Protein AF-0000000079574112 (afdb_homodimer)

InterPro domains:
  IPR013022 Xylose isomerase-like, TIM barrel domain [PF01261] (26-260)
  IPR036237 Xylose isomerase-like superfamily [SSF51658] (5-275)
  IPR050312 IolE/XylA/MocC-like [PTHR12110] (3-248)

Structure (mmCIF, N/CA/C/O backbone):
data_AF-0000000079574112-model_v1
#
loop_
_entity.id
_entity.type
_entity.pdbx_description
1 polymer 'TIM barrel protein'
#
loop_
_atom_site.group_PDB
_atom_site.id
_atom_site.type_symbol
_atom_site.label_atom_id
_atom_site.label_alt_id
_atom_site.label_comp_id
_atom_site.label_asym_id
_atom_site.label_entity_id
_atom_site.label_seq_id
_atom_site.pdbx_PDB_ins_code
_atom_site.Cartn_x
_atom_site.Cartn_y
_atom_site.Cartn_z
_atom_site.occupancy
_atom_site.B_iso_or_equiv
_atom_site.auth_seq_id
_atom_site.auth_comp_id
_atom_site.auth_asym_id
_atom_site.auth_atom_id
_atom_site.pdbx_PDB_model_num
ATOM 1 N N . MET A 1 1 ? -2.223 -35.531 1.455 1 51.06 1 MET A N 1
ATOM 2 C CA . MET A 1 1 ? -1.761 -34.5 0.537 1 51.06 1 MET A CA 1
ATOM 3 C C . MET A 1 1 ? -0.588 -33.719 1.133 1 51.06 1 MET A C 1
ATOM 5 O O . MET A 1 1 ? -0.487 -33.594 2.354 1 51.06 1 MET A O 1
ATOM 9 N N . SER A 1 2 ? 0.575 -33.719 0.382 1 56.84 2 SER A N 1
ATOM 10 C CA . SER A 1 2 ? 1.881 -33.406 0.948 1 56.84 2 SER A CA 1
ATOM 11 C C . SER A 1 2 ? 1.924 -31.969 1.454 1 56.84 2 SER A C 1
ATOM 13 O O . SER A 1 2 ? 1.52 -31.031 0.748 1 56.84 2 SER A O 1
ATOM 15 N N . LYS A 1 3 ? 2.033 -31.812 2.592 1 67.75 3 LYS A N 1
ATOM 16 C CA . LYS A 1 3 ? 2.197 -30.547 3.287 1 67.75 3 LYS A CA 1
ATOM 17 C C . LYS A 1 3 ? 3.477 -29.828 2.846 1 67.75 3 LYS A C 1
ATOM 19 O O . LYS A 1 3 ? 3.621 -28.625 3.035 1 67.75 3 LYS A O 1
ATOM 24 N N . LYS A 1 4 ? 4.293 -30.547 2.021 1 81.38 4 LYS A N 1
ATOM 25 C CA . LYS A 1 4 ? 5.586 -29.984 1.644 1 81.38 4 LYS A CA 1
ATOM 26 C C . LYS A 1 4 ? 5.461 -29.141 0.381 1 81.38 4 LYS A C 1
ATOM 28 O O . LYS A 1 4 ? 6.039 -28.047 0.297 1 81.38 4 LYS A O 1
ATOM 33 N N . ASN A 1 5 ? 4.754 -29.641 -0.596 1 94.88 5 ASN A N 1
ATOM 34 C CA . ASN A 1 5 ? 4.477 -28.969 -1.858 1 94.88 5 ASN A CA 1
ATOM 35 C C . ASN A 1 5 ? 2.979 -28.781 -2.08 1 94.88 5 ASN A C 1
ATOM 37 O O . ASN A 1 5 ? 2.389 -29.453 -2.932 1 94.88 5 ASN A O 1
ATOM 41 N N . PRO A 1 6 ? 2.406 -27.859 -1.348 1 96.5 6 PRO A N 1
ATOM 42 C CA . PRO A 1 6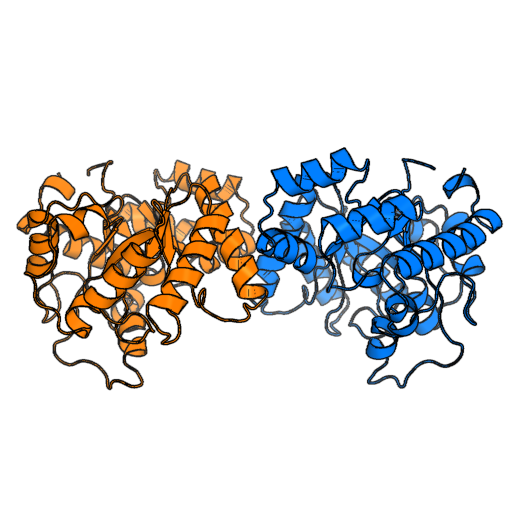 ? 0.947 -27.75 -1.39 1 96.5 6 PRO A CA 1
ATOM 43 C C . PRO A 1 6 ? 0.42 -27.438 -2.789 1 96.5 6 PRO A C 1
ATOM 45 O O . PRO A 1 6 ? 0.968 -26.578 -3.484 1 96.5 6 PRO A O 1
ATOM 48 N N . ILE A 1 7 ? -0.619 -28.203 -3.154 1 98.06 7 ILE A N 1
ATOM 49 C CA . ILE A 1 7 ? -1.394 -27.812 -4.328 1 98.06 7 ILE A CA 1
ATOM 50 C C . ILE A 1 7 ? -2.252 -26.594 -4.004 1 98.06 7 ILE A C 1
ATOM 52 O O . ILE A 1 7 ? -3.156 -26.672 -3.166 1 98.06 7 ILE A O 1
ATOM 56 N N . THR A 1 8 ? -1.973 -25.5 -4.617 1 98.5 8 THR A N 1
ATOM 57 C CA . THR A 1 8 ? -2.516 -24.188 -4.266 1 98.5 8 THR A CA 1
ATOM 58 C C . THR A 1 8 ? -3.338 -23.625 -5.418 1 98.5 8 THR A C 1
ATOM 60 O O . THR A 1 8 ? -2.889 -23.625 -6.566 1 98.5 8 THR A O 1
ATOM 63 N N . VAL A 1 9 ? -4.57 -23.234 -5.152 1 98.81 9 VAL A N 1
ATOM 64 C CA . VAL A 1 9 ? -5.332 -22.531 -6.188 1 98.81 9 VAL A CA 1
ATOM 65 C C . VAL A 1 9 ? -4.863 -21.078 -6.281 1 98.81 9 VAL A C 1
ATOM 67 O O . VAL A 1 9 ? -5.035 -20.297 -5.34 1 98.81 9 VAL A O 1
ATOM 70 N N . SER A 1 10 ? -4.234 -20.734 -7.402 1 98.62 10 SER A N 1
ATOM 71 C CA . SER A 1 10 ? -3.795 -19.359 -7.602 1 98.62 10 SER A CA 1
ATOM 72 C C . SER A 1 10 ? -4.973 -18.391 -7.57 1 98.62 10 SER A C 1
ATOM 74 O O . SER A 1 10 ? -6.082 -18.734 -7.98 1 98.62 10 SER A O 1
ATOM 76 N N . SER A 1 11 ? -4.781 -17.234 -7.219 1 98 11 SER A N 1
ATOM 77 C CA . SER A 1 11 ? -5.82 -16.266 -6.906 1 98 11 SER A CA 1
ATOM 78 C C . SER A 1 11 ? -6.77 -16.062 -8.086 1 98 11 SER A C 1
ATOM 80 O O . SER A 1 11 ? -7.988 -16.125 -7.922 1 98 11 SER A O 1
ATOM 82 N N . TRP A 1 12 ? -6.289 -15.914 -9.289 1 97.62 12 TRP A N 1
ATOM 83 C CA . TRP A 1 12 ? -7.105 -15.547 -10.445 1 97.62 12 TRP A CA 1
ATOM 84 C C . TRP A 1 12 ? -7.965 -16.719 -10.898 1 97.62 12 TRP A C 1
ATOM 86 O O . TRP A 1 12 ? -8.93 -16.547 -11.648 1 97.62 12 TRP A O 1
ATOM 96 N N . THR A 1 13 ? -7.508 -17.891 -10.492 1 98.81 13 THR A N 1
ATOM 97 C CA . THR A 1 13 ? -8.32 -19.047 -10.852 1 98.81 13 THR A CA 1
ATOM 98 C C . THR A 1 13 ? -9.742 -18.891 -10.328 1 98.81 13 THR A C 1
ATOM 100 O O . THR A 1 13 ? -10.695 -19.312 -10.984 1 98.81 13 THR A O 1
ATOM 103 N N . LEU A 1 14 ? -9.852 -18.219 -9.203 1 98.56 14 LEU A N 1
ATOM 104 C CA . LEU A 1 14 ? -11.164 -18.062 -8.586 1 98.56 14 LEU A CA 1
ATOM 105 C C . LEU A 1 14 ? -11.664 -16.625 -8.758 1 98.56 14 LEU A C 1
ATOM 107 O O . LEU A 1 14 ? -12.609 -16.219 -8.086 1 98.56 14 LEU A O 1
ATOM 111 N N . GLY A 1 15 ? -11.023 -15.844 -9.594 1 97.44 15 GLY A N 1
ATOM 112 C CA . GLY A 1 15 ? -11.477 -14.508 -9.953 1 97.44 15 GLY A CA 1
ATOM 113 C C . GLY A 1 15 ? -11.297 -13.5 -8.828 1 97.44 15 GLY A C 1
ATOM 114 O O . GLY A 1 15 ? -10.477 -13.703 -7.934 1 97.44 15 GLY A O 1
ATOM 115 N N . ASP A 1 16 ? -12.008 -12.375 -9.008 1 94.69 16 ASP A N 1
ATOM 116 C CA . ASP A 1 16 ? -11.844 -11.273 -8.062 1 94.69 16 ASP A CA 1
ATOM 117 C C . ASP A 1 16 ? -13.195 -10.805 -7.527 1 94.69 16 ASP A C 1
ATOM 119 O O . ASP A 1 16 ? -13.305 -9.719 -6.957 1 94.69 16 ASP A O 1
ATOM 123 N N . GLN A 1 17 ? -14.219 -11.602 -7.75 1 94.12 17 GLN A N 1
ATOM 124 C CA . GLN A 1 17 ? -15.555 -11.133 -7.391 1 94.12 17 GLN A CA 1
ATOM 125 C C . GLN A 1 17 ? -16.109 -11.914 -6.199 1 94.12 17 GLN A C 1
ATOM 127 O O . GLN A 1 17 ? -17.266 -11.727 -5.809 1 94.12 17 GLN A O 1
ATOM 132 N N . CYS A 1 18 ? -15.406 -12.742 -5.645 1 96.31 18 CYS A N 1
ATOM 133 C CA . CYS A 1 18 ? -15.922 -13.516 -4.52 1 96.31 18 CYS A CA 1
ATOM 134 C C . CYS A 1 18 ? -15.352 -13.008 -3.199 1 96.31 18 CYS A C 1
ATOM 136 O O . CYS A 1 18 ? -14.266 -12.43 -3.172 1 96.31 18 CYS A O 1
ATOM 138 N N . LYS A 1 19 ? -16.094 -13.234 -2.055 1 97.5 19 LYS A N 1
ATOM 139 C CA . LYS A 1 19 ? -15.633 -12.891 -0.712 1 97.5 19 LYS A CA 1
ATOM 140 C C . LYS A 1 19 ? -14.484 -13.797 -0.276 1 97.5 19 LYS A C 1
ATOM 142 O O . LYS A 1 19 ? -14.352 -14.922 -0.762 1 97.5 19 LYS A O 1
ATOM 147 N N . PHE A 1 20 ? -13.758 -13.328 0.641 1 98.62 20 PHE A N 1
ATOM 148 C CA . PHE A 1 20 ? -12.562 -14.047 1.077 1 98.62 20 PHE A CA 1
ATOM 149 C C . PHE A 1 20 ? -12.938 -15.43 1.606 1 98.62 20 PHE A C 1
ATOM 151 O O . PHE A 1 20 ? -12.344 -16.438 1.197 1 98.62 20 PHE A O 1
ATOM 158 N N . GLU A 1 21 ? -13.875 -15.484 2.473 1 98.75 21 GLU A N 1
ATOM 159 C CA . GLU A 1 21 ? -14.203 -16.766 3.094 1 98.75 21 GLU A CA 1
ATOM 160 C C . GLU A 1 21 ? -14.789 -17.734 2.074 1 98.75 21 GLU A C 1
ATOM 162 O O . GLU A 1 21 ? -14.562 -18.953 2.158 1 98.75 21 GLU A O 1
ATOM 167 N N . ASP A 1 22 ? -15.57 -17.219 1.104 1 98.75 22 ASP A N 1
ATOM 168 C CA . ASP A 1 22 ? -16.094 -18.062 0.047 1 98.75 22 ASP A CA 1
ATOM 169 C C . ASP A 1 22 ? -14.977 -18.688 -0.774 1 98.75 22 ASP A C 1
ATOM 171 O O . ASP A 1 22 ? -15.062 -19.859 -1.173 1 98.75 22 ASP A O 1
ATOM 175 N N . ARG A 1 23 ? -13.992 -17.875 -1.053 1 98.69 23 ARG A N 1
ATOM 176 C CA . ARG A 1 23 ? -12.805 -18.359 -1.745 1 98.69 23 ARG A CA 1
ATOM 177 C C . ARG A 1 23 ? -12.164 -19.516 -0.98 1 98.69 23 ARG A C 1
ATOM 179 O O . ARG A 1 23 ? -11.82 -20.547 -1.568 1 98.69 23 ARG A O 1
ATOM 186 N N . VAL A 1 24 ? -12 -19.328 0.321 1 98.88 24 VAL A N 1
ATOM 187 C CA . VAL A 1 24 ? -11.359 -20.312 1.191 1 98.88 24 VAL A CA 1
ATOM 188 C C . VAL A 1 24 ? -12.188 -21.609 1.211 1 98.88 24 VAL A C 1
ATOM 190 O O . VAL A 1 24 ? -11.648 -22.703 1.048 1 98.88 24 VAL A O 1
ATOM 193 N N . ILE A 1 25 ? -13.477 -21.453 1.328 1 98.88 25 ILE A N 1
ATOM 194 C CA . ILE A 1 25 ? -14.375 -22.594 1.412 1 98.88 25 ILE A CA 1
ATOM 195 C C . ILE A 1 25 ? -14.352 -23.375 0.096 1 98.88 25 ILE A C 1
ATOM 197 O O . ILE A 1 25 ? -14.227 -24.594 0.093 1 98.88 25 ILE A O 1
ATOM 201 N N . ALA A 1 26 ? -14.453 -22.656 -0.978 1 98.81 26 ALA A N 1
ATOM 202 C CA . ALA A 1 26 ? -14.461 -23.297 -2.289 1 98.81 26 ALA A CA 1
ATOM 203 C C . ALA A 1 26 ? -13.164 -24.078 -2.518 1 98.81 26 ALA A C 1
ATOM 205 O O . ALA A 1 26 ? -13.195 -25.203 -3.021 1 98.81 26 ALA A O 1
ATOM 206 N N . ALA A 1 27 ? -12.07 -23.5 -2.18 1 98.81 27 ALA A N 1
ATOM 207 C CA . ALA A 1 27 ? -10.773 -24.141 -2.342 1 98.81 27 ALA A CA 1
ATOM 208 C C . ALA A 1 27 ? -10.68 -25.406 -1.479 1 98.81 27 ALA A C 1
ATOM 210 O O . ALA A 1 27 ? -10.258 -26.453 -1.955 1 98.81 27 ALA A O 1
ATOM 211 N N . LYS A 1 28 ? -11.094 -25.281 -0.209 1 98.62 28 LYS A N 1
ATOM 212 C CA . LYS A 1 28 ? -11.039 -26.391 0.724 1 98.62 28 LYS A CA 1
ATOM 213 C C . LYS A 1 28 ? -11.914 -27.547 0.247 1 98.62 28 LYS A C 1
ATOM 215 O O . LYS A 1 28 ? -11.477 -28.703 0.237 1 98.62 28 LYS A O 1
ATOM 220 N N . GLU A 1 29 ? -13.078 -27.234 -0.131 1 98.69 29 GLU A N 1
ATOM 221 C CA . GLU A 1 29 ? -14.031 -28.25 -0.548 1 98.69 29 GLU A CA 1
ATOM 222 C C . GLU A 1 29 ? -13.562 -28.969 -1.812 1 98.69 29 GLU A C 1
ATOM 224 O O . GLU A 1 29 ? -13.844 -30.156 -2.004 1 98.69 29 GLU A O 1
ATOM 229 N N . ALA A 1 30 ? -12.867 -28.25 -2.631 1 98.62 30 ALA A N 1
ATOM 230 C CA . ALA A 1 30 ? -12.359 -28.828 -3.873 1 98.62 30 ALA A CA 1
ATOM 231 C C . ALA A 1 30 ? -11.195 -29.781 -3.605 1 98.62 30 ALA A C 1
ATOM 233 O O . ALA A 1 30 ? -10.922 -30.688 -4.398 1 98.62 30 ALA A O 1
ATOM 234 N N . GLY A 1 31 ? -10.445 -29.531 -2.514 1 97.5 31 GLY A N 1
ATOM 235 C CA . GLY A 1 31 ? -9.344 -30.406 -2.17 1 97.5 31 GLY A CA 1
ATOM 236 C C . GLY A 1 31 ? -8.008 -29.703 -2.119 1 97.5 31 GLY A C 1
ATOM 237 O O . GLY A 1 31 ? -6.988 -30.312 -1.779 1 97.5 31 GLY A O 1
ATOM 238 N N . TYR A 1 32 ? -8.047 -28.406 -2.42 1 98.19 32 TYR A N 1
ATOM 239 C CA . TYR A 1 32 ? -6.797 -27.656 -2.369 1 98.19 32 TYR A CA 1
ATOM 240 C C . TYR A 1 32 ? -6.242 -27.609 -0.95 1 98.19 32 TYR A C 1
ATOM 242 O O . TYR A 1 32 ? -7 -27.672 0.021 1 98.19 32 TYR A O 1
ATOM 250 N N . GLU A 1 33 ? -4.945 -27.438 -0.872 1 97.12 33 GLU A N 1
ATOM 251 C CA . GLU A 1 33 ? -4.254 -27.359 0.413 1 97.12 33 GLU A CA 1
ATOM 252 C C . GLU A 1 33 ? -3.928 -25.922 0.789 1 97.12 33 GLU A C 1
ATOM 254 O O . GLU A 1 33 ? -3.645 -25.625 1.952 1 97.12 33 GLU A O 1
ATOM 259 N N . GLY A 1 34 ? -3.932 -25.125 -0.192 1 97.81 34 GLY A N 1
ATOM 260 C CA . GLY A 1 34 ? -3.666 -23.703 0.015 1 97.81 34 GLY A CA 1
ATOM 261 C C . GLY A 1 34 ? -4.316 -22.812 -1.029 1 97.81 34 GLY A C 1
ATOM 262 O O . GLY A 1 34 ? -4.785 -23.297 -2.059 1 97.81 34 GLY A O 1
ATOM 263 N N . ILE A 1 35 ? -4.352 -21.562 -0.72 1 98.75 35 ILE A N 1
ATOM 264 C CA . ILE A 1 35 ? -4.82 -20.578 -1.689 1 98.75 35 ILE A CA 1
ATOM 265 C C . ILE A 1 35 ? -3.727 -19.531 -1.938 1 98.75 35 ILE A C 1
ATOM 267 O O . ILE A 1 35 ? -2.893 -19.281 -1.064 1 98.75 35 ILE A O 1
ATOM 271 N N . GLY A 1 36 ? -3.689 -19.047 -3.119 1 98.62 36 GLY A N 1
ATOM 272 C CA . GLY A 1 36 ? -2.91 -17.859 -3.426 1 98.62 36 GLY A CA 1
ATOM 273 C C . GLY A 1 36 ? -3.707 -16.562 -3.291 1 98.62 36 GLY A C 1
ATOM 274 O O . GLY A 1 36 ? -4.914 -16.547 -3.533 1 98.62 36 GLY A O 1
ATOM 275 N N . LEU A 1 37 ? -3.018 -15.547 -2.957 1 98.75 37 LEU A N 1
ATOM 276 C CA . LEU A 1 37 ? -3.654 -14.234 -2.883 1 98.75 37 LEU A CA 1
ATOM 277 C C . LEU A 1 37 ? -2.807 -13.18 -3.584 1 98.75 37 LEU A C 1
ATOM 279 O O . LEU A 1 37 ? -1.592 -13.117 -3.381 1 98.75 37 LEU A O 1
ATOM 283 N N . ARG A 1 38 ? -3.477 -12.398 -4.359 1 98.38 38 ARG A N 1
ATOM 284 C CA . ARG A 1 38 ? -2.891 -11.141 -4.824 1 98.38 38 ARG A CA 1
ATOM 285 C C . ARG A 1 38 ? -3.021 -10.055 -3.768 1 98.38 38 ARG A C 1
ATOM 287 O O . ARG A 1 38 ? -3.893 -10.125 -2.9 1 98.38 38 ARG A O 1
ATOM 294 N N . ALA A 1 39 ? -2.168 -9.078 -3.891 1 98.25 39 ALA A N 1
ATOM 295 C CA . ALA A 1 39 ? -2.311 -7.914 -3.025 1 98.25 39 ALA A CA 1
ATOM 296 C C . ALA A 1 39 ? -3.709 -7.312 -3.139 1 98.25 39 ALA A C 1
ATOM 298 O O . ALA A 1 39 ? -4.289 -6.887 -2.137 1 98.25 39 ALA A O 1
ATOM 299 N N . GLU A 1 40 ? -4.297 -7.34 -4.344 1 98.12 40 GLU A N 1
ATOM 300 C CA . GLU A 1 40 ? -5.637 -6.816 -4.594 1 98.12 40 GLU A CA 1
ATOM 301 C C . GLU A 1 40 ? -6.688 -7.602 -3.811 1 98.12 40 GLU A C 1
ATOM 303 O O . GLU A 1 40 ? -7.578 -7.012 -3.195 1 98.12 40 GLU A O 1
ATOM 308 N N . THR A 1 41 ? -6.523 -8.906 -3.785 1 97.69 41 THR A N 1
ATOM 309 C CA . THR A 1 41 ? -7.504 -9.742 -3.113 1 97.69 41 THR A CA 1
ATOM 310 C C . THR A 1 41 ? -7.418 -9.578 -1.6 1 97.69 41 THR A C 1
ATOM 312 O O . THR A 1 41 ? -8.43 -9.648 -0.903 1 97.69 41 THR A O 1
ATOM 315 N N . TYR A 1 42 ? -6.246 -9.359 -1.13 1 98.25 42 TYR A N 1
ATOM 316 C CA . TYR A 1 42 ? -6.055 -9.117 0.297 1 98.25 42 TYR A CA 1
ATOM 317 C C . TYR A 1 42 ? -6.758 -7.832 0.731 1 98.25 42 TYR A C 1
ATOM 319 O O . TYR A 1 42 ? -7.551 -7.844 1.674 1 98.25 42 TYR A O 1
ATOM 327 N N . VAL A 1 43 ? -6.535 -6.73 -0.032 1 97.06 43 VAL A N 1
ATOM 328 C CA . VAL A 1 43 ? -7.113 -5.461 0.396 1 97.06 43 VAL A CA 1
ATOM 329 C C . VAL A 1 43 ? -8.617 -5.473 0.154 1 97.06 43 VAL A C 1
ATOM 331 O O . VAL A 1 43 ? -9.367 -4.773 0.84 1 97.06 43 VAL A O 1
ATOM 334 N N . ASP A 1 44 ? -9.055 -6.242 -0.85 1 96.31 44 ASP A N 1
ATOM 335 C CA . ASP A 1 44 ? -10.492 -6.426 -1.022 1 96.31 44 ASP A CA 1
ATOM 336 C C . ASP A 1 44 ? -11.109 -7.09 0.205 1 96.31 44 ASP A C 1
ATOM 338 O O . ASP A 1 44 ? -12.219 -6.738 0.613 1 96.31 44 ASP A O 1
ATOM 342 N N . ALA A 1 45 ? -10.398 -8.062 0.771 1 96.94 45 ALA A N 1
ATOM 343 C CA . ALA A 1 45 ? -10.883 -8.703 1.992 1 96.94 45 ALA A CA 1
ATOM 344 C C . ALA A 1 45 ? -10.992 -7.699 3.135 1 96.94 45 ALA A C 1
ATOM 346 O O . ALA A 1 45 ? -11.953 -7.727 3.904 1 96.94 45 ALA A O 1
ATOM 347 N N . LEU A 1 46 ? -10 -6.844 3.254 1 94.5 46 LEU A N 1
ATOM 348 C CA . LEU A 1 46 ? -10.047 -5.797 4.27 1 94.5 46 LEU A CA 1
ATOM 349 C C . LEU A 1 46 ? -11.25 -4.887 4.055 1 94.5 46 LEU A C 1
ATOM 351 O O . LEU A 1 46 ? -11.898 -4.465 5.02 1 94.5 46 LEU A O 1
ATOM 355 N N . ASN A 1 47 ? -11.523 -4.637 2.84 1 90.88 47 ASN A N 1
ATOM 356 C CA . ASN A 1 47 ? -12.617 -3.74 2.494 1 90.88 47 ASN A CA 1
ATOM 357 C C . ASN A 1 47 ? -13.977 -4.406 2.703 1 90.88 47 ASN A C 1
ATOM 359 O O . ASN A 1 47 ? -15.008 -3.734 2.725 1 90.88 47 ASN A O 1
ATOM 363 N N . GLU A 1 48 ? -13.938 -5.738 2.842 1 92.25 48 GLU A N 1
ATOM 364 C CA . GLU A 1 48 ? -15.133 -6.461 3.252 1 92.25 48 GLU A CA 1
ATOM 365 C C . GLU A 1 48 ? -15.414 -6.273 4.742 1 92.25 48 GLU A C 1
ATOM 367 O O . GLU A 1 48 ? -16.484 -6.621 5.227 1 92.25 48 GLU A O 1
ATOM 372 N N . GLY A 1 49 ? -14.5 -5.738 5.465 1 91.62 49 GLY A N 1
ATOM 373 C CA . GLY A 1 49 ? -14.648 -5.531 6.895 1 91.62 49 GLY A CA 1
ATOM 374 C C . GLY A 1 49 ? -13.781 -6.465 7.723 1 91.62 49 GLY A C 1
ATOM 375 O O . GLY A 1 49 ? -13.914 -6.52 8.945 1 91.62 49 GLY A O 1
ATOM 376 N N . LEU A 1 50 ? -12.883 -7.16 7.012 1 95.25 50 LEU A N 1
ATOM 377 C CA . LEU A 1 50 ? -12.008 -8.086 7.723 1 95.25 50 LEU A CA 1
ATOM 378 C C . LEU A 1 50 ? -10.703 -7.398 8.117 1 95.25 50 LEU A C 1
ATOM 380 O O . LEU A 1 50 ? -10.25 -6.469 7.438 1 95.25 50 LEU A O 1
ATOM 384 N N . HIS A 1 51 ? -10.109 -7.879 9.219 1 95 51 HIS A N 1
ATOM 385 C CA . HIS A 1 51 ? -8.758 -7.523 9.633 1 95 51 HIS A CA 1
ATOM 386 C C . HIS A 1 51 ? -7.832 -8.734 9.578 1 95 51 HIS A C 1
ATOM 388 O O . HIS A 1 51 ? -8.281 -9.859 9.328 1 95 51 HIS A O 1
ATOM 394 N N . ASP A 1 52 ? -6.562 -8.516 9.82 1 96.69 52 ASP A N 1
ATOM 395 C CA . ASP A 1 52 ? -5.582 -9.602 9.758 1 96.69 52 ASP A CA 1
ATOM 396 C C . ASP A 1 52 ? -6.012 -10.781 10.617 1 96.69 52 ASP A C 1
ATOM 398 O O . ASP A 1 52 ? -5.977 -11.93 10.172 1 96.69 52 ASP A O 1
ATOM 402 N N . GLU A 1 53 ? -6.473 -10.492 11.773 1 97.12 53 GLU A N 1
ATOM 403 C CA . GLU A 1 53 ? -6.844 -11.547 12.703 1 97.12 53 GLU A CA 1
ATOM 404 C C . GLU A 1 53 ? -8.055 -12.328 12.203 1 97.12 53 GLU A C 1
ATOM 406 O O . GLU A 1 53 ? -8.148 -13.539 12.414 1 97.12 53 GLU A O 1
ATOM 411 N N . ASP A 1 54 ? -8.992 -11.57 11.57 1 97.88 54 ASP A N 1
ATOM 412 C CA . ASP A 1 54 ? -10.172 -12.227 11.016 1 97.88 54 ASP A CA 1
ATOM 413 C C . ASP A 1 54 ? -9.781 -13.172 9.875 1 97.88 54 ASP A C 1
ATOM 415 O O . ASP A 1 54 ? -10.32 -14.273 9.766 1 97.88 54 ASP A O 1
ATOM 419 N N . ILE A 1 55 ? -8.898 -12.688 9.039 1 98.5 55 ILE A N 1
ATOM 420 C CA . ILE A 1 55 ? -8.438 -13.469 7.891 1 98.5 55 ILE A CA 1
ATOM 421 C C . ILE A 1 55 ? -7.762 -14.75 8.375 1 98.5 55 ILE A C 1
ATOM 423 O O . ILE A 1 55 ? -8.07 -15.836 7.895 1 98.5 55 ILE A O 1
ATOM 427 N N . LEU A 1 56 ? -6.891 -14.656 9.383 1 98.69 56 LEU A N 1
ATOM 428 C CA . LEU A 1 56 ? -6.215 -15.812 9.953 1 98.69 56 LEU A CA 1
ATOM 429 C C . LEU A 1 56 ? -7.215 -16.766 10.602 1 98.69 56 LEU A C 1
ATOM 431 O O . LEU A 1 56 ? -7.074 -17.984 10.492 1 98.69 56 LEU A O 1
ATOM 435 N N . ALA A 1 57 ? -8.195 -16.188 11.234 1 98.69 57 ALA A N 1
ATOM 436 C CA . ALA A 1 57 ? -9.211 -17 11.898 1 98.69 57 ALA A CA 1
ATOM 437 C C . ALA A 1 57 ? -10.016 -17.812 10.875 1 98.69 57 ALA A C 1
ATOM 439 O O . ALA A 1 57 ? -10.359 -18.969 11.125 1 98.69 57 ALA A O 1
ATOM 440 N N . ILE A 1 58 ? -10.328 -17.125 9.805 1 98.69 58 ILE A N 1
ATOM 441 C CA . ILE A 1 58 ? -11.062 -17.797 8.734 1 98.69 58 ILE A CA 1
ATOM 442 C C . ILE A 1 58 ? -10.234 -18.953 8.188 1 98.69 58 ILE A C 1
ATOM 444 O O . ILE A 1 58 ? -10.75 -20.062 8.008 1 98.69 58 ILE A O 1
ATOM 448 N N . LEU A 1 59 ? -8.977 -18.703 7.902 1 98.75 59 LEU A N 1
ATOM 449 C CA . LEU A 1 59 ? -8.086 -19.75 7.41 1 98.75 59 LEU A CA 1
ATOM 450 C C . LEU A 1 59 ? -8.016 -20.906 8.398 1 98.75 59 LEU A C 1
ATOM 452 O O . LEU A 1 59 ? -8.117 -22.078 8 1 98.75 59 LEU A O 1
ATOM 456 N N . ASP A 1 60 ? -7.879 -20.641 9.672 1 98.62 60 ASP A N 1
ATOM 457 C CA . ASP A 1 60 ? -7.809 -21.656 10.711 1 98.62 60 ASP A CA 1
ATOM 458 C C . ASP A 1 60 ? -9.109 -22.469 10.781 1 98.62 60 ASP A C 1
ATOM 460 O O . ASP A 1 60 ? -9.078 -23.688 10.852 1 98.62 60 ASP A O 1
ATOM 464 N N . LYS A 1 61 ? -10.195 -21.734 10.773 1 98.62 61 LYS A N 1
ATOM 465 C CA . LYS A 1 61 ? -11.516 -22.359 10.867 1 98.62 61 LYS A CA 1
ATOM 466 C C . LYS A 1 61 ? -11.703 -23.422 9.789 1 98.62 61 LYS A C 1
ATOM 468 O O . LYS A 1 61 ? -12.328 -24.453 10.039 1 98.62 61 LYS A O 1
ATOM 473 N N . HIS A 1 62 ? -11.164 -23.172 8.648 1 98.5 62 HIS A N 1
ATOM 474 C CA . HIS A 1 62 ? -11.414 -24.062 7.523 1 98.5 62 HIS A CA 1
ATOM 475 C C . HIS A 1 62 ? -10.188 -24.922 7.219 1 98.5 62 HIS A C 1
ATOM 477 O O . HIS A 1 62 ? -10.141 -25.609 6.191 1 98.5 62 HIS A O 1
ATOM 483 N N . ASP A 1 63 ? -9.172 -24.812 8.016 1 97.81 63 ASP A N 1
ATOM 484 C CA . ASP A 1 63 ? -7.941 -25.594 7.871 1 97.81 63 ASP A CA 1
ATOM 485 C C . ASP A 1 63 ? -7.297 -25.344 6.508 1 97.81 63 ASP A C 1
ATOM 487 O O . ASP A 1 63 ? -7.023 -26.281 5.762 1 97.81 63 ASP A O 1
ATOM 491 N N . MET A 1 64 ? -7.168 -24.109 6.215 1 98.25 64 MET A N 1
ATOM 492 C CA . MET A 1 64 ? -6.539 -23.656 4.98 1 98.25 64 MET A CA 1
ATOM 493 C C . MET A 1 64 ? -5.398 -22.688 5.277 1 98.25 64 MET A C 1
ATOM 495 O O . MET A 1 64 ? -5.277 -22.188 6.398 1 98.25 64 MET A O 1
ATOM 499 N N . LYS A 1 65 ? -4.547 -22.469 4.258 1 98 65 LYS A N 1
ATOM 500 C CA . LYS A 1 65 ? -3.428 -21.547 4.371 1 98 65 LYS A CA 1
ATOM 501 C C . LYS A 1 65 ? -3.232 -20.75 3.082 1 98 65 LYS A C 1
ATOM 503 O O . LYS A 1 65 ? -3.559 -21.234 1.996 1 98 65 LYS A O 1
ATOM 508 N N . VAL A 1 66 ? -2.773 -19.562 3.264 1 98.69 66 VAL A N 1
ATOM 509 C CA . VAL A 1 66 ? -2.223 -18.859 2.107 1 98.69 66 VAL A CA 1
ATOM 510 C C . VAL A 1 66 ? -0.802 -19.359 1.835 1 98.69 66 VAL A C 1
ATOM 512 O O . VAL A 1 66 ? 0.065 -19.281 2.709 1 98.69 66 VAL A O 1
ATOM 515 N N . THR A 1 67 ? -0.6 -19.812 0.638 1 98.5 67 THR A N 1
ATOM 516 C CA . THR A 1 67 ? 0.7 -20.406 0.351 1 98.5 67 THR A CA 1
ATOM 517 C C . THR A 1 67 ? 1.39 -19.672 -0.797 1 98.5 67 THR A C 1
ATOM 519 O O . THR A 1 67 ? 2.557 -19.938 -1.097 1 98.5 67 THR A O 1
ATOM 522 N N . GLU A 1 68 ? 0.673 -18.828 -1.403 1 98.5 68 GLU A N 1
ATOM 523 C CA . GLU A 1 68 ? 1.205 -18.047 -2.521 1 98.5 68 GLU A CA 1
ATOM 524 C C . GLU A 1 68 ? 0.836 -16.578 -2.395 1 98.5 68 GLU A C 1
ATOM 526 O O . GLU A 1 68 ? -0.328 -16.234 -2.168 1 98.5 68 GLU A O 1
ATOM 531 N N . VAL A 1 69 ? 1.854 -15.727 -2.457 1 98.81 69 VAL A N 1
ATOM 532 C CA . VAL A 1 69 ? 1.679 -14.281 -2.441 1 98.81 69 VAL A CA 1
ATOM 533 C C . VAL A 1 69 ? 2.076 -13.695 -3.795 1 98.81 69 VAL A C 1
ATOM 535 O O . VAL A 1 69 ? 3.154 -13.992 -4.316 1 98.81 69 VAL A O 1
ATOM 538 N N . GLU A 1 70 ? 1.23 -13.008 -4.375 1 97.62 70 GLU A N 1
ATOM 539 C CA . GLU A 1 70 ? 1.494 -12.422 -5.684 1 97.62 70 GLU A CA 1
ATOM 540 C C . GLU A 1 70 ? 0.87 -11.031 -5.805 1 97.62 70 GLU A C 1
ATOM 542 O O . GLU A 1 70 ? 0.034 -10.648 -4.984 1 97.62 70 GLU A O 1
ATOM 547 N N . TYR A 1 71 ? 1.106 -10.109 -6.562 1 95.62 71 TYR A N 1
ATOM 548 C CA . TYR A 1 71 ? 1.93 -10.156 -7.766 1 95.62 71 TYR A CA 1
ATOM 549 C C . TYR A 1 71 ? 2.652 -8.836 -7.988 1 95.62 71 TYR A C 1
ATOM 551 O O . TYR A 1 71 ? 2.02 -7.816 -8.273 1 95.62 71 TYR A O 1
ATOM 559 N N . ILE A 1 72 ? 3.971 -8.82 -7.742 1 98.12 72 ILE A N 1
ATOM 560 C CA . ILE A 1 72 ? 4.723 -7.594 -7.988 1 98.12 72 ILE A CA 1
ATOM 561 C C . ILE A 1 72 ? 4.973 -7.434 -9.484 1 98.12 72 ILE A C 1
ATOM 563 O O . ILE A 1 72 ? 5.547 -8.32 -10.125 1 98.12 72 ILE A O 1
ATOM 567 N N . VAL A 1 73 ? 4.547 -6.305 -10.047 1 96.31 73 VAL A N 1
ATOM 568 C CA . VAL A 1 73 ? 4.672 -6.074 -11.484 1 96.31 73 VAL A CA 1
ATOM 569 C C . VAL A 1 73 ? 5.418 -4.766 -11.734 1 96.31 73 VAL A C 1
ATOM 571 O O . VAL A 1 73 ? 5.617 -3.971 -10.812 1 96.31 73 VAL A O 1
ATOM 574 N N . GLN A 1 74 ? 5.898 -4.562 -12.93 1 94.5 74 GLN A N 1
ATOM 575 C CA . GLN A 1 74 ? 6.504 -3.326 -13.414 1 94.5 74 GLN A CA 1
ATOM 576 C C . GLN A 1 74 ? 7.617 -2.857 -12.477 1 94.5 74 GLN A C 1
ATOM 578 O O . GLN A 1 74 ? 7.785 -1.656 -12.258 1 94.5 74 GLN A O 1
ATOM 583 N N . TRP A 1 75 ? 8.258 -3.758 -11.977 1 94.69 75 TRP A N 1
ATOM 584 C CA . TRP A 1 75 ? 9.305 -3.516 -10.984 1 94.69 75 TRP A CA 1
ATOM 585 C C . TRP A 1 75 ? 10.578 -3.016 -11.648 1 94.69 75 TRP A C 1
ATOM 587 O O . TRP A 1 75 ? 11.5 -2.547 -10.969 1 94.69 75 TRP A O 1
ATOM 597 N N . CYS A 1 76 ? 10.617 -3.02 -12.984 1 94.62 76 CYS A N 1
ATOM 598 C CA . CYS A 1 76 ? 11.82 -2.635 -13.727 1 94.62 76 CYS A CA 1
ATOM 599 C C . CYS A 1 76 ? 11.75 -1.175 -14.156 1 94.62 76 CYS A C 1
ATOM 601 O O . CYS A 1 76 ? 12.711 -0.636 -14.703 1 94.62 76 CYS A O 1
ATOM 603 N N . GLU A 1 77 ? 10.68 -0.552 -13.922 1 93 77 GLU A N 1
ATOM 604 C CA . GLU A 1 77 ? 10.508 0.809 -14.422 1 93 77 GLU A CA 1
ATOM 605 C C . GLU A 1 77 ? 11.539 1.755 -13.805 1 93 77 GLU A C 1
ATOM 607 O O . GLU A 1 77 ? 11.914 1.599 -12.641 1 93 77 GLU A O 1
ATOM 612 N N . GLU A 1 78 ? 11.977 2.633 -14.641 1 91.25 78 GLU A N 1
ATOM 613 C CA . GLU A 1 78 ? 12.906 3.645 -14.141 1 91.25 78 GLU A CA 1
ATOM 614 C C . GLU A 1 78 ? 12.305 4.422 -12.977 1 91.25 78 GLU A C 1
ATOM 616 O O . GLU A 1 78 ? 12.969 4.648 -11.961 1 91.25 78 GLU A O 1
ATOM 621 N N . HIS A 1 79 ? 11.125 4.859 -13.188 1 91.19 79 HIS A N 1
ATOM 622 C CA . HIS A 1 79 ? 10.359 5.504 -12.125 1 91.19 79 HIS A CA 1
ATOM 623 C C . HIS A 1 79 ? 9.117 4.688 -11.766 1 91.19 79 HIS A C 1
ATOM 625 O O . HIS A 1 79 ? 8.195 4.57 -12.57 1 91.19 79 HIS A O 1
ATOM 631 N N . ARG A 1 80 ? 9.148 4.168 -10.625 1 93.94 80 ARG A N 1
ATOM 632 C CA . ARG A 1 80 ? 7.996 3.398 -10.148 1 93.94 80 ARG A CA 1
ATOM 633 C C . ARG A 1 80 ? 6.93 4.312 -9.555 1 93.94 80 ARG A C 1
ATOM 635 O O . ARG A 1 80 ? 7.254 5.277 -8.859 1 93.94 80 ARG A O 1
ATOM 642 N N . SER A 1 81 ? 5.648 3.994 -9.836 1 96.5 81 SER A N 1
ATOM 643 C CA . SER A 1 81 ? 4.531 4.742 -9.258 1 96.5 81 SER A CA 1
ATOM 644 C C . SER A 1 81 ? 4.367 4.438 -7.777 1 96.5 81 SER A C 1
ATOM 646 O O . SER A 1 81 ? 4.914 3.455 -7.273 1 96.5 81 SER A O 1
ATOM 648 N N . TYR A 1 82 ? 3.676 5.27 -7.07 1 96.88 82 TYR A N 1
ATOM 649 C CA . TYR A 1 82 ? 3.404 5.012 -5.66 1 96.88 82 TYR A CA 1
ATOM 650 C C . TYR A 1 82 ? 2.535 3.771 -5.492 1 96.88 82 TYR A C 1
ATOM 652 O O . TYR A 1 82 ? 2.676 3.037 -4.512 1 96.88 82 TYR A O 1
ATOM 660 N N . GLU A 1 83 ? 1.581 3.518 -6.426 1 96.94 83 GLU A N 1
ATOM 661 C CA . GLU A 1 83 ? 0.795 2.289 -6.375 1 96.94 83 GLU A CA 1
ATOM 662 C C . GLU A 1 83 ? 1.696 1.057 -6.387 1 96.94 83 GLU A C 1
ATOM 664 O O . GLU A 1 83 ? 1.472 0.11 -5.629 1 96.94 83 GLU A O 1
ATOM 669 N N . GLN A 1 84 ? 2.688 1.077 -7.246 1 96.62 84 GLN A N 1
ATOM 670 C CA . GLN A 1 84 ? 3.631 -0.033 -7.328 1 96.62 84 GLN A CA 1
ATOM 671 C C . GLN A 1 84 ? 4.41 -0.191 -6.027 1 96.62 84 GLN A C 1
ATOM 673 O O . GLN A 1 84 ? 4.609 -1.31 -5.547 1 96.62 84 GLN A O 1
ATOM 678 N N . LYS A 1 85 ? 4.828 0.913 -5.465 1 97.19 85 LYS A N 1
ATOM 679 C CA . LYS A 1 85 ? 5.582 0.884 -4.215 1 97.19 85 LYS A CA 1
ATOM 680 C C . LYS A 1 85 ? 4.727 0.36 -3.066 1 97.19 85 LYS A C 1
ATOM 682 O O . LYS A 1 85 ? 5.188 -0.457 -2.266 1 97.19 85 LYS A O 1
ATOM 687 N N . TYR A 1 86 ? 3.494 0.857 -3.02 1 97.88 86 TYR A N 1
ATOM 688 C CA . TYR A 1 86 ? 2.58 0.392 -1.983 1 97.88 86 TYR A CA 1
ATOM 689 C C . TYR A 1 86 ? 2.309 -1.101 -2.127 1 97.88 86 TYR A C 1
ATOM 691 O O . TYR A 1 86 ? 2.281 -1.831 -1.133 1 97.88 86 TYR A O 1
ATOM 699 N N . LYS A 1 87 ? 2.059 -1.516 -3.311 1 97.75 87 LYS A N 1
ATOM 700 C CA . LYS A 1 87 ? 1.766 -2.922 -3.568 1 97.75 87 LYS A CA 1
ATOM 701 C C . LYS A 1 87 ? 2.908 -3.816 -3.096 1 97.75 87 LYS A C 1
ATOM 703 O O . LYS A 1 87 ? 2.672 -4.891 -2.539 1 97.75 87 LYS A O 1
ATOM 708 N N . GLU A 1 88 ? 4.125 -3.42 -3.402 1 97.56 88 GLU A N 1
ATOM 709 C CA . GLU A 1 88 ? 5.297 -4.164 -2.951 1 97.56 88 GLU A CA 1
ATOM 710 C C . GLU A 1 88 ? 5.285 -4.344 -1.436 1 97.56 88 GLU A C 1
ATOM 712 O O . GLU A 1 88 ? 5.516 -5.449 -0.936 1 97.56 88 GLU A O 1
ATOM 717 N N . GLN A 1 89 ? 4.953 -3.297 -0.713 1 97.19 89 GLN A N 1
ATOM 718 C CA . GLN A 1 89 ? 4.906 -3.367 0.744 1 97.19 89 GLN A CA 1
ATOM 719 C C . GLN A 1 89 ? 3.766 -4.262 1.215 1 97.19 89 GLN A C 1
ATOM 721 O O . GLN A 1 89 ? 3.887 -4.949 2.232 1 97.19 89 GLN A O 1
ATOM 726 N N . MET A 1 90 ? 2.645 -4.234 0.442 1 97.81 90 MET A N 1
ATOM 727 C CA . MET A 1 90 ? 1.529 -5.117 0.773 1 97.81 90 MET A CA 1
ATOM 728 C C . MET A 1 90 ? 1.934 -6.582 0.64 1 97.81 90 MET A C 1
ATOM 730 O O . MET A 1 90 ? 1.567 -7.41 1.476 1 97.81 90 MET A O 1
ATOM 734 N N . CYS A 1 91 ? 2.695 -6.859 -0.348 1 98.56 91 CYS A N 1
ATOM 735 C CA . CYS A 1 91 ? 3.172 -8.227 -0.537 1 98.56 91 CYS A CA 1
ATOM 736 C C . CYS A 1 91 ? 4.078 -8.648 0.612 1 98.56 91 CYS A C 1
ATOM 738 O O . CYS A 1 91 ? 3.975 -9.773 1.109 1 98.56 91 CYS A O 1
ATOM 740 N N . PHE A 1 92 ? 4.961 -7.742 1.047 1 97.75 92 PHE A N 1
ATOM 741 C CA . PHE A 1 92 ? 5.84 -8.055 2.168 1 97.75 92 PHE A CA 1
ATOM 742 C C . PHE A 1 92 ? 5.031 -8.32 3.434 1 97.75 92 PHE A C 1
ATOM 744 O O . PHE A 1 92 ? 5.309 -9.266 4.164 1 97.75 92 PHE A O 1
ATOM 751 N N . HIS A 1 93 ? 4.059 -7.504 3.637 1 97.56 93 HIS A N 1
ATOM 752 C CA . HIS A 1 93 ? 3.193 -7.688 4.793 1 97.56 93 HIS A CA 1
ATOM 753 C C . HIS A 1 93 ? 2.488 -9.039 4.746 1 97.56 93 HIS A C 1
ATOM 755 O O . HIS A 1 93 ? 2.43 -9.75 5.75 1 97.56 93 HIS A O 1
ATOM 761 N N . MET A 1 94 ? 1.969 -9.359 3.619 1 98.62 94 MET A N 1
ATOM 762 C CA . MET A 1 94 ? 1.254 -10.625 3.447 1 98.62 94 MET A CA 1
ATOM 763 C C . MET A 1 94 ? 2.176 -11.812 3.703 1 98.62 94 MET A C 1
ATOM 765 O O . MET A 1 94 ? 1.766 -12.797 4.316 1 98.62 94 MET A O 1
ATOM 769 N N . CYS A 1 95 ? 3.42 -11.719 3.205 1 98.69 95 CYS A N 1
ATOM 770 C CA . CYS A 1 95 ? 4.387 -12.773 3.457 1 98.69 95 CYS A CA 1
ATOM 771 C C . CYS A 1 95 ? 4.586 -12.992 4.953 1 98.69 95 CYS A C 1
ATOM 773 O O . CYS A 1 95 ? 4.602 -14.133 5.426 1 98.69 95 CYS A O 1
ATOM 775 N N . GLU A 1 96 ? 4.734 -11.906 5.633 1 97.75 96 GLU A N 1
ATOM 776 C CA . GLU A 1 96 ? 4.906 -11.992 7.078 1 97.75 96 GLU A CA 1
ATOM 777 C C . GLU A 1 96 ? 3.662 -12.57 7.746 1 97.75 96 GLU A C 1
ATOM 779 O O . GLU A 1 96 ? 3.762 -13.461 8.586 1 97.75 96 GLU A O 1
ATOM 784 N N . LEU A 1 97 ? 2.523 -12.055 7.426 1 98.12 97 LEU A N 1
ATOM 785 C CA . LEU A 1 97 ? 1.253 -12.438 8.039 1 98.12 97 LEU A CA 1
ATOM 786 C C . LEU A 1 97 ? 0.984 -13.93 7.852 1 98.12 97 LEU A C 1
ATOM 788 O O . LEU A 1 97 ? 0.543 -14.602 8.781 1 98.12 97 LEU A O 1
ATOM 792 N N . PHE A 1 98 ? 1.272 -14.453 6.645 1 98.69 98 PHE A N 1
ATOM 793 C CA . PHE A 1 98 ? 0.821 -15.797 6.293 1 98.69 98 PHE A CA 1
ATOM 794 C C . PHE A 1 98 ? 1.967 -16.797 6.391 1 98.69 98 PHE A C 1
ATOM 796 O O . PHE A 1 98 ? 1.766 -18 6.207 1 98.69 98 PHE A O 1
ATOM 803 N N . GLY A 1 99 ? 3.186 -16.328 6.609 1 98.19 99 GLY A N 1
ATOM 804 C CA . GLY A 1 99 ? 4.34 -17.203 6.695 1 98.19 99 GLY A CA 1
ATOM 805 C C . GLY A 1 99 ? 4.777 -17.75 5.352 1 98.19 99 GLY A C 1
ATOM 806 O O . GLY A 1 99 ? 5.172 -18.922 5.246 1 98.19 99 GLY A O 1
ATOM 807 N N . VAL A 1 100 ? 4.57 -16.984 4.344 1 98.5 100 VAL A N 1
ATOM 808 C CA . VAL A 1 100 ? 5.004 -17.359 3 1 98.5 100 VAL A CA 1
ATOM 809 C C . VAL A 1 100 ? 6.375 -16.734 2.715 1 98.5 100 VAL A C 1
ATOM 811 O O . VAL A 1 100 ? 6.594 -15.547 2.967 1 98.5 100 VAL A O 1
ATOM 814 N N . GLY A 1 101 ? 7.262 -17.438 2.121 1 98.38 101 GLY A N 1
ATOM 815 C CA . GLY A 1 101 ? 8.641 -16.984 2.018 1 98.38 101 GLY A CA 1
ATOM 816 C C . GLY A 1 101 ? 8.992 -16.453 0.643 1 98.38 101 GLY A C 1
ATOM 817 O O . GLY A 1 101 ? 10.125 -16.031 0.407 1 98.38 101 GLY A O 1
ATOM 818 N N . HIS A 1 102 ? 8.047 -16.469 -0.287 1 98.75 102 HIS A N 1
ATOM 819 C CA . HIS A 1 102 ? 8.352 -16.047 -1.655 1 98.75 102 HIS A CA 1
ATOM 820 C C . HIS A 1 102 ? 7.195 -15.258 -2.26 1 98.75 102 HIS A C 1
ATOM 822 O O . HIS A 1 102 ? 6.047 -15.406 -1.837 1 98.75 102 HIS A O 1
ATOM 828 N N . ILE A 1 103 ? 7.512 -14.406 -3.197 1 98.88 103 ILE A N 1
ATOM 829 C CA . ILE A 1 103 ? 6.547 -13.539 -3.871 1 98.88 103 ILE A CA 1
ATOM 830 C C . ILE A 1 103 ? 6.676 -13.711 -5.383 1 98.88 103 ILE A C 1
ATOM 832 O O . ILE A 1 103 ? 7.777 -13.625 -5.934 1 98.88 103 ILE A O 1
ATOM 836 N N . ASN A 1 104 ? 5.531 -13.961 -6.02 1 98.69 104 ASN A N 1
ATOM 837 C CA . ASN A 1 104 ? 5.535 -14.016 -7.477 1 98.69 104 ASN A CA 1
ATOM 838 C C . ASN A 1 104 ? 5.711 -12.633 -8.094 1 98.69 104 ASN A C 1
ATOM 840 O O . ASN A 1 104 ? 5.039 -11.68 -7.691 1 98.69 104 ASN A O 1
ATOM 844 N N . CYS A 1 105 ? 6.551 -12.555 -9 1 97.88 105 CYS A N 1
ATOM 845 C CA . CYS A 1 105 ? 6.871 -11.297 -9.664 1 97.88 105 CYS A CA 1
ATOM 846 C C . CYS A 1 105 ? 6.98 -11.492 -11.172 1 97.88 105 CYS A C 1
ATOM 848 O O . CYS A 1 105 ? 7.477 -12.523 -11.641 1 97.88 105 CYS A O 1
ATOM 850 N N . GLY A 1 106 ? 6.496 -10.469 -11.844 1 96.12 106 GLY A N 1
ATOM 851 C CA . GLY A 1 106 ? 6.605 -10.523 -13.297 1 96.12 106 GLY A CA 1
ATOM 852 C C . GLY A 1 106 ? 5.988 -9.32 -13.984 1 96.12 106 GLY A C 1
ATOM 853 O O . GLY A 1 106 ? 5.922 -8.234 -13.398 1 96.12 106 GLY A O 1
ATOM 854 N N . LEU A 1 107 ? 5.773 -9.484 -15.344 1 92 107 LEU A N 1
ATOM 855 C CA . LEU A 1 107 ? 5.094 -8.5 -16.188 1 92 107 LEU A CA 1
ATOM 856 C C . LEU A 1 107 ? 5.84 -7.168 -16.172 1 92 107 LEU A C 1
ATOM 858 O O . LEU A 1 107 ? 5.453 -6.246 -15.445 1 92 107 LEU A O 1
ATOM 862 N N . MET A 1 108 ? 6.762 -6.902 -16.969 1 91.12 108 MET A N 1
ATOM 863 C CA . MET A 1 108 ? 7.535 -5.672 -17.141 1 91.12 108 MET A CA 1
ATOM 864 C C . MET A 1 108 ? 7.812 -5.398 -18.609 1 91.12 108 MET A C 1
ATOM 866 O O . MET A 1 108 ? 7.66 -6.285 -19.453 1 91.12 108 MET A O 1
ATOM 870 N N . GLU A 1 109 ? 8.172 -4.25 -18.859 1 93.75 109 GLU A N 1
ATOM 871 C CA . GLU A 1 109 ? 8.57 -3.887 -20.219 1 93.75 109 GLU A CA 1
ATOM 872 C C . GLU A 1 109 ? 9.891 -4.547 -20.594 1 93.75 109 GLU A C 1
ATOM 874 O O . GLU A 1 109 ? 10.586 -5.102 -19.75 1 93.75 109 GLU A O 1
ATOM 879 N N . ASN A 1 110 ? 10.117 -4.527 -21.922 1 96.44 110 ASN A N 1
ATOM 880 C CA . ASN A 1 110 ? 11.32 -5.164 -22.438 1 96.44 110 ASN A CA 1
ATOM 881 C C . ASN A 1 110 ? 12.539 -4.262 -22.266 1 96.44 110 ASN A C 1
ATOM 883 O O . ASN A 1 110 ? 12.633 -3.213 -22.906 1 96.44 110 ASN A O 1
ATOM 887 N N . TYR A 1 111 ? 13.438 -4.586 -21.406 1 97.56 111 TYR A N 1
ATOM 888 C CA . TYR A 1 111 ? 14.719 -3.936 -21.188 1 97.56 111 TYR A CA 1
ATOM 889 C C . TYR A 1 111 ? 15.867 -4.914 -21.391 1 97.56 111 TYR A C 1
ATOM 891 O O . TYR A 1 111 ? 15.648 -6.105 -21.609 1 97.56 111 TYR A O 1
ATOM 899 N N . SER A 1 112 ? 17.109 -4.41 -21.422 1 98 112 SER A N 1
ATOM 900 C CA . SER A 1 112 ? 18.266 -5.285 -21.516 1 98 112 SER A CA 1
ATOM 901 C C . SER A 1 112 ? 18.359 -6.195 -20.297 1 98 112 SER A C 1
ATOM 903 O O . SER A 1 112 ? 17.797 -5.895 -19.234 1 98 112 SER A O 1
ATOM 905 N N . VAL A 1 113 ? 19.016 -7.316 -20.484 1 98.5 113 VAL A N 1
ATOM 906 C CA . VAL A 1 113 ? 19.25 -8.25 -19.391 1 98.5 113 VAL A CA 1
ATOM 907 C C . VAL A 1 113 ? 19.969 -7.535 -18.25 1 98.5 113 VAL A C 1
ATOM 909 O O . VAL A 1 113 ? 19.609 -7.695 -17.078 1 98.5 113 VAL A O 1
ATOM 912 N N . GLU A 1 114 ? 20.922 -6.695 -18.578 1 98.31 114 GLU A N 1
ATOM 913 C CA . GLU A 1 114 ? 21.719 -5.996 -17.578 1 98.31 114 GLU A CA 1
ATOM 914 C C . GLU A 1 114 ? 20.859 -5.051 -16.75 1 98.31 114 GLU A C 1
ATOM 916 O O . GLU A 1 114 ? 20.938 -5.051 -15.516 1 98.31 114 GLU A O 1
ATOM 921 N N . TYR A 1 115 ? 20.062 -4.293 -17.453 1 98.38 115 TYR A N 1
ATOM 922 C CA . TYR A 1 115 ? 19.188 -3.35 -16.766 1 98.38 115 TYR A CA 1
ATOM 923 C C . TYR A 1 115 ? 18.172 -4.082 -15.898 1 98.38 115 TYR A C 1
ATOM 925 O O . TYR A 1 115 ? 17.969 -3.73 -14.734 1 98.38 115 TYR A O 1
ATOM 933 N N . THR A 1 116 ? 17.547 -5.09 -16.453 1 98.56 116 THR A N 1
ATOM 934 C CA . THR A 1 116 ? 16.531 -5.859 -15.742 1 98.56 116 THR A CA 1
ATOM 935 C C . THR A 1 116 ? 17.141 -6.555 -14.523 1 98.56 116 THR A C 1
ATOM 937 O O . THR A 1 116 ? 16.516 -6.598 -13.461 1 98.56 116 THR A O 1
ATOM 940 N N . ALA A 1 117 ? 18.312 -7.062 -14.672 1 98.75 117 ALA A N 1
ATOM 941 C CA . ALA A 1 117 ? 19 -7.73 -13.57 1 98.75 117 ALA A CA 1
ATOM 942 C C . ALA A 1 117 ? 19.312 -6.75 -12.445 1 98.75 117 ALA A C 1
ATOM 944 O O . ALA A 1 117 ? 19.188 -7.094 -11.266 1 98.75 117 ALA A O 1
ATOM 945 N N . GLN A 1 118 ? 19.719 -5.594 -12.852 1 98.38 118 GLN A N 1
ATOM 946 C CA . GLN A 1 118 ? 20 -4.574 -11.844 1 98.38 118 GLN A CA 1
ATOM 947 C C . GLN A 1 118 ? 18.734 -4.207 -11.07 1 98.38 118 GLN A C 1
ATOM 949 O O . GLN A 1 118 ? 18.766 -4.039 -9.852 1 98.38 118 GLN A O 1
ATOM 954 N N . LYS A 1 119 ? 17.672 -4.074 -11.766 1 97.88 119 LYS A N 1
ATOM 955 C CA . LYS A 1 119 ? 16.391 -3.758 -11.125 1 97.88 119 LYS A CA 1
ATOM 956 C C . LYS A 1 119 ? 15.922 -4.91 -10.25 1 97.88 119 LYS A C 1
ATOM 958 O O . LYS A 1 119 ? 15.336 -4.688 -9.188 1 97.88 119 LYS A O 1
ATOM 963 N N . LEU A 1 120 ? 16.188 -6.113 -10.703 1 98.44 120 LEU A N 1
ATOM 964 C CA . LEU A 1 120 ? 15.852 -7.277 -9.891 1 98.44 120 LEU A CA 1
ATOM 965 C C . LEU A 1 120 ? 16.672 -7.289 -8.602 1 98.44 120 LEU A C 1
ATOM 967 O O . LEU A 1 120 ? 16.156 -7.625 -7.535 1 98.44 120 LEU A O 1
ATOM 971 N N . LYS A 1 121 ? 17.906 -6.938 -8.758 1 98.06 121 LYS A N 1
ATOM 972 C CA . LYS A 1 121 ? 18.781 -6.844 -7.582 1 98.06 121 LYS A CA 1
ATOM 973 C C . LYS A 1 121 ? 18.219 -5.844 -6.57 1 98.06 121 LYS A C 1
ATOM 975 O O . LYS A 1 121 ? 18.219 -6.109 -5.367 1 98.06 121 LYS A O 1
ATOM 980 N N . GLU A 1 122 ? 17.781 -4.75 -7.031 1 96.75 122 GLU A N 1
ATOM 981 C CA . GLU A 1 122 ? 17.203 -3.73 -6.16 1 96.75 122 GLU A CA 1
ATOM 982 C C . GLU A 1 122 ? 15.945 -4.25 -5.465 1 96.75 122 GLU A C 1
ATOM 984 O O . GLU A 1 122 ? 15.75 -4.016 -4.273 1 96.75 122 GLU A O 1
ATOM 989 N N . LEU A 1 123 ? 15.102 -4.934 -6.215 1 97.44 123 LEU A N 1
ATOM 990 C CA . LEU A 1 123 ? 13.898 -5.508 -5.633 1 97.44 123 LEU A CA 1
ATOM 991 C C . LEU A 1 123 ? 14.242 -6.551 -4.574 1 97.44 123 LEU A C 1
ATOM 993 O O . LEU A 1 123 ? 13.625 -6.598 -3.514 1 97.44 123 LEU A O 1
ATOM 997 N N . CYS A 1 124 ? 15.211 -7.367 -4.871 1 97.81 124 CYS A N 1
ATOM 998 C CA . CYS A 1 124 ? 15.648 -8.391 -3.93 1 97.81 124 CYS A CA 1
ATOM 999 C C . CYS A 1 124 ? 16.156 -7.766 -2.641 1 97.81 124 CYS A C 1
ATOM 1001 O O . CYS A 1 124 ? 15.922 -8.289 -1.551 1 97.81 124 CYS A O 1
ATOM 1003 N N . GLN A 1 125 ? 16.859 -6.68 -2.811 1 95.94 125 GLN A N 1
ATOM 1004 C CA . GLN A 1 125 ? 17.359 -5.969 -1.636 1 95.94 125 GLN A CA 1
ATOM 1005 C C . GLN A 1 125 ? 16.203 -5.449 -0.781 1 95.94 125 GLN A C 1
ATOM 1007 O O . GLN A 1 125 ? 16.203 -5.598 0.443 1 95.94 125 GLN A O 1
ATOM 1012 N N . ARG A 1 126 ? 15.227 -4.895 -1.39 1 95.5 126 ARG A N 1
ATOM 1013 C CA . ARG A 1 126 ? 14.07 -4.379 -0.658 1 95.5 126 ARG A CA 1
ATOM 1014 C C . ARG A 1 126 ? 13.281 -5.512 -0.015 1 95.5 126 ARG A C 1
ATOM 1016 O O . ARG A 1 126 ? 12.727 -5.348 1.077 1 95.5 126 ARG A O 1
ATOM 1023 N N . ALA A 1 127 ? 13.266 -6.641 -0.654 1 96.88 127 ALA A N 1
ATOM 1024 C CA . ALA A 1 127 ? 12.5 -7.789 -0.172 1 96.88 127 ALA A CA 1
ATOM 1025 C C . ALA A 1 127 ? 13.164 -8.414 1.05 1 96.88 127 ALA A C 1
ATOM 1027 O O . ALA A 1 127 ? 12.5 -9.078 1.851 1 96.88 127 ALA A O 1
ATOM 1028 N N . GLY A 1 128 ? 14.516 -8.266 1.132 1 95 128 GLY A N 1
ATOM 1029 C CA . GLY A 1 128 ? 15.234 -8.82 2.27 1 95 128 GLY A CA 1
ATOM 1030 C C . GLY A 1 128 ? 15.25 -10.336 2.289 1 95 128 GLY A C 1
ATOM 1031 O O . GLY A 1 128 ? 15.836 -10.969 1.411 1 95 128 GLY A O 1
ATOM 1032 N N . LYS A 1 129 ? 14.508 -10.906 3.217 1 96.56 129 LYS A N 1
ATOM 1033 C CA . LYS A 1 129 ? 14.562 -12.352 3.445 1 96.56 129 LYS A CA 1
ATOM 1034 C C . LYS A 1 129 ? 13.633 -13.094 2.486 1 96.56 129 LYS A C 1
ATOM 1036 O O . LYS A 1 129 ? 13.688 -14.32 2.387 1 96.56 129 LYS A O 1
ATOM 1041 N N . TYR A 1 130 ? 12.828 -12.375 1.856 1 98.38 130 TYR A N 1
ATOM 1042 C CA . TYR A 1 130 ? 11.852 -13.031 0.999 1 98.38 130 TYR A CA 1
ATOM 1043 C C . TYR A 1 130 ? 12.438 -13.336 -0.374 1 98.38 130 TYR A C 1
ATOM 1045 O O . TYR A 1 130 ? 13.195 -12.531 -0.924 1 98.38 130 TYR A O 1
ATOM 1053 N N . ILE A 1 131 ? 12.047 -14.438 -0.897 1 98.81 131 ILE A N 1
ATOM 1054 C CA . ILE A 1 131 ? 12.453 -14.844 -2.238 1 98.81 131 ILE A CA 1
ATOM 1055 C C . ILE A 1 131 ? 11.562 -14.164 -3.275 1 98.81 131 ILE A C 1
ATOM 1057 O O . ILE A 1 131 ? 10.344 -14.078 -3.098 1 98.81 131 ILE A O 1
ATOM 1061 N N . ILE A 1 132 ? 12.203 -13.656 -4.293 1 98.81 132 ILE A N 1
ATOM 1062 C CA . ILE A 1 132 ? 11.477 -13.109 -5.438 1 98.81 132 ILE A CA 1
ATOM 1063 C C . ILE A 1 132 ? 11.438 -14.148 -6.562 1 98.81 132 ILE A C 1
ATOM 1065 O O . ILE A 1 132 ? 12.484 -14.539 -7.094 1 98.81 132 ILE A O 1
ATOM 1069 N N . GLY A 1 133 ? 10.234 -14.617 -6.875 1 98.81 133 GLY A N 1
ATOM 1070 C CA . GLY A 1 133 ? 10.055 -15.547 -7.973 1 98.81 133 GLY A CA 1
ATOM 1071 C C . GLY A 1 133 ? 9.75 -14.867 -9.297 1 98.81 133 GLY A C 1
ATOM 1072 O O . GLY A 1 133 ? 8.617 -14.438 -9.531 1 98.81 133 GLY A O 1
ATOM 1073 N N . VAL A 1 134 ? 10.68 -14.852 -10.172 1 98.81 134 VAL A N 1
ATOM 1074 C CA . VAL A 1 134 ? 10.531 -14.211 -11.477 1 98.81 134 VAL A CA 1
ATOM 1075 C C . VAL A 1 134 ? 9.812 -15.156 -12.438 1 98.81 134 VAL A C 1
ATOM 1077 O O . VAL A 1 134 ? 10.234 -16.297 -12.633 1 98.81 134 VAL A O 1
ATOM 1080 N N . GLU A 1 135 ? 8.789 -14.633 -12.992 1 98.62 135 GLU A N 1
ATOM 1081 C CA . GLU A 1 135 ? 7.957 -15.438 -13.883 1 98.62 135 GLU A CA 1
ATOM 1082 C C . GLU A 1 135 ? 8.094 -14.984 -15.328 1 98.62 135 GLU A C 1
ATOM 1084 O O . GLU A 1 135 ? 7.531 -13.961 -15.719 1 98.62 135 GLU A O 1
ATOM 1089 N N . PRO A 1 136 ? 8.773 -15.75 -16.188 1 98.56 136 PRO A N 1
ATOM 1090 C CA . PRO A 1 136 ? 8.789 -15.438 -17.625 1 98.56 136 PRO A CA 1
ATOM 1091 C C . PRO A 1 136 ? 7.406 -15.5 -18.25 1 98.56 136 PRO A C 1
ATOM 1093 O O . PRO A 1 136 ? 6.668 -16.469 -18.047 1 98.56 136 PRO A O 1
ATOM 1096 N N . MET A 1 137 ? 7.047 -14.492 -18.953 1 98.38 137 MET A N 1
ATOM 1097 C CA . MET A 1 137 ? 5.766 -14.375 -19.641 1 98.38 137 MET A CA 1
ATOM 1098 C C . MET A 1 137 ? 5.965 -13.945 -21.094 1 98.38 137 MET A C 1
ATOM 1100 O O . MET A 1 137 ? 6.562 -12.898 -21.359 1 98.38 137 MET A O 1
ATOM 1104 N N . PRO A 1 138 ? 5.422 -14.672 -21.984 1 98.12 138 PRO A N 1
ATOM 1105 C CA . PRO A 1 138 ? 5.711 -14.445 -23.406 1 98.12 138 PRO A CA 1
ATOM 1106 C C . PRO A 1 138 ? 5.352 -13.031 -23.859 1 98.12 138 PRO A C 1
ATOM 1108 O O . PRO A 1 138 ? 5.883 -12.547 -24.859 1 98.12 138 PRO A O 1
ATOM 1111 N N . TYR A 1 139 ? 4.48 -12.312 -23.219 1 97.19 139 TYR A N 1
ATOM 1112 C CA . TYR A 1 139 ? 4.047 -10.969 -23.594 1 97.19 139 TYR A CA 1
ATOM 1113 C C . TYR A 1 139 ? 4.707 -9.914 -22.734 1 97.19 139 TYR A C 1
ATOM 1115 O O . TYR A 1 139 ? 4.289 -8.75 -22.719 1 97.19 139 TYR A O 1
ATOM 1123 N N . SER A 1 140 ? 5.703 -10.289 -21.922 1 97 140 SER A N 1
ATOM 1124 C CA . SER A 1 140 ? 6.414 -9.359 -21.062 1 97 140 SER A CA 1
ATOM 1125 C C . SER A 1 140 ? 7.863 -9.188 -21.5 1 97 140 SER A C 1
ATOM 1127 O O . SER A 1 140 ? 8.266 -9.719 -22.531 1 97 140 SER A O 1
ATOM 1129 N N . GLY A 1 141 ? 8.641 -8.422 -20.703 1 97.38 141 GLY A N 1
ATOM 1130 C CA . GLY A 1 141 ? 10.039 -8.172 -21 1 97.38 141 GLY A CA 1
ATOM 1131 C C . GLY A 1 141 ? 10.93 -9.375 -20.75 1 97.38 141 GLY A C 1
ATOM 1132 O O . GLY A 1 141 ? 12.094 -9.391 -21.172 1 97.38 141 GLY A O 1
ATOM 1133 N N . ILE A 1 142 ? 10.422 -10.359 -20.109 1 98.44 142 ILE A N 1
ATOM 1134 C CA . ILE A 1 142 ? 11.062 -11.656 -19.938 1 98.44 142 ILE A CA 1
ATOM 1135 C C . ILE A 1 142 ? 10.18 -12.742 -20.562 1 98.44 142 ILE A C 1
ATOM 1137 O O . ILE A 1 142 ? 9.383 -13.375 -19.859 1 98.44 142 ILE A O 1
ATOM 1141 N N . PRO A 1 143 ? 10.391 -12.969 -21.797 1 98.19 143 PRO A N 1
ATOM 1142 C CA . PRO A 1 143 ? 9.391 -13.742 -22.547 1 98.19 143 PRO A CA 1
ATOM 1143 C C . PRO A 1 143 ? 9.594 -15.25 -22.406 1 98.19 143 PRO A C 1
ATOM 1145 O O . PRO A 1 143 ? 8.703 -16.031 -22.766 1 98.19 143 PRO A O 1
ATOM 1148 N N . ASP A 1 144 ? 10.812 -15.648 -21.922 1 98.44 144 ASP A N 1
ATOM 1149 C CA . ASP A 1 144 ? 11.094 -17.078 -21.922 1 98.44 144 ASP A CA 1
ATOM 1150 C C . ASP A 1 144 ? 12.109 -17.438 -20.844 1 98.44 144 ASP A C 1
ATOM 1152 O O . ASP A 1 144 ? 12.602 -16.562 -20.125 1 98.44 144 ASP A O 1
ATOM 1156 N N . LEU A 1 145 ? 12.336 -18.75 -20.672 1 98.69 145 LEU A N 1
ATOM 1157 C CA . LEU A 1 145 ? 13.227 -19.266 -19.656 1 98.69 145 LEU A CA 1
ATOM 1158 C C . LEU A 1 145 ? 14.641 -18.719 -19.828 1 98.69 145 LEU A C 1
ATOM 1160 O O . LEU A 1 145 ? 15.312 -18.406 -18.844 1 98.69 145 LEU A O 1
ATOM 1164 N N . LYS A 1 146 ? 15.125 -18.703 -21.062 1 98.38 146 LYS A N 1
ATOM 1165 C CA . LYS A 1 146 ? 16.5 -18.266 -21.328 1 98.38 146 LYS A CA 1
ATOM 1166 C C . LYS A 1 146 ? 16.75 -16.875 -20.734 1 98.38 146 LYS A C 1
ATOM 1168 O O . LYS A 1 146 ? 17.672 -16.688 -19.938 1 98.38 146 LYS A O 1
ATOM 1173 N N . LYS A 1 147 ? 15.945 -15.93 -21.094 1 98.56 147 LYS A N 1
ATOM 1174 C CA . LYS A 1 147 ? 16.141 -14.578 -20.578 1 98.56 147 LYS A CA 1
ATOM 1175 C C . LYS A 1 147 ? 15.891 -14.523 -19.078 1 98.56 147 LYS A C 1
ATOM 1177 O O . LYS A 1 147 ? 16.594 -13.812 -18.344 1 98.56 147 LYS A O 1
ATOM 1182 N N . GLY A 1 148 ? 14.844 -15.227 -18.609 1 98.69 148 GLY A N 1
ATOM 1183 C CA . GLY A 1 148 ? 14.602 -15.289 -17.172 1 98.69 148 GLY A CA 1
ATOM 1184 C C . GLY A 1 148 ? 15.812 -15.766 -16.391 1 98.69 148 GLY A C 1
ATOM 1185 O O . GLY A 1 148 ? 16.172 -15.164 -15.375 1 98.69 148 GLY A O 1
ATOM 1186 N N . TRP A 1 149 ? 16.422 -16.781 -16.922 1 98.69 149 TRP A N 1
ATOM 1187 C CA . TRP A 1 149 ? 17.594 -17.344 -16.266 1 98.69 149 TRP A CA 1
ATOM 1188 C C . TRP A 1 149 ? 18.766 -16.375 -16.312 1 98.69 149 TRP A C 1
ATOM 1190 O O . TRP A 1 149 ? 19.469 -16.188 -15.312 1 98.69 149 TRP A O 1
ATOM 1200 N N . GLU A 1 150 ? 18.953 -15.75 -17.438 1 98.69 150 GLU A N 1
ATOM 1201 C CA . GLU A 1 150 ? 20.031 -14.758 -17.578 1 98.69 150 GLU A CA 1
ATOM 1202 C C . GLU A 1 150 ? 19.844 -13.625 -16.578 1 98.69 150 GLU A C 1
ATOM 1204 O O . GLU A 1 150 ? 20.812 -13.18 -15.953 1 98.69 150 GLU A O 1
ATOM 1209 N N . VAL A 1 151 ? 18.641 -13.188 -16.422 1 98.75 151 VAL A N 1
ATOM 1210 C CA . VAL A 1 151 ? 18.344 -12.07 -15.523 1 98.75 151 VAL A CA 1
ATOM 1211 C C . VAL A 1 151 ? 18.578 -12.492 -14.078 1 98.75 151 VAL A C 1
ATOM 1213 O O . VAL A 1 151 ? 19.234 -11.766 -13.312 1 98.75 151 VAL A O 1
ATOM 1216 N N . VAL A 1 152 ? 18.062 -13.641 -13.695 1 98.81 152 VAL A N 1
ATOM 1217 C CA . VAL A 1 152 ? 18.188 -14.133 -12.328 1 98.81 152 VAL A CA 1
ATOM 1218 C C . VAL A 1 152 ? 19.656 -14.344 -11.984 1 98.81 152 VAL A C 1
ATOM 1220 O O . VAL A 1 152 ? 20.125 -13.906 -10.93 1 98.81 152 VAL A O 1
ATOM 1223 N N . LYS A 1 153 ? 20.375 -14.93 -12.898 1 98.44 153 LYS A N 1
ATOM 1224 C CA . LYS A 1 153 ? 21.797 -15.18 -12.688 1 98.44 153 LYS A CA 1
ATOM 1225 C C . LYS A 1 153 ? 22.578 -13.875 -12.586 1 98.44 153 LYS A C 1
ATOM 1227 O O . LYS A 1 153 ? 23.406 -13.711 -11.688 1 98.44 153 LYS A O 1
ATOM 1232 N N . ALA A 1 154 ? 22.281 -12.953 -13.453 1 98.56 154 ALA A N 1
ATOM 1233 C CA . ALA A 1 154 ? 23.016 -11.695 -13.531 1 98.56 154 ALA A CA 1
ATOM 1234 C C . ALA A 1 154 ? 22.703 -10.805 -12.32 1 98.56 154 ALA A C 1
ATOM 1236 O O . ALA A 1 154 ? 23.5 -9.93 -11.969 1 98.56 154 ALA A O 1
ATOM 1237 N N . SER A 1 155 ? 21.562 -10.977 -11.711 1 98.44 155 SER A N 1
ATOM 1238 C CA . SER A 1 155 ? 21.203 -10.172 -10.547 1 98.44 155 SER A CA 1
ATOM 1239 C C . SER A 1 155 ? 22.188 -10.398 -9.398 1 98.44 155 SER A C 1
ATOM 1241 O O . SER A 1 155 ? 22.391 -9.523 -8.562 1 98.44 155 SER A O 1
ATOM 1243 N N . GLY A 1 156 ? 22.672 -11.641 -9.32 1 98.31 156 GLY A N 1
ATOM 1244 C CA . GLY A 1 156 ? 23.625 -11.992 -8.281 1 98.31 156 GLY A CA 1
ATOM 1245 C C . GLY A 1 156 ? 22.969 -12.188 -6.922 1 98.31 156 GLY A C 1
ATOM 1246 O O . GLY A 1 156 ? 23.656 -12.297 -5.906 1 98.31 156 GLY A O 1
ATOM 1247 N N . CYS A 1 157 ? 21.703 -12.266 -6.902 1 98.31 157 CYS A N 1
ATOM 1248 C CA . CYS A 1 157 ? 20.984 -12.359 -5.637 1 98.31 157 CYS A CA 1
ATOM 1249 C C . CYS A 1 157 ? 20.609 -13.805 -5.324 1 98.31 157 CYS A C 1
ATOM 1251 O O . CYS A 1 157 ? 20.047 -14.5 -6.168 1 98.31 157 CYS A O 1
ATOM 1253 N N . ASP A 1 158 ? 20.844 -14.195 -4.133 1 98.12 158 ASP A N 1
ATOM 1254 C CA . ASP A 1 158 ? 20.469 -15.539 -3.689 1 98.12 158 ASP A CA 1
ATOM 1255 C C . ASP A 1 158 ? 18.953 -15.703 -3.637 1 98.12 158 ASP A C 1
ATOM 1257 O O . ASP A 1 158 ? 18.438 -16.797 -3.855 1 98.12 158 ASP A O 1
ATOM 1261 N N . ASN A 1 159 ? 18.281 -14.633 -3.365 1 98.69 159 ASN A N 1
ATOM 1262 C CA . ASN A 1 159 ? 16.844 -14.727 -3.201 1 98.69 159 ASN A CA 1
ATOM 1263 C C . ASN A 1 159 ? 16.109 -14.383 -4.492 1 98.69 159 ASN A C 1
ATOM 1265 O O . ASN A 1 159 ? 14.914 -14.07 -4.473 1 98.69 159 ASN A O 1
ATOM 1269 N N . ALA A 1 160 ? 16.75 -14.344 -5.602 1 98.69 160 ALA A N 1
ATOM 1270 C CA . ALA A 1 160 ? 16.109 -14.289 -6.914 1 98.69 160 ALA A CA 1
ATOM 1271 C C . ALA A 1 160 ? 15.945 -15.688 -7.504 1 98.69 160 ALA A C 1
ATOM 1273 O O . ALA A 1 160 ? 16.938 -16.406 -7.699 1 98.69 160 ALA A O 1
ATOM 1274 N N . MET A 1 161 ? 14.758 -16.047 -7.773 1 98.88 161 MET A N 1
ATOM 1275 C CA . MET A 1 161 ? 14.477 -17.375 -8.305 1 98.88 161 MET A CA 1
ATOM 1276 C C . MET A 1 161 ? 13.461 -17.297 -9.445 1 98.88 161 MET A C 1
ATOM 1278 O O . MET A 1 161 ? 13.117 -16.203 -9.898 1 98.88 161 MET A O 1
ATOM 1282 N N . LEU A 1 162 ? 13.055 -18.469 -9.953 1 98.88 162 LEU A N 1
ATOM 1283 C CA . LEU A 1 162 ? 12.156 -18.547 -11.102 1 98.88 162 LEU A CA 1
ATOM 1284 C C . LEU A 1 162 ? 10.836 -19.203 -10.727 1 98.88 162 LEU A C 1
ATOM 1286 O O . LEU A 1 162 ? 10.789 -20.047 -9.82 1 98.88 162 LEU A O 1
ATOM 1290 N N . ILE A 1 163 ? 9.852 -18.781 -11.375 1 98.81 163 ILE A N 1
ATOM 1291 C CA . ILE A 1 163 ? 8.555 -19.469 -11.414 1 98.81 163 ILE A CA 1
ATOM 1292 C C . ILE A 1 163 ? 8.273 -19.953 -12.836 1 98.81 163 ILE A C 1
ATOM 1294 O O . ILE A 1 163 ? 8.453 -19.219 -13.797 1 98.81 163 ILE A O 1
ATOM 1298 N N . LEU A 1 164 ? 7.855 -21.141 -12.953 1 98.81 164 LEU A N 1
ATOM 1299 C CA . LEU A 1 164 ? 7.531 -21.688 -14.266 1 98.81 164 LEU A CA 1
ATOM 1300 C C . LEU A 1 164 ? 6.039 -21.984 -14.375 1 98.81 164 LEU A C 1
ATOM 1302 O O . LEU A 1 164 ? 5.48 -22.688 -13.531 1 98.81 164 LEU A O 1
ATOM 1306 N N . ASP A 1 165 ? 5.441 -21.469 -15.352 1 98.75 165 ASP A N 1
ATOM 1307 C CA . ASP A 1 165 ? 4.016 -21.609 -15.633 1 98.75 165 ASP A CA 1
ATOM 1308 C C . ASP A 1 165 ? 3.783 -22.328 -16.953 1 98.75 165 ASP A C 1
ATOM 1310 O O . ASP A 1 165 ? 4.32 -21.938 -18 1 98.75 165 ASP A O 1
ATOM 1314 N N . THR A 1 166 ? 2.904 -23.297 -16.969 1 98.56 166 THR A N 1
ATOM 1315 C CA . THR A 1 166 ? 2.65 -24.141 -18.125 1 98.56 166 THR A CA 1
ATOM 1316 C C . THR A 1 166 ? 2.205 -23.297 -19.328 1 98.56 166 THR A C 1
ATOM 1318 O O . THR A 1 166 ? 2.727 -23.453 -20.438 1 98.56 166 THR A O 1
ATOM 1321 N N . TRP A 1 167 ? 1.243 -22.469 -19.109 1 98.75 167 TRP A N 1
ATOM 1322 C CA . TRP A 1 167 ? 0.715 -21.672 -20.203 1 98.75 167 TRP A CA 1
ATOM 1323 C C . TRP A 1 167 ? 1.8 -20.781 -20.797 1 98.75 167 TRP A C 1
ATOM 1325 O O . TRP A 1 167 ? 1.972 -20.719 -22.016 1 98.75 167 TRP A O 1
ATOM 1335 N N . HIS A 1 168 ? 2.541 -20.125 -19.922 1 98.69 168 HIS A N 1
ATOM 1336 C CA . HIS A 1 168 ? 3.635 -19.266 -20.391 1 98.69 168 HIS A CA 1
ATOM 1337 C C . HIS A 1 168 ? 4.672 -20.078 -21.156 1 98.69 168 HIS A C 1
ATOM 1339 O O . HIS A 1 168 ? 5.219 -19.609 -22.156 1 98.69 168 HIS A O 1
ATOM 1345 N N . TRP A 1 169 ? 4.93 -21.25 -20.688 1 98.75 169 TRP A N 1
ATOM 1346 C CA . TRP A 1 169 ? 5.922 -22.125 -21.312 1 98.75 169 TRP A CA 1
ATOM 1347 C C . TRP A 1 169 ? 5.516 -22.484 -22.734 1 98.75 169 TRP A C 1
ATOM 1349 O O . TRP A 1 169 ? 6.309 -22.344 -23.672 1 98.75 169 TRP A O 1
ATOM 1359 N N . VAL A 1 170 ? 4.273 -22.938 -22.922 1 98.44 170 VAL A N 1
ATOM 1360 C CA . VAL A 1 170 ? 3.836 -23.438 -24.219 1 98.44 170 VAL A CA 1
ATOM 1361 C C . VAL A 1 170 ? 3.633 -22.266 -25.188 1 98.44 170 VAL A C 1
ATOM 1363 O O . VAL A 1 170 ? 3.867 -22.406 -26.391 1 98.44 170 VAL A O 1
ATOM 1366 N N . ARG A 1 171 ? 3.217 -21.109 -24.672 1 98.62 171 ARG A N 1
ATOM 1367 C CA . ARG A 1 171 ? 3.006 -19.953 -25.547 1 98.62 171 ARG A CA 1
ATOM 1368 C C . ARG A 1 171 ? 4.332 -19.297 -25.922 1 98.62 171 ARG A C 1
ATOM 1370 O O . ARG A 1 171 ? 4.395 -18.5 -26.859 1 98.62 171 ARG A O 1
ATOM 1377 N N . ALA A 1 172 ? 5.344 -19.609 -25.188 1 97.94 172 ALA A N 1
ATOM 1378 C CA . ALA A 1 172 ? 6.691 -19.203 -25.578 1 97.94 172 ALA A CA 1
ATOM 1379 C C . ALA A 1 172 ? 7.324 -20.25 -26.5 1 97.94 172 ALA A C 1
ATOM 1381 O O . ALA A 1 172 ? 8.492 -20.125 -26.875 1 97.94 172 ALA A O 1
ATOM 1382 N N . ASP A 1 173 ? 6.609 -21.297 -26.828 1 97.12 173 ASP A N 1
ATOM 1383 C CA . ASP A 1 173 ? 7.016 -22.359 -27.734 1 97.12 173 ASP A CA 1
ATOM 1384 C C . ASP A 1 173 ? 8.312 -23.016 -27.281 1 97.12 173 ASP A C 1
ATOM 1386 O O . ASP A 1 173 ? 9.25 -23.172 -28.062 1 97.12 173 ASP A O 1
ATOM 1390 N N . GLN A 1 174 ? 8.383 -23.328 -26.016 1 98.06 174 GLN A N 1
ATOM 1391 C CA . GLN A 1 174 ? 9.602 -23.891 -25.438 1 98.06 174 GLN A CA 1
ATOM 1392 C C . GLN A 1 174 ? 9.531 -25.406 -25.375 1 98.06 174 GLN A C 1
ATOM 1394 O O . GLN A 1 174 ? 8.469 -25.984 -25.109 1 98.06 174 GLN A O 1
ATOM 1399 N N . PRO A 1 175 ? 10.617 -26.031 -25.703 1 97.44 175 PRO A N 1
ATOM 1400 C CA . PRO A 1 175 ? 10.641 -27.5 -25.578 1 97.44 175 PRO A CA 1
ATOM 1401 C C . PRO A 1 175 ? 10.734 -27.953 -24.125 1 97.44 175 PRO A C 1
ATOM 1403 O O . PRO A 1 175 ? 10.969 -27.156 -23.234 1 97.44 175 PRO A O 1
ATOM 1406 N N . TYR A 1 176 ? 10.57 -29.219 -23.891 1 97.19 176 TYR A N 1
ATOM 1407 C CA . TYR A 1 176 ? 10.516 -29.766 -22.547 1 97.19 176 TYR A CA 1
ATOM 1408 C C . TYR A 1 176 ? 11.836 -30.422 -22.172 1 97.19 176 TYR A C 1
ATOM 1410 O O . TYR A 1 176 ? 11.852 -31.438 -21.453 1 97.19 176 TYR A O 1
ATOM 1418 N N . ASP A 1 177 ? 12.898 -29.953 -22.688 1 95.25 177 ASP A N 1
ATOM 1419 C CA . ASP A 1 177 ? 14.188 -30.578 -22.391 1 95.25 177 ASP A CA 1
ATOM 1420 C C . ASP A 1 177 ? 15.258 -29.531 -22.109 1 95.25 177 ASP A C 1
ATOM 1422 O O . ASP A 1 177 ? 16.453 -29.828 -22.188 1 95.25 177 ASP A O 1
ATOM 1426 N N . ILE A 1 178 ? 14.828 -28.344 -21.812 1 96.31 178 ILE A N 1
ATOM 1427 C CA . ILE A 1 178 ? 15.812 -27.281 -21.703 1 96.31 178 ILE A CA 1
ATOM 1428 C C . ILE A 1 178 ? 15.992 -26.891 -20.234 1 96.31 178 ILE A C 1
ATOM 1430 O O . ILE A 1 178 ? 16.797 -26.016 -19.922 1 96.31 178 ILE A O 1
ATOM 1434 N N . LEU A 1 179 ? 15.281 -27.5 -19.328 1 98 179 LEU A N 1
ATOM 1435 C CA . LEU A 1 179 ? 15.445 -27.219 -17.906 1 98 179 LEU A CA 1
ATOM 1436 C C . LEU A 1 179 ? 16.609 -28.016 -17.328 1 98 179 LEU A C 1
ATOM 1438 O O . LEU A 1 179 ? 16.469 -29.203 -17.016 1 98 179 LEU A O 1
ATOM 1442 N N . THR A 1 180 ? 17.719 -27.375 -17.172 1 96.56 180 THR A N 1
ATOM 1443 C CA . THR A 1 180 ? 18.922 -28.016 -16.641 1 96.56 180 THR A CA 1
ATOM 1444 C C . THR A 1 180 ? 18.844 -28.141 -15.125 1 96.56 180 THR A C 1
ATOM 1446 O O . THR A 1 180 ? 18.078 -27.422 -14.477 1 96.56 180 THR A O 1
ATOM 1449 N N . PRO A 1 181 ? 19.703 -28.984 -14.562 1 96 181 PRO A N 1
ATOM 1450 C CA . PRO A 1 181 ? 19.734 -29.078 -13.102 1 96 181 PRO A CA 1
ATOM 1451 C C . PRO A 1 181 ? 20.094 -27.766 -12.422 1 96 181 PRO A C 1
ATOM 1453 O O . PRO A 1 181 ? 19.594 -27.469 -11.328 1 96 181 PRO A O 1
ATOM 1456 N N . GLU A 1 182 ? 20.953 -27.062 -13.07 1 96.75 182 GLU A N 1
ATOM 1457 C CA . GLU A 1 182 ? 21.344 -25.766 -12.516 1 96.75 182 GLU A CA 1
ATOM 1458 C C . GLU A 1 182 ? 20.156 -24.812 -12.445 1 96.75 182 GLU A C 1
ATOM 1460 O O . GLU A 1 182 ? 19.969 -24.125 -11.438 1 96.75 182 GLU A O 1
ATOM 1465 N N . ILE A 1 183 ? 19.391 -24.75 -13.469 1 98.12 183 ILE A N 1
ATOM 1466 C CA . ILE A 1 183 ? 18.219 -23.875 -13.523 1 98.12 183 ILE A CA 1
ATOM 1467 C C . ILE A 1 183 ? 17.172 -24.391 -12.547 1 98.12 183 ILE A C 1
ATOM 1469 O O . ILE A 1 183 ? 16.516 -23.609 -11.852 1 98.12 183 ILE A O 1
ATOM 1473 N N . ALA A 1 184 ? 17.031 -25.703 -12.492 1 98.19 184 ALA A N 1
ATOM 1474 C CA . ALA A 1 184 ? 16.031 -26.344 -11.648 1 98.19 184 ALA A CA 1
ATOM 1475 C C . ALA A 1 184 ? 16.203 -25.953 -10.188 1 98.19 184 ALA A C 1
ATOM 1477 O O . ALA A 1 184 ? 15.227 -25.797 -9.453 1 98.19 184 ALA A O 1
ATOM 1478 N N . LYS A 1 185 ? 17.438 -25.766 -9.773 1 97.75 185 LYS A N 1
ATOM 1479 C CA . LYS A 1 185 ? 17.734 -25.375 -8.391 1 97.75 185 LYS A CA 1
ATOM 1480 C C . LYS A 1 185 ? 17.219 -23.984 -8.078 1 97.75 185 LYS A C 1
ATOM 1482 O O . LYS A 1 185 ? 17.047 -23.625 -6.91 1 97.75 185 LYS A O 1
ATOM 1487 N N . LYS A 1 186 ? 16.922 -23.203 -9.125 1 98.31 186 LYS A N 1
ATOM 1488 C CA . LYS A 1 186 ? 16.484 -21.828 -8.953 1 98.31 186 LYS A CA 1
ATOM 1489 C C . LYS A 1 186 ? 15 -21.672 -9.242 1 98.31 186 LYS A C 1
ATOM 1491 O O . LYS A 1 186 ? 14.5 -20.547 -9.391 1 98.31 186 LYS A O 1
ATOM 1496 N N . VAL A 1 187 ? 14.281 -22.75 -9.281 1 98.75 187 VAL A N 1
ATOM 1497 C CA . VAL A 1 187 ? 12.828 -22.688 -9.453 1 98.75 187 VAL A CA 1
ATOM 1498 C C . VAL A 1 187 ? 12.141 -22.781 -8.094 1 98.75 187 VAL A C 1
ATOM 1500 O O . VAL A 1 187 ? 12.258 -23.797 -7.402 1 98.75 187 VAL A O 1
ATOM 1503 N N . ILE A 1 188 ? 11.43 -21.766 -7.711 1 98.69 188 ILE A N 1
ATOM 1504 C CA . ILE A 1 188 ? 10.867 -21.672 -6.367 1 98.69 188 ILE A CA 1
ATOM 1505 C C . ILE A 1 188 ? 9.461 -22.281 -6.355 1 98.69 188 ILE A C 1
ATOM 1507 O O . ILE A 1 188 ? 9.031 -22.859 -5.352 1 98.69 188 ILE A O 1
ATOM 1511 N N . SER A 1 189 ? 8.727 -22.125 -7.445 1 98.56 189 SER A N 1
ATOM 1512 C CA . SER A 1 189 ? 7.375 -22.656 -7.566 1 98.56 189 SER A CA 1
ATOM 1513 C C . SER A 1 189 ? 6.996 -22.859 -9.031 1 98.56 189 SER A C 1
ATOM 1515 O O . SER A 1 189 ? 7.707 -22.422 -9.93 1 98.56 189 SER A O 1
ATOM 1517 N N . ILE A 1 190 ? 5.914 -23.594 -9.234 1 98.69 190 ILE A N 1
ATOM 1518 C CA . ILE A 1 190 ? 5.414 -23.859 -10.578 1 98.69 190 ILE A CA 1
ATOM 1519 C C . ILE A 1 190 ? 3.908 -23.609 -10.625 1 98.69 190 ILE A C 1
ATOM 1521 O O . ILE A 1 190 ? 3.24 -23.609 -9.586 1 98.69 190 ILE A O 1
ATOM 1525 N N . GLN A 1 191 ? 3.43 -23.359 -11.75 1 98.81 191 GLN A N 1
ATOM 1526 C CA . GLN A 1 191 ? 2 -23.203 -11.992 1 98.81 191 GLN A CA 1
ATOM 1527 C C . GLN A 1 191 ? 1.534 -24.094 -13.141 1 98.81 191 GLN A C 1
ATOM 1529 O O . GLN A 1 191 ? 2.154 -24.125 -14.203 1 98.81 191 GLN A O 1
ATOM 1534 N N . ILE A 1 192 ? 0.474 -24.828 -12.883 1 98.5 192 ILE A N 1
ATOM 1535 C CA . ILE A 1 192 ? 0.043 -25.797 -13.883 1 98.5 192 ILE A CA 1
ATOM 1536 C C . ILE A 1 192 ? -1.337 -25.422 -14.414 1 98.5 192 ILE A C 1
ATOM 1538 O O . ILE A 1 192 ? -2.184 -24.922 -13.664 1 98.5 192 ILE A O 1
ATOM 1542 N N . ASN A 1 193 ? -1.529 -25.547 -15.602 1 98.88 193 ASN A N 1
ATOM 1543 C CA . ASN A 1 193 ? -2.719 -25.344 -16.422 1 98.88 193 ASN A CA 1
ATOM 1544 C C . ASN A 1 193 ? -2.584 -26 -17.781 1 98.88 193 ASN A C 1
ATOM 1546 O O . ASN A 1 193 ? -1.855 -26.969 -17.938 1 98.88 193 ASN A O 1
ATOM 1550 N N . ASP A 1 194 ? -3.4 -25.609 -18.703 1 98.88 194 ASP A N 1
ATOM 1551 C CA . ASP A 1 194 ? -3.309 -26.062 -20.078 1 98.88 194 ASP A CA 1
ATOM 1552 C C . ASP A 1 194 ? -3.773 -24.969 -21.047 1 98.88 194 ASP A C 1
ATOM 1554 O O . ASP A 1 194 ? -4.172 -23.875 -20.609 1 98.88 194 ASP A O 1
ATOM 1558 N N . ALA A 1 195 ? -3.594 -25.188 -22.359 1 98.75 195 ALA A N 1
ATOM 1559 C CA . ALA A 1 195 ? -3.908 -24.172 -23.359 1 98.75 195 ALA A CA 1
ATOM 1560 C C . ALA A 1 195 ? -4.578 -24.781 -24.578 1 98.75 195 ALA A C 1
ATOM 1562 O O . ALA A 1 195 ? -4.5 -26 -24.797 1 98.75 195 ALA A O 1
ATOM 1563 N N . TYR A 1 196 ? -5.258 -23.938 -25.344 1 98.31 196 TYR A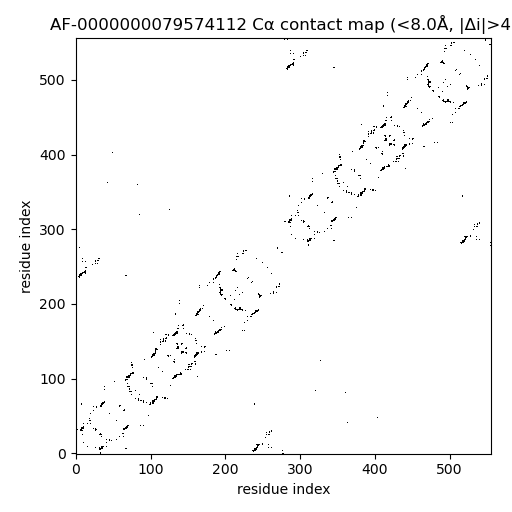 N 1
ATOM 1564 C CA . TYR A 1 196 ? -5.785 -24.328 -26.656 1 98.31 196 TYR A CA 1
ATOM 1565 C C . TYR A 1 196 ? -4.66 -24.531 -27.656 1 98.31 196 TYR A C 1
ATOM 1567 O O . TYR A 1 196 ? -3.523 -24.109 -27.422 1 98.31 196 TYR A O 1
ATOM 1575 N N . GLU A 1 197 ? -5.023 -25.188 -28.688 1 98 197 GLU A N 1
ATOM 1576 C CA . GLU A 1 197 ? -4.035 -25.438 -29.719 1 98 197 GLU A CA 1
ATOM 1577 C C . GLU A 1 197 ? -3.521 -24.141 -30.328 1 98 197 GLU A C 1
ATOM 1579 O O . GLU A 1 197 ? -2.311 -23.906 -30.391 1 98 197 GLU A O 1
ATOM 1584 N N . ARG A 1 198 ? -4.438 -23.219 -30.812 1 97.62 198 ARG A N 1
ATOM 1585 C CA . ARG A 1 198 ? -4.062 -21.969 -31.484 1 97.62 198 ARG A CA 1
ATOM 1586 C C . ARG A 1 198 ? -4.059 -20.797 -30.5 1 97.62 198 ARG A C 1
ATOM 1588 O O . ARG A 1 198 ? -5.051 -20.562 -29.812 1 97.62 198 ARG A O 1
ATOM 1595 N N . PRO A 1 199 ? -2.949 -20.125 -30.422 1 97.5 199 PRO A N 1
ATOM 1596 C CA . PRO A 1 199 ? -2.928 -18.922 -29.562 1 97.5 199 PRO A CA 1
ATOM 1597 C C . PRO A 1 199 ? -3.727 -17.766 -30.156 1 97.5 199 PRO A C 1
ATOM 1599 O O . PRO A 1 199 ? -4.012 -17.75 -31.359 1 97.5 199 PRO A O 1
ATOM 1602 N N . TYR A 1 200 ? -4.125 -16.812 -29.234 1 97.56 200 TYR A N 1
ATOM 1603 C CA . TYR A 1 200 ? -4.547 -15.508 -29.734 1 97.56 200 TYR A CA 1
ATOM 1604 C C . TYR A 1 200 ? -3.428 -14.828 -30.5 1 97.56 200 TYR A C 1
ATOM 1606 O O . TYR A 1 200 ? -2.275 -15.266 -30.453 1 97.56 200 TYR A O 1
ATOM 1614 N N . ALA A 1 201 ? -3.82 -13.711 -31.281 1 97.06 201 ALA A N 1
ATOM 1615 C CA . ALA A 1 201 ? -2.807 -12.898 -31.953 1 97.06 201 ALA A CA 1
ATOM 1616 C C . ALA A 1 201 ? -1.836 -12.289 -30.953 1 97.06 201 ALA A C 1
ATOM 1618 O O . ALA A 1 201 ? -2.213 -11.984 -29.812 1 97.06 201 ALA A O 1
ATOM 1619 N N . ALA A 1 202 ? -0.615 -12.047 -31.391 1 94.25 202 ALA A N 1
ATOM 1620 C CA . ALA A 1 202 ? 0.486 -11.625 -30.531 1 94.25 202 ALA A CA 1
ATOM 1621 C C . ALA A 1 202 ? 0.125 -10.359 -29.75 1 94.25 202 ALA A C 1
ATOM 1623 O O . ALA A 1 202 ? 0.38 -10.266 -28.547 1 94.25 202 ALA A O 1
ATOM 1624 N N . PRO A 1 203 ? -0.515 -9.383 -30.375 1 94.38 203 PRO A N 1
ATOM 1625 C CA . PRO A 1 203 ? -0.771 -8.125 -29.672 1 94.38 203 PRO A CA 1
ATOM 1626 C C . PRO A 1 203 ? -1.785 -8.281 -28.531 1 94.38 203 PRO A C 1
ATOM 1628 O O . PRO A 1 203 ? -1.864 -7.422 -27.656 1 94.38 203 PRO A O 1
ATOM 1631 N N . ILE A 1 204 ? -2.592 -9.359 -28.5 1 97.19 204 ILE A N 1
ATOM 1632 C CA . ILE A 1 204 ? -3.611 -9.547 -27.484 1 97.19 204 ILE A CA 1
ATOM 1633 C C . ILE A 1 204 ? -3.389 -10.883 -26.766 1 97.19 204 ILE A C 1
ATOM 1635 O O . ILE A 1 204 ? -4.332 -11.469 -26.234 1 97.19 204 ILE A O 1
ATOM 1639 N N . LEU A 1 205 ? -2.191 -11.445 -26.906 1 97.75 205 LEU A N 1
ATOM 1640 C CA . LEU A 1 205 ? -1.869 -12.742 -26.328 1 97.75 205 LEU A CA 1
ATOM 1641 C C . LEU A 1 205 ? -2.15 -12.742 -24.828 1 97.75 205 LEU A C 1
ATOM 1643 O O . LEU A 1 205 ? -2.568 -13.758 -24.266 1 97.75 205 LEU A O 1
ATOM 1647 N N . ARG A 1 206 ? -1.89 -11.688 -24.141 1 97 206 ARG A N 1
ATOM 1648 C CA . ARG A 1 206 ? -2.156 -11.586 -22.703 1 97 206 ARG A CA 1
ATOM 1649 C C . ARG A 1 206 ? -3.631 -11.828 -22.406 1 97 206 ARG A C 1
ATOM 1651 O O . ARG A 1 206 ? -3.973 -12.391 -21.359 1 97 206 ARG A O 1
ATOM 1658 N N . ASP A 1 207 ? -4.531 -11.414 -23.312 1 98.12 207 ASP A N 1
ATOM 1659 C CA . ASP A 1 207 ? -5.961 -11.648 -23.125 1 98.12 207 ASP A CA 1
ATOM 1660 C C . ASP A 1 207 ? -6.266 -13.141 -23.016 1 98.12 207 ASP A C 1
ATOM 1662 O O . ASP A 1 207 ? -7.105 -13.547 -22.219 1 98.12 207 ASP A O 1
ATOM 1666 N N . GLU A 1 208 ? -5.617 -13.883 -23.844 1 98.5 208 GLU A N 1
ATOM 1667 C CA . GLU A 1 208 ? -5.785 -15.328 -23.719 1 98.5 208 GLU A CA 1
ATOM 1668 C C . GLU A 1 208 ? -5.348 -15.812 -22.344 1 98.5 208 GLU A C 1
ATOM 1670 O O . GLU A 1 208 ? -6.047 -16.609 -21.719 1 98.5 208 GLU A O 1
ATOM 1675 N N . SER A 1 209 ? -4.23 -15.328 -21.922 1 98.12 209 SER A N 1
ATOM 1676 C CA . SER A 1 209 ? -3.686 -15.719 -20.625 1 98.12 209 SER A CA 1
ATOM 1677 C C . SER A 1 209 ? -4.652 -15.383 -19.484 1 98.12 209 SER A C 1
ATOM 1679 O O . SER A 1 209 ? -4.758 -16.141 -18.516 1 98.12 209 SER A O 1
ATOM 1681 N N . MET A 1 210 ? -5.441 -14.328 -19.672 1 97.75 210 MET A N 1
ATOM 1682 C CA . MET A 1 210 ? -6.238 -13.797 -18.562 1 97.75 210 MET A CA 1
ATOM 1683 C C . MET A 1 210 ? -7.676 -14.297 -18.641 1 97.75 210 MET A C 1
ATOM 1685 O O . MET A 1 210 ? -8.453 -14.117 -17.703 1 97.75 210 MET A O 1
ATOM 1689 N N . HIS A 1 211 ? -7.98 -15.016 -19.766 1 98.38 211 HIS A N 1
ATOM 1690 C CA . HIS A 1 211 ? -9.406 -15.289 -19.891 1 98.38 211 HIS A CA 1
ATOM 1691 C C . HIS A 1 211 ? -9.656 -16.703 -20.406 1 98.38 211 HIS A C 1
ATOM 1693 O O . HIS A 1 211 ? -10.773 -17.219 -20.312 1 98.38 211 HIS A O 1
ATOM 1699 N N . ASP A 1 212 ? -8.602 -17.312 -20.938 1 98.62 212 ASP A N 1
ATOM 1700 C CA . ASP A 1 212 ? -8.922 -18.5 -21.719 1 98.62 212 ASP A CA 1
ATOM 1701 C C . ASP A 1 212 ? -7.926 -19.625 -21.469 1 98.62 212 ASP A C 1
ATOM 1703 O O . ASP A 1 212 ? -7.566 -20.375 -22.375 1 98.62 212 ASP A O 1
ATOM 1707 N N . ARG A 1 213 ? -7.398 -19.688 -20.344 1 98.81 213 ARG A N 1
ATOM 1708 C CA . ARG A 1 213 ? -6.621 -20.875 -19.969 1 98.81 213 ARG A CA 1
ATOM 1709 C C . ARG A 1 213 ? -7.523 -22.078 -19.75 1 98.81 213 ARG A C 1
ATOM 1711 O O . ARG A 1 213 ? -8.742 -21.938 -19.594 1 98.81 213 ARG A O 1
ATOM 1718 N N . LEU A 1 214 ? -6.949 -23.234 -19.797 1 98.88 214 LEU A N 1
ATOM 1719 C CA . LEU A 1 214 ? -7.691 -24.469 -19.609 1 98.88 214 LEU A CA 1
ATOM 1720 C C . LEU A 1 214 ? -7.145 -25.234 -18.406 1 98.88 214 LEU A C 1
ATOM 1722 O O . LEU A 1 214 ? -6 -25.031 -18 1 98.88 214 LEU A O 1
ATOM 1726 N N . ALA A 1 215 ? -7.98 -26.078 -17.828 1 98.94 215 ALA A N 1
ATOM 1727 C CA . ALA A 1 215 ? -7.547 -26.922 -16.719 1 98.94 215 ALA A CA 1
ATOM 1728 C C . ALA A 1 215 ? -6.465 -27.891 -17.156 1 98.94 215 ALA A C 1
ATOM 1730 O O . ALA A 1 215 ? -6.441 -28.312 -18.312 1 98.94 215 ALA A O 1
ATOM 1731 N N . PRO A 1 216 ? -5.617 -28.281 -16.234 1 98.81 216 PRO A N 1
ATOM 1732 C CA . PRO A 1 216 ? -4.527 -29.188 -16.578 1 98.81 216 PRO A CA 1
ATOM 1733 C C . PRO A 1 216 ? -5.023 -30.469 -17.266 1 98.81 216 PRO A C 1
ATOM 1735 O O . PRO A 1 216 ? -5.934 -31.125 -16.766 1 98.81 216 PRO A O 1
ATOM 1738 N N . GLY A 1 217 ? -4.41 -30.734 -18.406 1 98.62 217 GLY A N 1
ATOM 1739 C CA . GLY A 1 217 ? -4.691 -31.984 -19.109 1 98.62 217 GLY A CA 1
ATOM 1740 C C . GLY A 1 217 ? -5.957 -31.922 -19.938 1 98.62 217 GLY A C 1
ATOM 1741 O O . GLY A 1 217 ? -6.367 -32.938 -20.531 1 98.62 217 GLY A O 1
ATOM 1742 N N . THR A 1 218 ? -6.602 -30.781 -20.078 1 98.81 218 THR A N 1
ATOM 1743 C CA . THR A 1 218 ? -7.879 -30.719 -20.781 1 98.81 218 THR A CA 1
ATOM 1744 C C . THR A 1 218 ? -7.727 -29.953 -22.094 1 98.81 218 THR A C 1
ATOM 1746 O O . THR A 1 218 ? -8.688 -29.828 -22.859 1 98.81 218 THR A O 1
ATOM 1749 N N . GLY A 1 219 ? -6.559 -29.406 -22.297 1 98.56 219 GLY A N 1
ATOM 1750 C CA . GLY A 1 219 ? -6.316 -28.656 -23.531 1 98.56 219 GLY A CA 1
ATOM 1751 C C . GLY A 1 219 ? -5.508 -29.422 -24.547 1 98.56 219 GLY A C 1
ATOM 1752 O O . GLY A 1 219 ? -5.504 -30.656 -24.547 1 98.56 219 GLY A O 1
ATOM 1753 N N . ALA A 1 220 ? -4.957 -28.703 -25.453 1 98.38 220 ALA A N 1
ATOM 1754 C CA . ALA A 1 220 ? -4.254 -29.312 -26.594 1 98.38 220 ALA A CA 1
ATOM 1755 C C . ALA A 1 220 ? -2.758 -29.422 -26.297 1 98.38 220 ALA A C 1
ATOM 1757 O O . ALA A 1 220 ? -2.008 -29.984 -27.109 1 98.38 220 ALA A O 1
ATOM 1758 N N . LYS A 1 221 ? -2.285 -28.875 -25.188 1 97.94 221 LYS A N 1
ATOM 1759 C CA . LYS A 1 221 ? -0.854 -28.844 -24.906 1 97.94 221 LYS A CA 1
ATOM 1760 C C . LYS A 1 221 ? -0.468 -29.938 -23.922 1 97.94 221 LYS A C 1
ATOM 1762 O O . LYS A 1 221 ? -1.336 -30.625 -23.359 1 97.94 221 LYS A O 1
ATOM 1767 N N . ASP A 1 222 ? 0.784 -30.141 -23.766 1 97.75 222 ASP A N 1
ATOM 1768 C CA . ASP A 1 222 ? 1.302 -31.281 -23.031 1 97.75 222 ASP A CA 1
ATOM 1769 C C . ASP A 1 222 ? 1.622 -30.906 -21.578 1 97.75 222 ASP A C 1
ATOM 1771 O O . ASP A 1 222 ? 2.791 -30.859 -21.188 1 97.75 222 ASP A O 1
ATOM 1775 N N . THR A 1 223 ? 0.556 -30.766 -20.766 1 98.25 223 THR A N 1
ATOM 1776 C CA . THR A 1 223 ? 0.712 -30.422 -19.359 1 98.25 223 THR A CA 1
ATOM 1777 C C . THR A 1 223 ? 1.522 -31.5 -18.625 1 98.25 223 THR A C 1
ATOM 1779 O O . THR A 1 223 ? 2.396 -31.172 -17.812 1 98.25 223 THR A O 1
ATOM 1782 N N . ALA A 1 224 ? 1.182 -32.781 -18.875 1 98.25 224 ALA A N 1
ATOM 1783 C CA . ALA A 1 224 ? 1.9 -33.875 -18.25 1 98.25 224 ALA A CA 1
ATOM 1784 C C . ALA A 1 224 ? 3.391 -33.812 -18.578 1 98.25 224 ALA A C 1
ATOM 1786 O O . ALA A 1 224 ? 4.23 -34.062 -17.703 1 98.25 224 ALA A O 1
ATOM 1787 N N . GLY A 1 225 ? 3.736 -33.594 -19.875 1 98.12 225 GLY A N 1
ATOM 1788 C CA . GLY A 1 225 ? 5.125 -33.438 -20.281 1 98.12 225 GLY A CA 1
ATOM 1789 C C . GLY A 1 225 ? 5.84 -32.312 -19.547 1 98.12 225 GLY A C 1
ATOM 1790 O O . GLY A 1 225 ? 7.008 -32.469 -19.172 1 98.12 225 GLY A O 1
ATOM 1791 N N . PHE A 1 226 ? 5.195 -31.203 -19.359 1 98.25 226 PHE A N 1
ATOM 1792 C CA . PHE A 1 226 ? 5.738 -30.078 -18.609 1 98.25 226 PHE A CA 1
ATOM 1793 C C . PHE A 1 226 ? 6.059 -30.469 -17.172 1 98.25 226 PHE A C 1
ATOM 1795 O O . PHE A 1 226 ? 7.156 -30.203 -16.688 1 98.25 226 PHE A O 1
ATOM 1802 N N . VAL A 1 227 ? 5.094 -31.109 -16.516 1 98.25 227 VAL A N 1
ATOM 1803 C CA . VAL A 1 227 ? 5.273 -31.531 -15.125 1 98.25 227 VAL A CA 1
ATOM 1804 C C . VAL A 1 227 ? 6.395 -32.562 -15.031 1 98.25 227 VAL A C 1
ATOM 1806 O O . VAL A 1 227 ? 7.215 -32.531 -14.117 1 98.25 227 VAL A O 1
ATOM 1809 N N . LYS A 1 228 ? 6.414 -33.438 -15.977 1 98 228 LYS A N 1
ATOM 1810 C CA . LYS A 1 228 ? 7.453 -34.438 -16 1 98 228 LYS A CA 1
ATOM 1811 C C . LYS A 1 228 ? 8.836 -33.812 -16.156 1 98 228 LYS A C 1
ATOM 1813 O O . LYS A 1 228 ? 9.789 -34.25 -15.5 1 98 228 LYS A O 1
ATOM 1818 N N . MET A 1 229 ? 8.969 -32.875 -17.047 1 98.19 229 MET A N 1
ATOM 1819 C CA . MET A 1 229 ? 10.227 -32.156 -17.219 1 98.19 229 MET A CA 1
ATOM 1820 C C . MET A 1 229 ? 10.688 -31.531 -15.898 1 98.19 229 MET A C 1
ATOM 1822 O O . MET A 1 229 ? 11.859 -31.656 -15.531 1 98.19 229 MET A O 1
ATOM 1826 N N . ILE A 1 230 ? 9.789 -30.922 -15.227 1 98.19 230 ILE A N 1
ATOM 1827 C CA . ILE A 1 230 ? 10.078 -30.266 -13.953 1 98.19 230 ILE A CA 1
ATOM 1828 C C . ILE A 1 230 ? 10.555 -31.312 -12.938 1 98.19 230 ILE A C 1
ATOM 1830 O O . ILE A 1 230 ? 11.578 -31.125 -12.273 1 98.19 230 ILE A O 1
ATOM 1834 N N . LYS A 1 231 ? 9.805 -32.375 -12.844 1 97.38 231 LYS A N 1
ATOM 1835 C CA . LYS A 1 231 ? 10.133 -33.469 -11.93 1 97.38 231 LYS A CA 1
ATOM 1836 C C . LYS A 1 231 ? 11.508 -34.031 -12.25 1 97.38 231 LYS A C 1
ATOM 1838 O O . LYS A 1 231 ? 12.344 -34.188 -11.359 1 97.38 231 LYS A O 1
ATOM 1843 N N . ASP A 1 232 ? 11.711 -34.344 -13.484 1 97.5 232 ASP A N 1
ATOM 1844 C CA . ASP A 1 232 ? 12.938 -35.031 -13.914 1 97.5 232 ASP A CA 1
ATOM 1845 C C . ASP A 1 232 ? 14.156 -34.125 -13.688 1 97.5 232 ASP A C 1
ATOM 1847 O O . ASP A 1 232 ? 15.258 -34.625 -13.445 1 97.5 232 ASP A O 1
ATOM 1851 N N . ALA A 1 233 ? 13.953 -32.844 -13.781 1 97.94 233 ALA A N 1
ATOM 1852 C CA . ALA A 1 233 ? 15.055 -31.891 -13.586 1 97.94 233 ALA A CA 1
ATOM 1853 C C . ALA A 1 233 ? 15.406 -31.766 -12.109 1 97.94 233 ALA A C 1
ATOM 1855 O O . ALA A 1 233 ? 16.469 -31.219 -11.766 1 97.94 233 ALA A O 1
ATOM 1856 N N . GLY A 1 234 ? 14.523 -32.219 -11.258 1 97.31 234 GLY A N 1
ATOM 1857 C CA . GLY A 1 234 ? 14.82 -32.219 -9.836 1 97.31 234 GLY A CA 1
ATOM 1858 C C . GLY A 1 234 ? 14.289 -31 -9.109 1 97.31 234 GLY A C 1
ATOM 1859 O O . GLY A 1 234 ? 14.758 -30.672 -8.016 1 97.31 234 GLY A O 1
ATOM 1860 N N . VAL A 1 235 ? 13.359 -30.344 -9.664 1 97.62 235 VAL A N 1
ATOM 1861 C CA . VAL A 1 235 ? 12.742 -29.203 -8.992 1 97.62 235 VAL A CA 1
ATOM 1862 C C . VAL A 1 235 ? 11.961 -29.688 -7.766 1 97.62 235 VAL A C 1
ATOM 1864 O O . VAL A 1 235 ? 11.273 -30.703 -7.82 1 97.62 235 VAL A O 1
ATOM 1867 N N . ASP A 1 236 ? 12.156 -29.047 -6.68 1 96.31 236 ASP A N 1
ATOM 1868 C CA . ASP A 1 236 ? 11.352 -29.219 -5.477 1 96.31 236 ASP A CA 1
ATOM 1869 C C . ASP A 1 236 ? 10.547 -27.953 -5.168 1 96.31 236 ASP A C 1
ATOM 1871 O O . ASP A 1 236 ? 10.938 -27.156 -4.316 1 96.31 236 ASP A O 1
ATOM 1875 N N . PRO A 1 237 ? 9.438 -27.797 -5.855 1 97.62 237 PRO A N 1
ATOM 1876 C CA . PRO A 1 237 ? 8.719 -26.516 -5.758 1 97.62 237 PRO A CA 1
ATOM 1877 C C . PRO A 1 237 ? 8.094 -26.297 -4.379 1 97.62 237 PRO A C 1
ATOM 1879 O O . PRO A 1 237 ? 7.551 -27.234 -3.787 1 97.62 237 PRO A O 1
ATOM 1882 N N . LYS A 1 238 ? 8.117 -25.062 -3.924 1 97.31 238 LYS A N 1
ATOM 1883 C CA . LYS A 1 238 ? 7.484 -24.719 -2.656 1 97.31 238 LYS A CA 1
ATOM 1884 C C . LYS A 1 238 ? 5.961 -24.781 -2.771 1 97.31 238 LYS A C 1
ATOM 1886 O O . LYS A 1 238 ? 5.27 -25.031 -1.783 1 97.31 238 LYS A O 1
ATOM 1891 N N . VAL A 1 239 ? 5.508 -24.516 -3.986 1 97.56 239 VAL A N 1
ATOM 1892 C CA . VAL A 1 239 ? 4.078 -24.5 -4.285 1 97.56 239 VAL A CA 1
ATOM 1893 C C . VAL A 1 239 ? 3.834 -25.062 -5.68 1 97.56 239 VAL A C 1
ATOM 1895 O O . VAL A 1 239 ? 4.59 -24.781 -6.613 1 97.56 239 VAL A O 1
ATOM 1898 N N . VAL A 1 240 ? 2.859 -25.859 -5.754 1 98.31 240 VAL A N 1
ATOM 1899 C CA . VAL A 1 240 ? 2.279 -26.219 -7.047 1 98.31 240 VAL A CA 1
ATOM 1900 C C . VAL A 1 240 ? 0.973 -25.453 -7.254 1 98.31 240 VAL A C 1
ATOM 1902 O O . VAL A 1 240 ? -0.086 -25.891 -6.793 1 98.31 240 VAL A O 1
ATOM 1905 N N . GLY A 1 241 ? 1.101 -24.375 -7.953 1 98.44 241 GLY A N 1
ATOM 1906 C CA . GLY A 1 241 ? -0.056 -23.531 -8.18 1 98.44 241 GLY A CA 1
ATOM 1907 C C . GLY A 1 241 ? -0.921 -24 -9.336 1 98.44 241 GLY A C 1
ATOM 1908 O O . GLY A 1 241 ? -0.407 -24.453 -10.359 1 98.44 241 GLY A O 1
ATOM 1909 N N . VAL A 1 242 ? -2.189 -23.922 -9.141 1 98.88 242 VAL A N 1
ATOM 1910 C CA . VAL A 1 242 ? -3.146 -24.141 -10.219 1 98.88 242 VAL A CA 1
ATOM 1911 C C . VAL A 1 242 ? -3.711 -22.812 -10.695 1 98.88 242 VAL A C 1
ATOM 1913 O O . VAL A 1 242 ? -4.605 -22.25 -10.062 1 98.88 242 VAL A O 1
ATOM 1916 N N . GLU A 1 243 ? -3.189 -22.344 -11.828 1 98.81 243 GLU A N 1
ATOM 1917 C CA . GLU A 1 243 ? -3.566 -21.031 -12.344 1 98.81 243 GLU A CA 1
ATOM 1918 C C . GLU A 1 243 ? -4.344 -21.156 -13.648 1 98.81 243 GLU A C 1
ATOM 1920 O O . GLU A 1 243 ? -3.758 -21.078 -14.734 1 98.81 243 GLU A O 1
ATOM 1925 N N . VAL A 1 244 ? -5.582 -21.312 -13.492 1 98.88 244 VAL A N 1
ATOM 1926 C CA . VAL A 1 244 ? -6.5 -21.484 -14.617 1 98.88 244 VAL A CA 1
ATOM 1927 C C . VAL A 1 244 ? -7.449 -20.297 -14.688 1 98.88 244 VAL A C 1
ATOM 1929 O O . VAL A 1 244 ? -8.594 -20.375 -14.242 1 98.88 244 VAL A O 1
ATOM 1932 N N . ILE A 1 245 ? -6.938 -19.234 -15.312 1 98.69 245 ILE A N 1
ATOM 1933 C CA . ILE A 1 245 ? -7.781 -18.062 -15.508 1 98.69 245 ILE A CA 1
ATOM 1934 C C . ILE A 1 245 ? -8.672 -18.266 -16.734 1 98.69 245 ILE A C 1
ATOM 1936 O O . ILE A 1 245 ? -8.203 -18.156 -17.875 1 98.69 245 ILE A O 1
ATOM 1940 N N . SER A 1 246 ? -9.828 -18.531 -16.469 1 98.81 246 SER A N 1
ATOM 1941 C CA . SER A 1 246 ? -10.773 -18.891 -17.516 1 98.81 246 SER A CA 1
ATOM 1942 C C . SER A 1 246 ? -12.172 -18.359 -17.219 1 98.81 246 SER A C 1
ATOM 1944 O O . SER A 1 246 ? -12.797 -18.766 -16.234 1 98.81 246 SER A O 1
ATOM 1946 N N . ASP A 1 247 ? -12.656 -17.531 -18.125 1 98.56 247 ASP A N 1
ATOM 1947 C CA . ASP A 1 247 ? -14.008 -17 -17.953 1 98.56 247 ASP A CA 1
ATOM 1948 C C . ASP A 1 247 ? -15.047 -18.125 -18.016 1 98.56 247 ASP A C 1
ATOM 1950 O O . ASP A 1 247 ? -16 -18.141 -17.234 1 98.56 247 ASP A O 1
ATOM 1954 N N . ALA A 1 248 ? -14.875 -19.016 -18.922 1 98.5 248 ALA A N 1
ATOM 1955 C CA . ALA A 1 248 ? -15.836 -20.094 -19.141 1 98.5 248 ALA A CA 1
ATOM 1956 C C . ALA A 1 248 ? -15.922 -21 -17.922 1 98.5 248 ALA A C 1
ATOM 1958 O O . ALA A 1 248 ? -17.016 -21.406 -17.516 1 98.5 248 ALA A O 1
ATOM 1959 N N . ILE A 1 249 ? -14.797 -21.344 -17.328 1 98.69 249 ILE A N 1
ATOM 1960 C CA . ILE A 1 249 ? -14.766 -22.25 -16.188 1 98.69 249 ILE A CA 1
ATOM 1961 C C . ILE A 1 249 ? -15.336 -21.531 -14.961 1 98.69 249 ILE A C 1
ATOM 1963 O O . ILE A 1 249 ? -16.188 -22.078 -14.258 1 98.69 249 ILE A O 1
ATOM 1967 N N . LEU A 1 250 ? -14.898 -20.312 -14.75 1 98.5 250 LEU A N 1
ATOM 1968 C CA . LEU A 1 250 ? -15.359 -19.562 -13.586 1 98.5 250 LEU A CA 1
ATOM 1969 C C . LEU A 1 250 ? -16.844 -19.219 -13.719 1 98.5 250 LEU A C 1
ATOM 1971 O O . LEU A 1 250 ? -17.547 -19.109 -12.719 1 98.5 250 LEU A O 1
ATOM 1975 N N . GLY A 1 251 ? -17.266 -19.078 -14.969 1 98.31 251 GLY A N 1
ATOM 1976 C CA . GLY A 1 251 ? -18.672 -18.75 -15.242 1 98.31 251 GLY A CA 1
ATOM 1977 C C . GLY A 1 251 ? -19.625 -19.812 -14.734 1 98.31 251 GLY A C 1
ATOM 1978 O O . GLY A 1 251 ? -20.812 -19.547 -14.547 1 98.31 251 GLY A O 1
ATOM 1979 N N . LYS A 1 252 ? -19.109 -20.953 -14.469 1 98.38 252 LYS A N 1
ATOM 1980 C CA . LYS A 1 252 ? -19.953 -22.031 -13.969 1 98.38 252 LYS A CA 1
ATOM 1981 C C . LYS A 1 252 ? -20.141 -21.922 -12.453 1 98.38 252 LYS A C 1
ATOM 1983 O O . LYS A 1 252 ? -20.922 -22.672 -11.867 1 98.38 252 LYS A O 1
ATOM 1988 N N . GLY A 1 253 ? -19.375 -21.031 -11.836 1 98.25 253 GLY A N 1
ATOM 1989 C CA . GLY A 1 253 ? -19.484 -20.828 -10.398 1 98.25 253 GLY A CA 1
ATOM 1990 C C . GLY A 1 253 ? -18.188 -21.094 -9.664 1 98.25 253 GLY A C 1
ATOM 1991 O O . GLY A 1 253 ? -17.375 -21.906 -10.109 1 98.25 253 GLY A O 1
ATOM 1992 N N . LEU A 1 254 ? -18.094 -20.5 -8.57 1 98.5 254 LEU A N 1
ATOM 1993 C CA . LEU A 1 254 ? -16.891 -20.547 -7.754 1 98.5 254 LEU A CA 1
ATOM 1994 C C . LEU A 1 254 ? -16.562 -21.984 -7.34 1 98.5 254 LEU A C 1
ATOM 1996 O O . LEU A 1 254 ? -15.438 -22.438 -7.52 1 98.5 254 LEU A O 1
ATOM 2000 N N . LYS A 1 255 ? -17.5 -22.672 -6.805 1 98.44 255 LYS A N 1
ATOM 2001 C CA . LYS A 1 255 ? -17.312 -24.031 -6.332 1 98.44 255 LYS A CA 1
ATOM 2002 C C . LYS A 1 255 ? -16.969 -24.969 -7.484 1 98.44 255 LYS A C 1
ATOM 2004 O O . LYS A 1 255 ? -16.062 -25.812 -7.359 1 98.44 255 LYS A O 1
ATOM 2009 N N . GLU A 1 256 ? -17.688 -24.828 -8.555 1 98.5 256 GLU A N 1
ATOM 2010 C CA . GLU A 1 256 ? -17.453 -25.672 -9.719 1 98.5 256 GLU A CA 1
ATOM 2011 C C . GLU A 1 256 ? -16.062 -25.422 -10.32 1 98.5 256 GLU A C 1
ATOM 2013 O O . GLU A 1 256 ? -15.383 -26.359 -10.727 1 98.5 256 GLU A O 1
ATOM 2018 N N . ALA A 1 257 ? -15.719 -24.172 -10.383 1 98.81 257 ALA A N 1
ATOM 2019 C CA . ALA A 1 257 ? -14.398 -23.828 -10.906 1 98.81 257 ALA A CA 1
ATOM 2020 C C . ALA A 1 257 ? -13.289 -24.438 -10.062 1 98.81 257 ALA A C 1
ATOM 2022 O O . ALA A 1 257 ? -12.344 -25.031 -10.594 1 98.81 257 ALA A O 1
ATOM 2023 N N . ALA A 1 258 ? -13.414 -24.312 -8.75 1 98.88 258 ALA A N 1
ATOM 2024 C CA . ALA A 1 258 ? -12.414 -24.859 -7.848 1 98.88 258 ALA A CA 1
ATOM 2025 C C . ALA A 1 258 ? -12.328 -26.375 -7.984 1 98.88 258 ALA A C 1
ATOM 2027 O O . ALA A 1 258 ? -11.234 -26.938 -8.109 1 98.88 258 ALA A O 1
ATOM 2028 N N . ALA A 1 259 ? -13.469 -27.016 -8 1 98.88 259 ALA A N 1
ATOM 2029 C CA . ALA A 1 259 ? -13.523 -28.469 -8.07 1 98.88 259 ALA A CA 1
ATOM 2030 C C . ALA A 1 259 ? -12.961 -28.969 -9.398 1 98.88 259 ALA A C 1
ATOM 2032 O O . ALA A 1 259 ? -12.164 -29.906 -9.422 1 98.88 259 ALA A O 1
ATOM 2033 N N . TYR A 1 260 ? -13.398 -28.359 -10.438 1 98.88 260 TYR A N 1
ATOM 2034 C CA . TYR A 1 260 ? -13 -28.797 -11.781 1 98.88 260 TYR A CA 1
ATOM 2035 C C . TYR A 1 260 ? -11.5 -28.672 -11.977 1 98.88 260 TYR A C 1
ATOM 2037 O O . TYR A 1 260 ? -10.852 -29.578 -12.492 1 98.88 260 TYR A O 1
ATOM 2045 N N . THR A 1 261 ? -10.93 -27.562 -11.594 1 98.94 261 THR A N 1
ATOM 2046 C CA . THR A 1 261 ? -9.5 -27.344 -11.797 1 98.94 261 THR A CA 1
ATOM 2047 C C . THR A 1 261 ? -8.68 -28.234 -10.875 1 98.94 261 THR A C 1
ATOM 2049 O O . THR A 1 261 ? -7.637 -28.75 -11.273 1 98.94 261 THR A O 1
ATOM 2052 N N . TYR A 1 262 ? -9.148 -28.484 -9.68 1 98.75 262 TYR A N 1
ATOM 2053 C CA . TYR A 1 262 ? -8.445 -29.391 -8.781 1 98.75 262 TYR A CA 1
ATOM 2054 C C . TYR A 1 262 ? -8.461 -30.812 -9.32 1 98.75 262 TYR A C 1
ATOM 2056 O O . TYR A 1 262 ? -7.418 -31.469 -9.359 1 98.75 262 TYR A O 1
ATOM 2064 N N . GLU A 1 263 ? -9.641 -31.25 -9.719 1 98.69 263 GLU A N 1
ATOM 2065 C CA . GLU A 1 263 ? -9.805 -32.625 -10.195 1 98.69 263 GLU A CA 1
ATOM 2066 C C . GLU A 1 263 ? -8.875 -32.906 -11.367 1 98.69 263 GLU A C 1
ATOM 2068 O O . GLU A 1 263 ? -8.242 -33.969 -11.422 1 98.69 263 GLU A O 1
ATOM 2073 N N . ASN A 1 264 ? -8.836 -32.031 -12.242 1 98.81 264 ASN A N 1
ATOM 2074 C CA . ASN A 1 264 ? -8.008 -32.25 -13.422 1 98.81 264 ASN A CA 1
ATOM 2075 C C . ASN A 1 264 ? -6.52 -32.125 -13.094 1 98.81 264 ASN A C 1
ATOM 2077 O O . ASN A 1 264 ? -5.691 -32.812 -13.688 1 98.81 264 ASN A O 1
ATOM 2081 N N . THR A 1 265 ? -6.207 -31.234 -12.172 1 98.56 265 THR A N 1
ATOM 2082 C CA . THR A 1 265 ? -4.836 -31.156 -11.688 1 98.56 265 THR A CA 1
ATOM 2083 C C . THR A 1 265 ? -4.406 -32.469 -11.055 1 98.56 265 THR A C 1
ATOM 2085 O O . THR A 1 265 ? -3.326 -33 -11.352 1 98.56 265 THR A O 1
ATOM 2088 N N . GLU A 1 266 ? -5.266 -32.969 -10.242 1 97.5 266 GLU A N 1
ATOM 2089 C CA . GLU A 1 266 ? -4.977 -34.219 -9.555 1 97.5 266 GLU A CA 1
ATOM 2090 C C . GLU A 1 266 ? -4.746 -35.344 -10.555 1 97.5 266 GLU A C 1
ATOM 2092 O O . GLU A 1 266 ? -3.846 -36.188 -10.367 1 97.5 266 GLU A O 1
ATOM 2097 N N . LYS A 1 267 ? -5.543 -35.406 -11.562 1 98.12 267 LYS A N 1
ATOM 2098 C CA . LYS A 1 267 ? -5.402 -36.438 -12.586 1 98.12 267 LYS A CA 1
ATOM 2099 C C . LYS A 1 267 ? -4.023 -36.406 -13.234 1 98.12 267 LYS A C 1
ATOM 2101 O O . LYS A 1 267 ? -3.363 -37.438 -13.383 1 98.12 267 LYS A O 1
ATOM 2106 N N . VAL A 1 268 ? -3.6 -35.219 -13.602 1 98.44 268 VAL A N 1
ATOM 2107 C CA . VAL A 1 268 ? -2.309 -35.031 -14.258 1 98.44 268 VAL A CA 1
ATOM 2108 C C . VAL A 1 268 ? -1.185 -35.406 -13.297 1 98.44 268 VAL A C 1
ATOM 2110 O O . VAL A 1 268 ? -0.24 -36.125 -13.68 1 98.44 268 VAL A O 1
ATOM 2113 N N . LEU A 1 269 ? -1.271 -34.969 -12.062 1 97.5 269 LEU A N 1
ATOM 2114 C CA . LEU A 1 269 ? -0.209 -35.219 -11.094 1 97.5 269 LEU A CA 1
ATOM 2115 C C . LEU A 1 269 ? -0.125 -36.688 -10.734 1 97.5 269 LEU A C 1
ATOM 2117 O O . LEU A 1 269 ? 0.97 -37.25 -10.57 1 97.5 269 LEU A O 1
ATOM 2121 N N . LYS A 1 270 ? -1.285 -37.344 -10.609 1 96.56 270 LYS A N 1
ATOM 2122 C CA . LYS A 1 270 ? -1.287 -38.781 -10.336 1 96.56 270 LYS A CA 1
ATOM 2123 C C . LYS A 1 270 ? -0.546 -39.531 -11.43 1 96.56 270 LYS A C 1
ATOM 2125 O O . LYS A 1 270 ? 0.094 -40.562 -11.156 1 96.56 270 LYS A O 1
ATOM 2130 N N . GLU A 1 271 ? -0.624 -39.062 -12.539 1 96.38 271 GLU A N 1
ATOM 2131 C CA . GLU A 1 271 ? -0.013 -39.688 -13.695 1 96.38 271 GLU A CA 1
ATOM 2132 C C . GLU A 1 271 ? 1.5 -39.5 -13.703 1 96.38 271 GLU A C 1
ATOM 2134 O O . GLU A 1 271 ? 2.252 -40.438 -14 1 96.38 271 GLU A O 1
ATOM 2139 N N . VAL A 1 272 ? 1.978 -38.344 -13.406 1 97.25 272 VAL A N 1
ATOM 2140 C CA . VAL A 1 272 ? 3.363 -38.062 -13.75 1 97.25 272 VAL A CA 1
ATOM 2141 C C . VAL A 1 272 ? 4.156 -37.75 -12.477 1 97.25 272 VAL A C 1
ATOM 2143 O O . VAL A 1 272 ? 5.387 -37.875 -12.469 1 97.25 272 VAL A O 1
ATOM 2146 N N . TRP A 1 273 ? 3.523 -37.375 -11.422 1 96.62 273 TRP A N 1
ATOM 2147 C CA . TRP A 1 273 ? 4.172 -37.031 -10.164 1 96.62 273 TRP A CA 1
ATOM 2148 C C . TRP A 1 273 ? 3.281 -37.375 -8.977 1 96.62 273 TRP A C 1
ATOM 2150 O O . TRP A 1 273 ? 2.93 -36.5 -8.172 1 96.62 273 TRP A O 1
ATOM 2160 N N . PRO A 1 274 ? 2.957 -38.625 -8.781 1 95.06 274 PRO A N 1
ATOM 2161 C CA . PRO A 1 274 ? 1.97 -39.062 -7.797 1 95.06 274 PRO A CA 1
ATOM 2162 C C . PRO A 1 274 ? 2.367 -38.719 -6.363 1 95.06 274 PRO A C 1
ATOM 2164 O O . PRO A 1 274 ? 1.502 -38.594 -5.496 1 95.06 274 PRO A O 1
ATOM 2167 N N . GLU A 1 275 ? 3.68 -38.469 -6.105 1 92.69 275 GLU A N 1
ATOM 2168 C CA . GLU A 1 275 ? 4.16 -38.156 -4.762 1 92.69 275 GLU A CA 1
ATOM 2169 C C . GLU A 1 275 ? 3.572 -36.844 -4.27 1 92.69 275 GLU A C 1
ATOM 2171 O O . GLU A 1 275 ? 3.527 -36.594 -3.062 1 92.69 275 GLU A O 1
ATOM 2176 N N . LEU A 1 276 ? 3.172 -36 -5.223 1 92.94 276 LEU A N 1
ATOM 2177 C CA . LEU A 1 276 ? 2.621 -34.719 -4.855 1 92.94 276 LEU A CA 1
ATOM 2178 C C . LEU A 1 276 ? 1.174 -34.844 -4.395 1 92.94 276 LEU A C 1
ATOM 2180 O O . LEU A 1 276 ? 0.626 -33.938 -3.781 1 92.94 276 LEU A O 1
ATOM 2184 N N . VAL A 1 277 ? 0.49 -35.906 -4.719 1 89.62 277 VAL A N 1
ATOM 2185 C CA . VAL A 1 277 ? -0.922 -36.031 -4.379 1 89.62 277 VAL A CA 1
ATOM 2186 C C . VAL A 1 277 ? -1.096 -37.156 -3.334 1 89.62 277 VAL A C 1
ATOM 2188 O O . VAL A 1 277 ? -2.186 -37.312 -2.785 1 89.62 277 VAL A O 1
ATOM 2191 N N . ASP A 1 278 ? -0.128 -38 -3.023 1 77.81 278 ASP A N 1
ATOM 2192 C CA . ASP A 1 278 ? -0.215 -39.094 -2.045 1 77.81 278 ASP A CA 1
ATOM 2193 C C . ASP A 1 278 ? 0.014 -38.562 -0.628 1 77.81 278 ASP A C 1
ATOM 2195 O O . ASP A 1 278 ? 0.756 -37.594 -0.43 1 77.81 278 ASP A O 1
ATOM 2199 N N . MET B 1 1 ? 10.43 21.984 25.625 1 53.59 1 MET B N 1
ATOM 2200 C CA . MET B 1 1 ? 9.336 21.922 24.656 1 53.59 1 MET B CA 1
ATOM 2201 C C . MET B 1 1 ? 8.422 20.734 24.938 1 53.59 1 MET B C 1
ATOM 2203 O O . MET B 1 1 ? 8.859 19.719 25.484 1 53.59 1 MET B O 1
ATOM 2207 N N . SER B 1 2 ? 7.098 21.047 25.109 1 57.88 2 SER B N 1
ATOM 2208 C CA . SER B 1 2 ? 6.145 20.141 25.734 1 57.88 2 SER B CA 1
ATOM 2209 C C . SER B 1 2 ? 6.047 18.828 24.953 1 57.88 2 SER B C 1
ATOM 2211 O O . SER B 1 2 ? 5.926 18.844 23.719 1 57.88 2 SER B O 1
ATOM 2213 N N . LYS B 1 3 ? 6.441 17.891 25.531 1 67.12 3 LYS B N 1
ATOM 2214 C CA . LYS B 1 3 ? 6.355 16.531 25 1 67.12 3 LYS B CA 1
ATOM 2215 C C . LYS B 1 3 ? 4.906 16.109 24.812 1 67.12 3 LYS B C 1
ATOM 2217 O O . LYS B 1 3 ? 4.625 15.148 24.094 1 67.12 3 LYS B O 1
ATOM 2222 N N . LYS B 1 4 ? 3.971 16.969 25.281 1 80.94 4 LYS B N 1
ATOM 2223 C CA . LYS B 1 4 ? 2.562 16.594 25.219 1 80.94 4 LYS B CA 1
ATOM 2224 C C . LYS B 1 4 ? 1.945 16.984 23.875 1 80.94 4 LYS B C 1
ATOM 2226 O O . LYS B 1 4 ? 1.178 16.234 23.281 1 80.94 4 LYS B O 1
ATOM 2231 N N . ASN B 1 5 ? 2.244 18.172 23.453 1 94.44 5 ASN B N 1
ATOM 2232 C CA . ASN B 1 5 ? 1.788 18.719 22.172 1 94.44 5 ASN B CA 1
ATOM 2233 C C . ASN B 1 5 ? 2.961 19.078 21.266 1 94.44 5 ASN B C 1
ATOM 2235 O O . ASN B 1 5 ? 3.256 20.25 21.062 1 94.44 5 ASN B O 1
ATOM 2239 N N . PRO B 1 6 ? 3.574 18.062 20.703 1 96.31 6 PRO B N 1
ATOM 2240 C CA . PRO B 1 6 ? 4.801 18.328 19.953 1 96.31 6 PRO B CA 1
ATOM 2241 C C . PRO B 1 6 ? 4.578 19.281 18.781 1 96.31 6 PRO B C 1
ATOM 2243 O O . PRO B 1 6 ? 3.611 19.125 18.031 1 96.31 6 PRO B O 1
ATOM 2246 N N . ILE B 1 7 ? 5.48 20.266 18.688 1 98 7 ILE B N 1
ATOM 2247 C CA . ILE B 1 7 ? 5.551 21.047 17.469 1 98 7 ILE B CA 1
ATOM 2248 C C . ILE B 1 7 ? 6.18 20.203 16.359 1 98 7 ILE B C 1
ATOM 2250 O O . ILE B 1 7 ? 7.352 19.828 16.438 1 98 7 ILE B O 1
ATOM 2254 N N . THR B 1 8 ? 5.43 19.906 15.352 1 98.44 8 THR B N 1
ATOM 2255 C CA . THR B 1 8 ? 5.773 18.922 14.328 1 98.44 8 THR B CA 1
ATOM 2256 C C . THR B 1 8 ? 5.863 19.594 12.961 1 98.44 8 THR B C 1
ATOM 2258 O O . THR B 1 8 ? 4.969 20.344 12.562 1 98.44 8 THR B O 1
ATOM 2261 N N . VAL B 1 9 ? 6.969 19.391 12.266 1 98.81 9 VAL B N 1
ATOM 2262 C CA . VAL B 1 9 ? 7.031 19.875 10.891 1 98.81 9 VAL B CA 1
ATOM 2263 C C . VAL B 1 9 ? 6.273 18.922 9.977 1 98.81 9 VAL B C 1
ATOM 2265 O O . VAL B 1 9 ? 6.668 17.766 9.805 1 98.81 9 VAL B O 1
ATOM 2268 N N . SER B 1 10 ? 5.156 19.391 9.422 1 98.56 10 SER B N 1
ATOM 2269 C CA . SER B 1 10 ? 4.387 18.562 8.5 1 98.56 10 SER B CA 1
ATOM 2270 C C . SER B 1 10 ? 5.219 18.172 7.281 1 98.56 10 SER B C 1
ATOM 2272 O O . SER B 1 10 ? 6.086 18.938 6.844 1 98.56 10 SER B O 1
ATOM 2274 N N . SER B 1 11 ? 4.953 17.141 6.699 1 98 11 SER B N 1
ATOM 2275 C CA . SER B 1 11 ? 5.781 16.5 5.684 1 98 11 SER B CA 1
ATOM 2276 C C . SER B 1 11 ? 6.055 17.438 4.516 1 98 11 SER B C 1
ATOM 2278 O O . SER B 1 11 ? 7.207 17.609 4.113 1 98 11 SER B O 1
ATOM 2280 N N . TRP B 1 12 ? 5.082 18.141 3.998 1 97.56 12 TRP B N 1
ATOM 2281 C CA . TRP B 1 12 ? 5.207 18.922 2.775 1 97.56 12 TRP B CA 1
ATOM 2282 C C . TRP B 1 12 ? 6.016 20.188 3.027 1 97.56 12 TRP B C 1
ATOM 2284 O O . TRP B 1 12 ? 6.504 20.828 2.084 1 97.56 12 TRP B O 1
ATOM 2294 N N . THR B 1 13 ? 6.051 20.547 4.297 1 98.81 13 THR B N 1
ATOM 2295 C CA . THR B 1 13 ? 6.848 21.719 4.605 1 98.81 13 THR B CA 1
ATOM 2296 C C . THR B 1 13 ? 8.289 21.547 4.137 1 98.81 13 THR B C 1
ATOM 2298 O O . THR B 1 13 ? 8.93 22.5 3.689 1 98.81 13 THR B O 1
ATOM 2301 N N . LEU B 1 14 ? 8.734 20.297 4.188 1 98.56 14 LEU B N 1
ATOM 2302 C CA . LEU B 1 14 ? 10.117 20.016 3.803 1 98.56 14 LEU B CA 1
ATOM 2303 C C . LEU B 1 14 ? 10.172 19.344 2.441 1 98.56 14 LEU B C 1
ATOM 2305 O O . LEU B 1 14 ? 11.203 18.766 2.07 1 98.56 14 LEU B O 1
ATOM 2309 N N . GLY B 1 15 ? 9.07 19.312 1.719 1 97.38 15 GLY B N 1
ATOM 2310 C CA . GLY B 1 15 ? 9.031 18.828 0.353 1 97.38 15 GLY B CA 1
ATOM 2311 C C . GLY B 1 15 ? 9.148 17.312 0.263 1 97.38 15 GLY B C 1
ATOM 2312 O O . GLY B 1 15 ? 8.883 16.609 1.237 1 97.38 15 GLY B O 1
ATOM 2313 N N . ASP B 1 16 ? 9.43 16.875 -0.962 1 94.56 16 ASP B N 1
ATOM 2314 C CA . ASP B 1 16 ? 9.469 15.438 -1.217 1 94.56 16 ASP B CA 1
ATOM 2315 C C . ASP B 1 16 ? 10.781 15.031 -1.883 1 94.56 16 ASP B C 1
ATOM 2317 O O . ASP B 1 16 ? 10.891 13.938 -2.443 1 94.56 16 ASP B O 1
ATOM 2321 N N . GLN B 1 17 ? 11.742 15.922 -1.864 1 94.12 17 GLN B N 1
ATOM 2322 C CA . G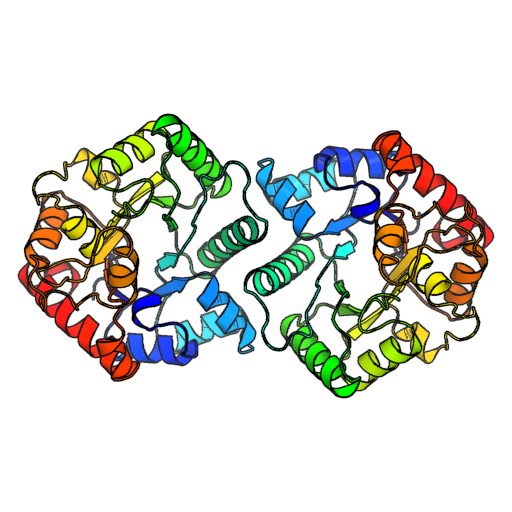LN B 1 17 ? 12.961 15.641 -2.615 1 94.12 17 GLN B CA 1
ATOM 2323 C C . GLN B 1 17 ? 14.133 15.375 -1.678 1 94.12 17 GLN B C 1
ATOM 2325 O O . GLN B 1 17 ? 15.266 15.18 -2.131 1 94.12 17 GLN B O 1
ATOM 2330 N N . CYS B 1 18 ? 13.961 15.375 -0.472 1 96.31 18 CYS B N 1
ATOM 2331 C CA . CYS B 1 18 ? 15.07 15.148 0.447 1 96.31 18 CYS B CA 1
ATOM 2332 C C . CYS B 1 18 ? 15.039 13.727 0.995 1 96.31 18 CYS B C 1
ATOM 2334 O O . CYS B 1 18 ? 13.977 13.102 1.065 1 96.31 18 CYS B O 1
ATOM 2336 N N . LYS B 1 19 ? 16.25 13.172 1.445 1 97.31 19 LYS B N 1
ATOM 2337 C CA . LYS B 1 19 ? 16.375 11.859 2.078 1 97.31 19 LYS B CA 1
ATOM 2338 C C . LYS B 1 19 ? 15.758 11.867 3.475 1 97.31 19 LYS B C 1
ATOM 2340 O O . LYS B 1 19 ? 15.664 12.922 4.113 1 97.31 19 LYS B O 1
ATOM 2345 N N . PHE B 1 20 ? 15.398 10.742 3.91 1 98.62 20 PHE B N 1
ATOM 2346 C CA . PHE B 1 20 ? 14.711 10.633 5.191 1 98.62 20 PHE B CA 1
ATOM 2347 C C . PHE B 1 20 ? 15.562 11.203 6.316 1 98.62 20 PHE B C 1
ATOM 2349 O O . PHE B 1 20 ? 15.086 12.023 7.105 1 98.62 20 PHE B O 1
ATOM 2356 N N . GLU B 1 21 ? 16.781 10.789 6.387 1 98.75 21 GLU B N 1
ATOM 2357 C CA . GLU B 1 21 ? 17.625 11.219 7.504 1 98.75 21 GLU B CA 1
ATOM 2358 C C . GLU B 1 21 ? 17.891 12.719 7.441 1 98.75 21 GLU B C 1
ATOM 2360 O O . GLU B 1 21 ? 17.984 13.383 8.477 1 98.75 21 GLU B O 1
ATOM 2365 N N . ASP B 1 22 ? 18.047 13.273 6.215 1 98.75 22 ASP B N 1
ATOM 2366 C CA . ASP B 1 22 ? 18.234 14.711 6.07 1 98.75 22 ASP B CA 1
ATOM 2367 C C . ASP B 1 22 ? 17.016 15.477 6.602 1 98.75 22 ASP B C 1
ATOM 2369 O O . ASP B 1 22 ? 17.172 16.531 7.215 1 98.75 22 ASP B O 1
ATOM 2373 N N . ARG B 1 23 ? 15.859 14.953 6.285 1 98.69 23 ARG B N 1
ATOM 2374 C CA . ARG B 1 23 ? 14.625 15.523 6.809 1 98.69 23 ARG B CA 1
ATOM 2375 C C . ARG B 1 23 ? 14.641 15.562 8.336 1 98.69 23 ARG B C 1
ATOM 2377 O O . ARG B 1 23 ? 14.305 16.578 8.938 1 98.69 23 ARG B O 1
ATOM 2384 N N . VAL B 1 24 ? 15.039 14.445 8.938 1 98.81 24 VAL B N 1
ATOM 2385 C CA . VAL B 1 24 ? 15.078 14.297 10.391 1 98.81 24 VAL B CA 1
ATOM 2386 C C . VAL B 1 24 ? 16.078 15.289 10.984 1 98.81 24 VAL B C 1
ATOM 2388 O O . VAL B 1 24 ? 15.766 15.992 11.945 1 98.81 24 VAL B O 1
ATOM 2391 N N . ILE B 1 25 ? 17.219 15.375 10.367 1 98.81 25 ILE B N 1
ATOM 2392 C CA . ILE B 1 25 ? 18.281 16.234 10.867 1 98.81 25 ILE B CA 1
ATOM 2393 C C . ILE B 1 25 ? 17.859 17.703 10.766 1 98.81 25 ILE B C 1
ATOM 2395 O O . ILE B 1 25 ? 18.016 18.469 11.727 1 98.81 25 ILE B O 1
ATOM 2399 N N . ALA B 1 26 ? 17.312 18.062 9.641 1 98.81 26 ALA B N 1
ATOM 2400 C CA . ALA B 1 26 ? 16.891 19.438 9.438 1 98.81 26 ALA B CA 1
ATOM 2401 C C . ALA B 1 26 ? 15.828 19.828 10.461 1 98.81 26 ALA B C 1
ATOM 2403 O O . ALA B 1 26 ? 15.867 20.938 11.023 1 98.81 26 ALA B O 1
ATOM 2404 N N . ALA B 1 27 ? 14.898 18.969 10.688 1 98.81 27 ALA B N 1
ATOM 2405 C CA . ALA B 1 27 ? 13.836 19.234 11.656 1 98.81 27 ALA B CA 1
ATOM 2406 C C . ALA B 1 27 ? 14.398 19.375 13.062 1 98.81 27 ALA B C 1
ATOM 2408 O O . ALA B 1 27 ? 14.039 20.312 13.781 1 98.81 27 ALA B O 1
ATOM 2409 N N . LYS B 1 28 ? 15.281 18.453 13.438 1 98.62 28 LYS B N 1
ATOM 2410 C CA . LYS B 1 28 ? 15.883 18.484 14.766 1 98.62 28 LYS B CA 1
ATOM 2411 C C . LYS B 1 28 ? 16.688 19.766 14.992 1 98.62 28 LYS B C 1
ATOM 2413 O O . LYS B 1 28 ? 16.547 20.422 16.031 1 98.62 28 LYS B O 1
ATOM 2418 N N . GLU B 1 29 ? 17.469 20.078 14.047 1 98.69 29 GLU B N 1
ATOM 2419 C CA . GLU B 1 29 ? 18.328 21.25 14.172 1 98.69 29 GLU B CA 1
ATOM 2420 C C . GLU B 1 29 ? 17.516 22.531 14.25 1 98.69 29 GLU B C 1
ATOM 2422 O O . GLU B 1 29 ? 17.938 23.5 14.906 1 98.69 29 GLU B O 1
ATOM 2427 N N . ALA B 1 30 ? 16.406 22.531 13.617 1 98.62 30 ALA B N 1
ATOM 2428 C CA . ALA B 1 30 ? 15.539 23.719 13.625 1 98.62 30 ALA B CA 1
ATOM 2429 C C . ALA B 1 30 ? 14.844 23.875 14.969 1 98.62 30 ALA B C 1
ATOM 2431 O O . ALA B 1 30 ? 14.453 24.984 15.344 1 98.62 30 ALA B O 1
ATOM 2432 N N . GLY B 1 31 ? 14.617 22.75 15.672 1 97.38 31 GLY B N 1
ATOM 2433 C CA . GLY B 1 31 ? 14 22.828 16.984 1 97.38 31 GLY B CA 1
ATOM 2434 C C . GLY B 1 31 ? 12.695 22.047 17.078 1 97.38 31 GLY B C 1
ATOM 2435 O O . GLY B 1 31 ? 12.086 21.969 18.141 1 97.38 31 GLY B O 1
ATOM 2436 N N . TYR B 1 32 ? 12.32 21.438 15.961 1 98.12 32 TYR B N 1
ATOM 2437 C CA . TYR B 1 32 ? 11.094 20.656 15.977 1 98.12 32 TYR B CA 1
ATOM 2438 C C . TYR B 1 32 ? 11.219 19.469 16.922 1 98.12 32 TYR B C 1
ATOM 2440 O O . TYR B 1 32 ? 12.32 18.953 17.141 1 98.12 32 TYR B O 1
ATOM 2448 N N . GLU B 1 33 ? 10.078 19.016 17.391 1 97 33 GLU B N 1
ATOM 2449 C CA . GLU B 1 33 ? 10.023 17.891 18.297 1 97 33 GLU B CA 1
ATOM 2450 C C . GLU B 1 33 ? 9.594 16.609 17.578 1 97 33 GLU B C 1
ATOM 2452 O O . GLU B 1 33 ? 9.781 15.508 18.094 1 97 33 GLU B O 1
ATOM 2457 N N . GLY B 1 34 ? 8.992 16.828 16.484 1 97.75 34 GLY B N 1
ATOM 2458 C CA . GLY B 1 34 ? 8.539 15.703 15.664 1 97.75 34 GLY B CA 1
ATOM 2459 C C . GLY B 1 34 ? 8.461 16.047 14.188 1 97.75 34 GLY B C 1
ATOM 2460 O O . GLY B 1 34 ? 8.531 17.203 13.805 1 97.75 34 GLY B O 1
ATOM 2461 N N . ILE B 1 35 ? 8.367 15.008 13.406 1 98.75 35 ILE B N 1
ATOM 2462 C CA . ILE B 1 35 ? 8.141 15.195 11.977 1 98.75 35 ILE B CA 1
ATOM 2463 C C . ILE B 1 35 ? 6.859 14.477 11.562 1 98.75 35 ILE B C 1
ATOM 2465 O O . ILE B 1 35 ? 6.461 13.492 12.188 1 98.75 35 ILE B O 1
ATOM 2469 N N . GLY B 1 36 ? 6.203 15.031 10.609 1 98.62 36 GLY B N 1
ATOM 2470 C CA . GLY B 1 36 ? 5.133 14.328 9.914 1 98.62 36 GLY B CA 1
ATOM 2471 C C . GLY B 1 36 ? 5.609 13.57 8.688 1 98.62 36 GLY B C 1
ATOM 2472 O O . GLY B 1 36 ? 6.559 14 8.023 1 98.62 36 GLY B O 1
ATOM 2473 N N . LEU B 1 37 ? 4.934 12.523 8.414 1 98.69 37 LEU B N 1
ATOM 2474 C CA . LEU B 1 37 ? 5.242 11.758 7.207 1 98.69 37 LEU B CA 1
ATOM 2475 C C . LEU B 1 37 ? 3.967 11.422 6.441 1 98.69 37 LEU B C 1
ATOM 2477 O O . LEU B 1 37 ? 2.982 10.977 7.035 1 98.69 37 LEU B O 1
ATOM 2481 N N . ARG B 1 38 ? 4.043 11.625 5.172 1 98.38 38 ARG B N 1
ATOM 2482 C CA . ARG B 1 38 ? 3.059 11.047 4.266 1 98.38 38 ARG B CA 1
ATOM 2483 C C . ARG B 1 38 ? 3.402 9.594 3.945 1 98.38 38 ARG B C 1
ATOM 2485 O O . ARG B 1 38 ? 4.559 9.18 4.066 1 98.38 38 ARG B O 1
ATOM 2492 N N . ALA B 1 39 ? 2.389 8.883 3.537 1 98.19 39 ALA B N 1
ATOM 2493 C CA . ALA B 1 39 ? 2.643 7.527 3.057 1 98.19 39 ALA B CA 1
ATOM 2494 C C . ALA B 1 39 ? 3.686 7.527 1.943 1 98.19 39 ALA B C 1
ATOM 2496 O O . ALA B 1 39 ? 4.543 6.641 1.885 1 98.19 39 ALA B O 1
ATOM 2497 N N . GLU B 1 40 ? 3.68 8.555 1.089 1 98.06 40 GLU B N 1
ATOM 2498 C CA . GLU B 1 40 ? 4.629 8.688 -0.012 1 98.06 40 GLU B CA 1
ATOM 2499 C C . GLU B 1 40 ? 6.055 8.844 0.506 1 98.06 40 GLU B C 1
ATOM 2501 O O . GLU B 1 40 ? 6.98 8.203 -0 1 98.06 40 GLU B O 1
ATOM 2506 N N . THR B 1 41 ? 6.207 9.641 1.55 1 97.75 41 THR B N 1
ATOM 2507 C CA . THR B 1 41 ? 7.539 9.898 2.086 1 97.75 41 THR B CA 1
ATOM 2508 C C . THR B 1 41 ? 8.094 8.656 2.777 1 97.75 41 THR B C 1
ATOM 2510 O O . THR B 1 41 ? 9.305 8.414 2.744 1 97.75 41 THR B O 1
ATOM 2513 N N . TYR B 1 42 ? 7.238 7.91 3.365 1 98.25 42 TYR B N 1
ATOM 2514 C CA . TYR B 1 42 ? 7.648 6.664 4.008 1 98.25 42 TYR B CA 1
ATOM 2515 C C . TYR B 1 42 ? 8.172 5.668 2.977 1 98.25 42 TYR B C 1
ATOM 2517 O O . TYR B 1 42 ? 9.273 5.145 3.119 1 98.25 42 TYR B O 1
ATOM 2525 N N . VAL B 1 43 ? 7.391 5.473 1.878 1 97 43 VAL B N 1
ATOM 2526 C CA . VAL B 1 43 ? 7.809 4.465 0.909 1 97 43 VAL B CA 1
ATOM 2527 C C . VAL B 1 43 ? 9.016 4.965 0.126 1 97 43 VAL B C 1
ATOM 2529 O O . VAL B 1 43 ? 9.82 4.172 -0.365 1 97 43 VAL B O 1
ATOM 2532 N N . ASP B 1 44 ? 9.117 6.301 -0.011 1 96.38 44 ASP B N 1
ATOM 2533 C CA . ASP B 1 44 ? 10.336 6.848 -0.601 1 96.38 44 ASP B CA 1
ATOM 2534 C C . ASP B 1 44 ? 11.562 6.5 0.245 1 96.38 44 ASP B C 1
ATOM 2536 O O . ASP B 1 44 ? 12.633 6.207 -0.293 1 96.38 44 ASP B O 1
ATOM 2540 N N . ALA B 1 45 ? 11.406 6.551 1.563 1 96.94 45 ALA B N 1
ATOM 2541 C CA . ALA B 1 45 ? 12.5 6.164 2.453 1 96.94 45 ALA B CA 1
ATOM 2542 C C . ALA B 1 45 ? 12.875 4.699 2.256 1 96.94 45 ALA B C 1
ATOM 2544 O O . ALA B 1 45 ? 14.062 4.352 2.246 1 96.94 45 ALA B O 1
ATOM 2545 N N . LEU B 1 46 ? 11.883 3.857 2.117 1 94.56 46 LEU B N 1
ATOM 2546 C CA . LEU B 1 46 ? 12.141 2.447 1.85 1 94.56 46 LEU B CA 1
ATOM 2547 C C . LEU B 1 46 ? 12.898 2.271 0.538 1 94.56 46 LEU B C 1
ATOM 2549 O O . LEU B 1 46 ? 13.789 1.427 0.44 1 94.56 46 LEU B O 1
ATOM 2553 N N . ASN B 1 47 ? 12.539 3.062 -0.394 1 90.88 47 ASN B N 1
ATOM 2554 C CA . ASN B 1 47 ? 13.148 2.975 -1.717 1 90.88 47 ASN B CA 1
ATOM 2555 C C . ASN B 1 47 ? 14.57 3.539 -1.72 1 90.88 47 ASN B C 1
ATOM 2557 O O . ASN B 1 47 ? 15.328 3.311 -2.66 1 90.88 47 ASN B O 1
ATOM 2561 N N . GLU B 1 48 ? 14.883 4.285 -0.647 1 92.19 48 GLU B N 1
ATOM 2562 C CA . GLU B 1 48 ? 16.266 4.703 -0.433 1 92.19 48 GLU B CA 1
ATOM 2563 C C . GLU B 1 48 ? 17.125 3.541 0.07 1 92.19 48 GLU B C 1
ATOM 2565 O O . GLU B 1 48 ? 18.344 3.635 0.095 1 92.19 48 GLU B O 1
ATOM 2570 N N . GLY B 1 49 ? 16.531 2.479 0.454 1 91.5 49 GLY B N 1
ATOM 2571 C CA . GLY B 1 49 ? 17.25 1.324 0.973 1 91.5 49 GLY B CA 1
ATOM 2572 C C . GLY B 1 49 ? 17.062 1.125 2.465 1 91.5 49 GLY B C 1
ATOM 2573 O O . GLY B 1 49 ? 17.719 0.279 3.072 1 91.5 49 GLY B O 1
ATOM 2574 N N . LEU B 1 50 ? 16.125 1.908 3.018 1 95.25 50 LEU B N 1
ATOM 2575 C CA . LEU B 1 50 ? 15.875 1.787 4.449 1 95.25 50 LEU B CA 1
ATOM 2576 C C . LEU B 1 50 ? 14.758 0.779 4.723 1 95.25 50 LEU B C 1
ATOM 2578 O O . LEU B 1 50 ? 13.875 0.585 3.885 1 95.25 50 LEU B O 1
ATOM 2582 N N . HIS B 1 51 ? 14.836 0.153 5.895 1 95 51 HIS B N 1
ATOM 2583 C CA . HIS B 1 51 ? 13.758 -0.667 6.441 1 95 51 HIS B CA 1
ATOM 2584 C C . HIS B 1 51 ? 13.188 -0.051 7.715 1 95 51 HIS B C 1
ATOM 2586 O O . HIS B 1 51 ? 13.711 0.945 8.219 1 95 51 HIS B O 1
ATOM 2592 N N . ASP B 1 52 ? 12.141 -0.641 8.234 1 96.75 52 ASP B N 1
ATOM 2593 C CA . ASP B 1 52 ? 11.484 -0.115 9.43 1 96.75 52 ASP B CA 1
ATOM 2594 C C . ASP B 1 52 ? 12.492 0.103 10.555 1 96.75 52 ASP B C 1
ATOM 2596 O O . ASP B 1 52 ? 12.516 1.164 11.18 1 96.75 52 ASP B O 1
ATOM 2600 N N . GLU B 1 53 ? 13.344 -0.833 10.719 1 97.19 53 GLU B N 1
ATOM 2601 C CA . GLU B 1 53 ? 14.305 -0.767 11.812 1 97.19 53 GLU B CA 1
ATOM 2602 C C . GLU B 1 53 ? 15.305 0.365 11.602 1 97.19 53 GLU B C 1
ATOM 2604 O O . GLU B 1 53 ? 15.742 1.008 12.555 1 97.19 53 GLU B O 1
ATOM 2609 N N . ASP B 1 54 ? 15.688 0.541 10.305 1 97.88 54 ASP B N 1
ATOM 2610 C CA . ASP B 1 54 ? 16.609 1.627 9.984 1 97.88 54 ASP B CA 1
ATOM 2611 C C . ASP B 1 54 ? 15.977 2.986 10.266 1 97.88 54 ASP B C 1
ATOM 2613 O O . ASP B 1 54 ? 16.625 3.889 10.789 1 97.88 54 ASP B O 1
ATOM 2617 N N . ILE B 1 55 ? 14.734 3.107 9.875 1 98.5 55 ILE B N 1
ATOM 2618 C CA . ILE B 1 55 ? 13.992 4.352 10.062 1 98.5 55 ILE B CA 1
ATOM 2619 C C . ILE B 1 55 ? 13.891 4.668 11.547 1 98.5 55 ILE B C 1
ATOM 2621 O O . ILE B 1 55 ? 14.18 5.789 11.977 1 98.5 55 ILE B O 1
ATOM 2625 N N . LEU B 1 56 ? 13.562 3.691 12.391 1 98.69 56 LEU B N 1
ATOM 2626 C CA . LEU B 1 56 ? 13.469 3.861 13.836 1 98.69 56 LEU B CA 1
ATOM 2627 C C . LEU B 1 56 ? 14.828 4.211 14.43 1 98.69 56 LEU B C 1
ATOM 2629 O O . LEU B 1 56 ? 14.922 5.043 15.336 1 98.69 56 LEU B O 1
ATOM 2633 N N . ALA B 1 57 ? 15.836 3.582 13.891 1 98.69 57 ALA B N 1
ATOM 2634 C CA . ALA B 1 57 ? 17.188 3.834 14.383 1 98.69 57 ALA B CA 1
ATOM 2635 C C . ALA B 1 57 ? 17.609 5.27 14.102 1 98.69 57 ALA B C 1
ATOM 2637 O O . ALA B 1 57 ? 18.266 5.906 14.93 1 98.69 57 ALA B O 1
ATOM 2638 N N . ILE B 1 58 ? 17.266 5.688 12.906 1 98.69 58 ILE B N 1
ATOM 2639 C CA . ILE B 1 58 ? 17.578 7.059 12.539 1 98.69 58 ILE B CA 1
ATOM 2640 C C . ILE B 1 58 ? 16.859 8.031 13.469 1 98.69 58 ILE B C 1
ATOM 2642 O O . ILE B 1 58 ? 17.469 8.984 13.969 1 98.69 58 ILE B O 1
ATOM 2646 N N . LEU B 1 59 ? 15.594 7.809 13.695 1 98.75 59 LEU B N 1
ATOM 2647 C CA . LEU B 1 59 ? 14.828 8.656 14.602 1 98.75 59 LEU B CA 1
ATOM 2648 C C . LEU B 1 59 ? 15.445 8.656 16 1 98.75 59 LEU B C 1
ATOM 2650 O O . LEU B 1 59 ? 15.617 9.719 16.609 1 98.75 59 LEU B O 1
ATOM 2654 N N . ASP B 1 60 ? 15.836 7.516 16.5 1 98.62 60 ASP B N 1
ATOM 2655 C CA . ASP B 1 60 ? 16.453 7.387 17.828 1 98.62 60 ASP B CA 1
ATOM 2656 C C . ASP B 1 60 ? 17.781 8.125 17.875 1 98.62 60 ASP B C 1
ATOM 2658 O O . ASP B 1 60 ? 18.062 8.852 18.828 1 98.62 60 ASP B O 1
ATOM 2662 N N . LYS B 1 61 ? 18.578 7.898 16.859 1 98.62 61 LYS B N 1
ATOM 2663 C CA . LYS B 1 61 ? 19.891 8.508 16.781 1 98.62 61 LYS B CA 1
ATOM 2664 C C . LYS B 1 61 ? 19.812 10.023 16.938 1 98.62 61 LYS B C 1
ATOM 2666 O O . LYS B 1 61 ? 20.688 10.633 17.547 1 98.62 61 LYS B O 1
ATOM 2671 N N . HIS B 1 62 ? 18.781 10.594 16.406 1 98.5 62 HIS B N 1
ATOM 2672 C CA . HIS B 1 62 ? 18.703 12.055 16.375 1 98.5 62 HIS B CA 1
ATOM 2673 C C . HIS B 1 62 ? 17.688 12.562 17.391 1 98.5 62 HIS B C 1
ATOM 2675 O O . HIS B 1 62 ? 17.328 13.742 17.391 1 98.5 62 HIS B O 1
ATOM 2681 N N . ASP B 1 63 ? 17.125 11.688 18.172 1 97.75 63 ASP B N 1
ATOM 2682 C CA . ASP B 1 63 ? 16.156 12.031 19.203 1 97.75 63 ASP B CA 1
ATOM 2683 C C . ASP B 1 63 ? 14.938 12.734 18.609 1 97.75 63 ASP B C 1
ATOM 2685 O O . ASP B 1 63 ? 14.578 13.836 19.031 1 97.75 63 ASP B O 1
ATOM 2689 N N . MET B 1 64 ? 14.438 12.141 17.609 1 98.19 64 MET B N 1
ATOM 2690 C CA . MET B 1 64 ? 13.242 12.625 16.906 1 98.19 64 MET B CA 1
ATOM 2691 C C . MET B 1 64 ? 12.172 11.547 16.859 1 98.19 64 MET B C 1
ATOM 2693 O O . MET B 1 64 ? 12.445 10.375 17.125 1 98.19 64 MET B O 1
ATOM 2697 N N . LYS B 1 65 ? 10.93 11.977 16.531 1 97.94 65 LYS B N 1
ATOM 2698 C CA . LYS B 1 65 ? 9.805 11.055 16.406 1 97.94 65 LYS B CA 1
ATOM 2699 C C . LYS B 1 65 ? 8.891 11.461 15.25 1 97.94 65 LYS B C 1
ATOM 2701 O O . LYS B 1 65 ? 8.805 12.641 14.906 1 97.94 65 LYS B O 1
ATOM 2706 N N . VAL B 1 66 ? 8.32 10.469 14.672 1 98.69 66 VAL B N 1
ATOM 2707 C CA . VAL B 1 66 ? 7.18 10.75 13.797 1 98.69 66 VAL B CA 1
ATOM 2708 C C . VAL B 1 66 ? 5.926 10.961 14.641 1 98.69 66 VAL B C 1
ATOM 2710 O O . VAL B 1 66 ? 5.539 10.086 15.422 1 98.69 66 VAL B O 1
ATOM 2713 N N . THR B 1 67 ? 5.324 12.102 14.461 1 98.44 67 THR B N 1
ATOM 2714 C CA . THR B 1 67 ? 4.191 12.422 15.32 1 98.44 67 THR B CA 1
ATOM 2715 C C . THR B 1 67 ? 2.928 12.648 14.492 1 98.44 67 THR B C 1
ATOM 2717 O O . THR B 1 67 ? 1.833 12.781 15.047 1 98.44 67 THR B O 1
ATOM 2720 N N . GLU B 1 68 ? 3.111 12.695 13.242 1 98.5 68 GLU B N 1
ATOM 2721 C CA . GLU B 1 68 ? 1.989 12.906 12.336 1 98.5 68 GLU B CA 1
ATOM 2722 C C . GLU B 1 68 ? 2.051 11.945 11.156 1 98.5 68 GLU B C 1
ATOM 2724 O O . GLU B 1 68 ? 3.096 11.805 10.508 1 98.5 68 GLU B O 1
ATOM 2729 N N . VAL B 1 69 ? 0.948 11.234 10.938 1 98.81 69 VAL B N 1
ATOM 2730 C CA . VAL B 1 69 ? 0.796 10.336 9.805 1 98.81 69 VAL B CA 1
ATOM 2731 C C . VAL B 1 69 ? -0.272 10.875 8.852 1 98.81 69 VAL B C 1
ATOM 2733 O O . VAL B 1 69 ? -1.377 11.219 9.281 1 98.81 69 VAL B O 1
ATOM 2736 N N . GLU B 1 70 ? 0.061 11.031 7.68 1 97.44 70 GLU B N 1
ATOM 2737 C CA . GLU B 1 70 ? -0.871 11.562 6.688 1 97.44 70 GLU B CA 1
ATOM 2738 C C . GLU B 1 70 ? -0.676 10.891 5.332 1 97.44 70 GLU B C 1
ATOM 2740 O O . GLU B 1 70 ? 0.335 10.227 5.102 1 97.44 70 GLU B O 1
ATOM 2745 N N . TYR B 1 71 ? -1.415 10.805 4.355 1 95.25 71 TYR B N 1
ATOM 2746 C CA . TYR B 1 71 ? -2.652 11.547 4.141 1 95.25 71 TYR B CA 1
ATOM 2747 C C . TYR B 1 71 ? -3.664 10.703 3.371 1 95.25 71 TYR B C 1
ATOM 2749 O O . TYR B 1 71 ? -3.457 10.398 2.195 1 95.25 71 TYR B O 1
ATOM 2757 N N . ILE B 1 72 ? -4.707 10.227 4.07 1 98 72 ILE B N 1
ATOM 2758 C CA . ILE B 1 72 ? -5.738 9.469 3.375 1 98 72 ILE B CA 1
ATOM 2759 C C . ILE B 1 72 ? -6.648 10.422 2.6 1 98 72 ILE B C 1
ATOM 2761 O O . ILE B 1 72 ? -7.25 11.328 3.18 1 98 72 ILE B O 1
ATOM 2765 N N . VAL B 1 73 ? -6.754 10.203 1.29 1 96.06 73 VAL B N 1
ATOM 2766 C CA . VAL B 1 73 ? -7.543 11.094 0.443 1 96.06 73 VAL B CA 1
ATOM 2767 C C . VAL B 1 73 ? -8.586 10.289 -0.323 1 96.06 73 VAL B C 1
ATOM 2769 O O . VAL B 1 73 ? -8.531 9.055 -0.355 1 96.06 73 VAL B O 1
ATOM 2772 N N . GLN B 1 74 ? -9.57 10.938 -0.875 1 94 74 GLN B N 1
ATOM 2773 C CA . GLN B 1 74 ? -10.578 10.383 -1.768 1 94 74 GLN B CA 1
ATOM 2774 C C . GLN B 1 74 ? -11.242 9.156 -1.148 1 94 74 GLN B C 1
ATOM 2776 O O . GLN B 1 74 ? -11.555 8.195 -1.851 1 94 74 GLN B O 1
ATOM 2781 N N . TRP B 1 75 ? -11.398 9.219 0.055 1 94.38 75 TRP B N 1
ATOM 2782 C CA . TRP B 1 75 ? -11.922 8.109 0.839 1 94.38 75 TRP B CA 1
ATOM 2783 C C . TRP B 1 75 ? -13.438 8.008 0.683 1 94.38 75 TRP B C 1
ATOM 2785 O O . TRP B 1 75 ? -14.047 7.008 1.081 1 94.38 75 TRP B O 1
ATOM 2795 N N . CYS B 1 76 ? -14.062 8.984 0.017 1 94.44 76 CYS B N 1
ATOM 2796 C CA . CYS B 1 76 ? -15.508 9.031 -0.127 1 94.44 76 CYS B CA 1
ATOM 2797 C C . CYS B 1 76 ? -15.945 8.43 -1.461 1 94.44 76 CYS B C 1
ATOM 2799 O O . CYS B 1 76 ? -17.141 8.289 -1.723 1 94.44 76 CYS B O 1
ATOM 2801 N N . GLU B 1 77 ? -15.039 8.086 -2.256 1 92.75 77 GLU B N 1
ATOM 2802 C CA . GLU B 1 77 ? -15.398 7.617 -3.59 1 92.75 77 GLU B CA 1
ATOM 2803 C C . GLU B 1 77 ? -16.234 6.34 -3.521 1 92.75 77 GLU B C 1
ATOM 2805 O O . GLU B 1 77 ? -16.016 5.5 -2.643 1 92.75 77 GLU B O 1
ATOM 2810 N N . GLU B 1 78 ? -17.172 6.305 -4.414 1 91.06 78 GLU B N 1
ATOM 2811 C CA . GLU B 1 78 ? -17.969 5.09 -4.496 1 91.06 78 GLU B CA 1
ATOM 2812 C C . GLU B 1 78 ? -17.109 3.861 -4.73 1 91.06 78 GLU B C 1
ATOM 2814 O O . GLU B 1 78 ? -17.281 2.83 -4.082 1 91.06 78 GLU B O 1
ATOM 2819 N N . HIS B 1 79 ? -16.266 3.988 -5.68 1 91.19 79 HIS B N 1
ATOM 2820 C CA . HIS B 1 79 ? -15.273 2.951 -5.941 1 91.19 79 HIS B CA 1
ATOM 2821 C C . HIS B 1 79 ? -13.859 3.467 -5.699 1 91.19 79 HIS B C 1
ATOM 2823 O O . HIS B 1 79 ? -13.367 4.324 -6.438 1 91.19 79 HIS B O 1
ATOM 2829 N N . ARG B 1 80 ? -13.266 2.939 -4.723 1 93.81 80 ARG B N 1
ATOM 2830 C CA . ARG B 1 80 ? -11.891 3.326 -4.414 1 93.81 80 ARG B CA 1
ATOM 2831 C C . ARG B 1 80 ? -10.898 2.529 -5.254 1 93.81 80 ARG B C 1
ATOM 2833 O O . ARG B 1 80 ? -11.086 1.331 -5.473 1 93.81 80 ARG B O 1
ATOM 2840 N N . SER B 1 81 ? -9.828 3.213 -5.723 1 96.38 81 SER B N 1
ATOM 2841 C CA . SER B 1 81 ? -8.766 2.549 -6.469 1 96.38 81 SER B CA 1
ATOM 2842 C C . SER B 1 81 ? -7.906 1.681 -5.555 1 96.38 81 SER B C 1
ATOM 2844 O O . SER B 1 81 ? -7.953 1.825 -4.332 1 96.38 81 SER B O 1
ATOM 2846 N N . TYR B 1 82 ? -7.164 0.775 -6.113 1 96.81 82 TYR B N 1
ATOM 2847 C CA . TYR B 1 82 ? -6.258 -0.042 -5.316 1 96.81 82 TYR B CA 1
ATOM 2848 C C . TYR B 1 82 ? -5.156 0.812 -4.699 1 96.81 82 TYR B C 1
ATOM 2850 O O . TYR B 1 82 ? -4.691 0.53 -3.592 1 96.81 82 TYR B O 1
ATOM 2858 N N . GLU B 1 83 ? -4.684 1.87 -5.41 1 96.88 83 GLU B N 1
ATOM 2859 C CA . GLU B 1 83 ? -3.711 2.785 -4.82 1 96.88 83 GLU B CA 1
ATOM 2860 C C . GLU B 1 83 ? -4.238 3.391 -3.523 1 96.88 83 GLU B C 1
ATOM 2862 O O . GLU B 1 83 ? -3.506 3.484 -2.535 1 96.88 83 GLU B O 1
ATOM 2867 N N . GLN B 1 84 ? -5.477 3.797 -3.545 1 96.56 84 GLN B N 1
ATOM 2868 C CA . GLN B 1 84 ? -6.098 4.367 -2.354 1 96.56 84 GLN B CA 1
ATOM 2869 C C . GLN B 1 84 ? -6.168 3.34 -1.226 1 96.56 84 GLN B C 1
ATOM 2871 O O . GLN B 1 84 ? -5.895 3.662 -0.068 1 96.56 84 GLN B O 1
ATOM 2876 N N . LYS B 1 85 ? -6.527 2.141 -1.57 1 97.06 85 LYS B N 1
ATOM 2877 C CA . LYS B 1 85 ? -6.637 1.076 -0.577 1 97.06 85 LYS B CA 1
ATOM 2878 C C . LYS B 1 85 ? -5.273 0.742 0.022 1 97.06 85 LYS B C 1
ATOM 2880 O O . LYS B 1 85 ? -5.148 0.575 1.237 1 97.06 85 LYS B O 1
ATOM 2885 N N . TYR B 1 86 ? -4.285 0.645 -0.856 1 97.81 86 TYR B N 1
ATOM 2886 C CA . TYR B 1 86 ? -2.934 0.373 -0.383 1 97.81 86 TYR B CA 1
ATOM 2887 C C . TYR B 1 86 ? -2.438 1.493 0.525 1 97.81 86 TYR B C 1
ATOM 2889 O O . TYR B 1 86 ? -1.824 1.233 1.562 1 97.81 86 TYR B O 1
ATOM 2897 N N . LYS B 1 87 ? -2.646 2.691 0.112 1 97.69 87 LYS B N 1
ATOM 2898 C CA . LYS B 1 87 ? -2.203 3.848 0.885 1 97.69 87 LYS B CA 1
ATOM 2899 C C . LYS B 1 87 ? -2.799 3.83 2.291 1 97.69 87 LYS B C 1
ATOM 2901 O O . LYS B 1 87 ? -2.117 4.16 3.264 1 97.69 87 LYS B O 1
ATOM 2906 N N . GLU B 1 88 ? -4.078 3.541 2.375 1 97.5 88 GLU B N 1
ATOM 2907 C CA . GLU B 1 88 ? -4.746 3.434 3.67 1 97.5 88 GLU B CA 1
ATOM 2908 C C . GLU B 1 88 ? -4.031 2.438 4.578 1 97.5 88 GLU B C 1
ATOM 2910 O O . GLU B 1 88 ? -3.779 2.725 5.75 1 97.5 88 GLU B O 1
ATOM 2915 N N . GLN B 1 89 ? -3.648 1.31 4.031 1 97.06 89 GLN B N 1
ATOM 2916 C CA . GLN B 1 89 ? -2.955 0.291 4.812 1 97.06 89 GLN B CA 1
ATOM 2917 C C . GLN B 1 89 ? -1.559 0.761 5.215 1 97.06 89 GLN B C 1
ATOM 2919 O O . GLN B 1 89 ? -1.071 0.425 6.293 1 97.06 89 GLN B O 1
ATOM 2924 N N . MET B 1 90 ? -0.929 1.555 4.297 1 97.81 90 MET B N 1
ATOM 2925 C CA . MET B 1 90 ? 0.377 2.117 4.629 1 97.81 90 MET B CA 1
ATOM 2926 C C . MET B 1 90 ? 0.276 3.066 5.816 1 97.81 90 MET B C 1
ATOM 2928 O O . MET B 1 90 ? 1.14 3.062 6.695 1 97.81 90 MET B O 1
ATOM 2932 N N . CYS B 1 91 ? -0.76 3.807 5.855 1 98.56 91 CYS B N 1
ATOM 2933 C CA . CYS B 1 91 ? -0.968 4.723 6.973 1 98.56 91 CYS B CA 1
ATOM 2934 C C . CYS B 1 91 ? -1.165 3.953 8.273 1 98.56 91 CYS B C 1
ATOM 2936 O O . CYS B 1 91 ? -0.614 4.328 9.312 1 98.56 91 CYS B O 1
ATOM 2938 N N . PHE B 1 92 ? -1.935 2.863 8.211 1 97.75 92 PHE B N 1
ATOM 2939 C CA . PHE B 1 92 ? -2.146 2.051 9.406 1 97.75 92 PHE B CA 1
ATOM 2940 C C . PHE B 1 92 ? -0.831 1.459 9.898 1 97.75 92 PHE B C 1
ATOM 2942 O O . PHE B 1 92 ? -0.549 1.472 11.094 1 97.75 92 PHE B O 1
ATOM 2949 N N . HIS B 1 93 ? -0.067 0.991 8.977 1 97.56 93 HIS B N 1
ATOM 2950 C CA . HIS B 1 93 ? 1.237 0.442 9.328 1 97.56 93 HIS B CA 1
ATOM 2951 C C . HIS B 1 93 ? 2.119 1.496 9.992 1 97.56 93 HIS B C 1
ATOM 2953 O O . HIS B 1 93 ? 2.764 1.224 11 1 97.56 93 HIS B O 1
ATOM 2959 N N . MET B 1 94 ? 2.146 2.646 9.414 1 98.62 94 MET B N 1
ATOM 2960 C CA . MET B 1 94 ? 2.965 3.736 9.938 1 98.62 94 MET B CA 1
ATOM 2961 C C . MET B 1 94 ? 2.527 4.113 11.352 1 98.62 94 MET B C 1
ATOM 2963 O O . MET B 1 94 ? 3.363 4.383 12.211 1 98.62 94 MET B O 1
ATOM 2967 N N . CYS B 1 95 ? 1.204 4.148 11.578 1 98.69 95 CYS B N 1
ATOM 2968 C CA . CYS B 1 95 ? 0.695 4.438 12.914 1 98.69 95 CYS B CA 1
ATOM 2969 C C . CYS B 1 95 ? 1.226 3.432 13.922 1 98.69 95 CYS B C 1
ATOM 2971 O O . CYS B 1 95 ? 1.666 3.812 15.008 1 98.69 95 CYS B O 1
ATOM 2973 N N . GLU B 1 96 ? 1.161 2.205 13.547 1 97.75 96 GLU B N 1
ATOM 2974 C CA . GLU B 1 96 ? 1.668 1.159 14.43 1 97.75 96 GLU B CA 1
ATOM 2975 C C . GLU B 1 96 ? 3.17 1.305 14.648 1 97.75 96 GLU B C 1
ATOM 2977 O O . GLU B 1 96 ? 3.645 1.239 15.789 1 97.75 96 GLU B O 1
ATOM 2982 N N . LEU B 1 97 ? 3.916 1.455 13.609 1 98.06 97 LEU B N 1
ATOM 2983 C CA . LEU B 1 97 ? 5.371 1.523 13.641 1 98.06 97 LEU B CA 1
ATOM 2984 C C . LEU B 1 97 ? 5.844 2.674 14.523 1 98.06 97 LEU B C 1
ATOM 2986 O O . LEU B 1 97 ? 6.785 2.516 15.305 1 98.06 97 LEU B O 1
ATOM 2990 N N . PHE B 1 98 ? 5.18 3.834 14.422 1 98.62 98 PHE B N 1
ATOM 2991 C CA . PHE B 1 98 ? 5.707 5.051 15.031 1 98.62 98 PHE B CA 1
ATOM 2992 C C . PHE B 1 98 ? 4.965 5.375 16.312 1 98.62 98 PHE B C 1
ATOM 2994 O O . PHE B 1 98 ? 5.316 6.324 17.016 1 98.62 98 PHE B O 1
ATOM 3001 N N . GLY B 1 99 ? 3.889 4.656 16.625 1 98.19 99 GLY B N 1
ATOM 3002 C CA . GLY B 1 99 ? 3.105 4.906 17.828 1 98.19 99 GLY B CA 1
ATOM 3003 C C . GLY B 1 99 ? 2.252 6.156 17.734 1 98.19 99 GLY B C 1
ATOM 3004 O O . GLY B 1 99 ? 2.102 6.891 18.703 1 98.19 99 GLY B O 1
ATOM 3005 N N . VAL B 1 100 ? 1.832 6.449 16.547 1 98.44 100 VAL B N 1
ATOM 3006 C CA . VAL B 1 100 ? 0.94 7.582 16.312 1 98.44 100 VAL B CA 1
ATOM 3007 C C . VAL B 1 100 ? -0.511 7.105 16.312 1 98.44 100 VAL B C 1
ATOM 3009 O O . VAL B 1 100 ? -0.847 6.113 15.672 1 98.44 100 VAL B O 1
ATOM 3012 N N . GLY B 1 101 ? -1.396 7.805 16.922 1 98.38 101 GLY B N 1
ATOM 3013 C CA . GLY B 1 101 ? -2.74 7.301 17.156 1 98.38 101 GLY B CA 1
ATOM 3014 C C . GLY B 1 101 ? -3.766 7.895 16.203 1 98.38 101 GLY B C 1
ATOM 3015 O O . GLY B 1 101 ? -4.945 7.547 16.266 1 98.38 101 GLY B O 1
ATOM 3016 N N . HIS B 1 102 ? -3.346 8.797 15.32 1 98.69 102 HIS B N 1
ATOM 3017 C CA . HIS B 1 102 ? -4.297 9.477 14.445 1 98.69 102 HIS B CA 1
ATOM 3018 C C . HIS B 1 102 ? -3.727 9.656 13.047 1 98.69 102 HIS B C 1
ATOM 3020 O O . HIS B 1 102 ? -2.506 9.695 12.867 1 98.69 102 HIS B O 1
ATOM 3026 N N . ILE B 1 103 ? -4.602 9.727 12.07 1 98.88 103 ILE B N 1
ATOM 3027 C CA . ILE B 1 103 ? -4.242 9.875 10.664 1 98.88 103 ILE B CA 1
ATOM 3028 C C . ILE B 1 103 ? -4.98 11.07 10.062 1 98.88 103 ILE B C 1
ATOM 3030 O O . ILE B 1 103 ? -6.199 11.188 10.203 1 98.88 103 ILE B O 1
ATOM 3034 N N . ASN B 1 104 ? -4.207 11.938 9.422 1 98.69 104 ASN B N 1
ATOM 3035 C CA . ASN B 1 104 ? -4.84 13.047 8.711 1 98.69 104 ASN B CA 1
ATOM 3036 C C . ASN B 1 104 ? -5.566 12.57 7.457 1 98.69 104 ASN B C 1
ATOM 3038 O O . ASN B 1 104 ? -5.012 11.805 6.668 1 98.69 104 ASN B O 1
ATOM 3042 N N . CYS B 1 105 ? -6.719 13.016 7.305 1 97.75 105 CYS B N 1
ATOM 3043 C CA . CYS B 1 105 ? -7.566 12.633 6.18 1 97.75 105 CYS B CA 1
ATOM 3044 C C . CYS B 1 105 ? -8.281 13.844 5.598 1 97.75 105 CYS B C 1
ATOM 3046 O O . CYS B 1 105 ? -8.695 14.742 6.336 1 97.75 105 CYS B O 1
ATOM 3048 N N . GLY B 1 106 ? -8.391 13.789 4.289 1 95.81 106 GLY B N 1
ATOM 3049 C CA . GLY B 1 106 ? -9.117 14.859 3.631 1 95.81 106 GLY B CA 1
ATOM 3050 C C . GLY B 1 106 ? -9.133 14.727 2.121 1 95.81 106 GLY B C 1
ATOM 3051 O O . GLY B 1 106 ? -9.062 13.617 1.587 1 95.81 106 GLY B O 1
ATOM 3052 N N . LEU B 1 107 ? -9.492 15.883 1.448 1 91 107 LEU B N 1
ATOM 3053 C CA . LEU B 1 107 ? -9.469 16.016 -0.004 1 91 107 LEU B CA 1
ATOM 3054 C C . LEU B 1 107 ? -10.398 15.008 -0.662 1 91 107 LEU B C 1
ATOM 3056 O O . LEU B 1 107 ? -9.945 13.977 -1.161 1 91 107 LEU B O 1
ATOM 3060 N N . MET B 1 108 ? -11.617 15.242 -0.85 1 90.06 108 MET B N 1
ATOM 3061 C CA . MET B 1 108 ? -12.625 14.414 -1.508 1 90.06 108 MET B CA 1
ATOM 3062 C C . MET B 1 108 ? -13.578 15.266 -2.34 1 90.06 108 MET B C 1
ATOM 3064 O O . MET B 1 108 ? -13.625 16.484 -2.172 1 90.06 108 MET B O 1
ATOM 3068 N N . GLU B 1 109 ? -14.242 14.648 -3.156 1 93.12 109 GLU B N 1
ATOM 3069 C CA . GLU B 1 109 ? -15.266 15.328 -3.941 1 93.12 109 GLU B CA 1
ATOM 3070 C C . GLU B 1 109 ? -16.438 15.758 -3.066 1 93.12 109 GLU B C 1
ATOM 3072 O O . GLU B 1 109 ? -16.547 15.328 -1.914 1 93.12 109 GLU B O 1
ATOM 3077 N N . ASN B 1 110 ? -17.219 16.656 -3.658 1 96.19 110 ASN B N 1
ATOM 3078 C CA . ASN B 1 110 ? -18.359 17.188 -2.918 1 96.19 110 ASN B CA 1
ATOM 3079 C C . ASN B 1 110 ? -19.547 16.25 -2.961 1 96.19 110 ASN B C 1
ATOM 3081 O O . ASN B 1 110 ? -20.141 16.031 -4.02 1 96.19 110 ASN B O 1
ATOM 3085 N N . TYR B 1 111 ? -19.875 15.625 -1.896 1 97.38 111 TYR B N 1
ATOM 3086 C CA . TYR B 1 111 ? -21.047 14.773 -1.699 1 97.38 111 TYR B CA 1
ATOM 3087 C C . TYR B 1 111 ? -21.922 15.312 -0.577 1 97.38 111 TYR B C 1
ATOM 3089 O O . TYR B 1 111 ? -21.578 16.281 0.088 1 97.38 111 TYR B O 1
ATOM 3097 N N . SER B 1 112 ? -23.125 14.758 -0.419 1 97.94 112 SER B N 1
ATOM 3098 C CA . SER B 1 112 ? -24 15.125 0.695 1 97.94 112 SER B CA 1
ATOM 3099 C C . SER B 1 112 ? -23.344 14.789 2.035 1 97.94 112 SER B C 1
ATOM 3101 O O . SER B 1 112 ? -22.453 13.938 2.104 1 97.94 112 SER B O 1
ATOM 3103 N N . VAL B 1 113 ? -23.766 15.508 3.051 1 98.5 113 VAL B N 1
ATOM 3104 C CA . VAL B 1 113 ? -23.281 15.242 4.406 1 98.5 113 VAL B CA 1
ATOM 3105 C C . VAL B 1 113 ? -23.562 13.789 4.777 1 98.5 113 VAL B C 1
ATOM 3107 O O . VAL B 1 113 ? -22.703 13.109 5.34 1 98.5 113 VAL B O 1
ATOM 3110 N N . GLU B 1 114 ? -24.719 13.297 4.406 1 98.25 114 GLU B N 1
ATOM 3111 C CA . GLU B 1 114 ? -25.125 11.938 4.754 1 98.25 114 GLU B CA 1
ATOM 3112 C C . GLU B 1 114 ? -24.203 10.898 4.105 1 98.25 114 GLU B C 1
ATOM 3114 O O . GLU B 1 114 ? -23.75 9.969 4.773 1 98.25 114 GLU B O 1
ATOM 3119 N N . TYR B 1 115 ? -23.984 11.109 2.828 1 98.31 115 TYR B N 1
ATOM 3120 C CA . TYR B 1 115 ? -23.125 10.18 2.102 1 98.31 115 TYR B CA 1
ATOM 3121 C C . TYR B 1 115 ? -21.703 10.219 2.641 1 98.31 115 TYR B C 1
ATOM 3123 O O . TYR B 1 115 ? -21.094 9.18 2.889 1 98.31 115 TYR B O 1
ATOM 3131 N N . THR B 1 116 ? -21.188 11.422 2.826 1 98.5 116 THR B N 1
ATOM 3132 C CA . THR B 1 116 ? -19.828 11.602 3.312 1 98.5 116 THR B CA 1
ATOM 3133 C C . THR B 1 116 ? -19.672 11.016 4.715 1 98.5 116 THR B C 1
ATOM 3135 O O . THR B 1 116 ? -18.656 10.383 5.02 1 98.5 116 THR B O 1
ATOM 3138 N N . ALA B 1 117 ? -20.641 11.195 5.52 1 98.75 117 ALA B N 1
ATOM 3139 C CA . ALA B 1 117 ? -20.625 10.656 6.879 1 98.75 117 ALA B CA 1
ATOM 3140 C C . ALA B 1 117 ? -20.609 9.133 6.867 1 98.75 117 ALA B C 1
ATOM 3142 O O . ALA B 1 117 ? -19.906 8.508 7.676 1 98.75 117 ALA B O 1
ATOM 3143 N N . GLN B 1 118 ? -21.391 8.609 5.996 1 98.31 118 GLN B N 1
ATOM 3144 C CA . GLN B 1 118 ? -21.422 7.152 5.875 1 98.31 118 GLN B CA 1
ATOM 3145 C C . GLN B 1 118 ? -20.047 6.613 5.449 1 98.31 118 GLN B C 1
ATOM 3147 O O . GLN B 1 118 ? -19.594 5.598 5.969 1 98.31 118 GLN B O 1
ATOM 3152 N N . LYS B 1 119 ? -19.453 7.266 4.523 1 97.81 119 LYS B N 1
ATOM 3153 C CA . LYS B 1 119 ? -18.125 6.859 4.062 1 97.81 119 LYS B CA 1
ATOM 3154 C C . LYS B 1 119 ? -17.078 7.047 5.152 1 97.81 119 LYS B C 1
ATOM 3156 O O . LYS B 1 119 ? -16.156 6.25 5.273 1 97.81 119 LYS B O 1
ATOM 3161 N N . LEU B 1 120 ? -17.25 8.094 5.922 1 98.38 120 LEU B N 1
ATOM 3162 C CA . LEU B 1 120 ? -16.359 8.312 7.055 1 98.38 120 LEU B CA 1
ATOM 3163 C C . LEU B 1 120 ? -16.5 7.195 8.086 1 98.38 120 LEU B C 1
ATOM 3165 O O . LEU B 1 120 ? -15.516 6.73 8.656 1 98.38 120 LEU B O 1
ATOM 3169 N N . LYS B 1 121 ? -17.719 6.824 8.289 1 98 121 LYS B N 1
ATOM 3170 C CA . LYS B 1 121 ? -17.984 5.715 9.203 1 98 121 LYS B CA 1
ATOM 3171 C C . LYS B 1 121 ? -17.281 4.441 8.742 1 98 121 LYS B C 1
ATOM 3173 O O . LYS B 1 121 ? -16.703 3.723 9.555 1 98 121 LYS B O 1
ATOM 3178 N N . GLU B 1 122 ? -17.328 4.176 7.504 1 96.62 122 GLU B N 1
ATOM 3179 C CA . GLU B 1 122 ? -16.656 3.006 6.945 1 96.62 122 GLU B CA 1
ATOM 3180 C C . GLU B 1 122 ? -15.148 3.094 7.129 1 96.62 122 GLU B C 1
ATOM 3182 O O . GLU B 1 122 ? -14.5 2.104 7.477 1 96.62 122 GLU B O 1
ATOM 3187 N N . LEU B 1 123 ? -14.602 4.258 6.875 1 97.38 123 LEU B N 1
ATOM 3188 C CA . LEU B 1 123 ? -13.164 4.453 7.062 1 97.38 123 LEU B CA 1
ATOM 3189 C C . LEU B 1 123 ? -12.781 4.27 8.531 1 97.38 123 LEU B C 1
ATOM 3191 O O . LEU B 1 123 ? -11.758 3.646 8.828 1 97.38 123 LEU B O 1
ATOM 3195 N N . CYS B 1 124 ? -13.57 4.801 9.406 1 97.75 124 CYS B N 1
ATOM 3196 C CA . CYS B 1 124 ? -13.32 4.668 10.836 1 97.75 124 CYS B CA 1
ATOM 3197 C C . CYS B 1 124 ? -13.336 3.207 11.266 1 97.75 124 CYS B C 1
ATOM 3199 O O . CYS B 1 124 ? -12.539 2.789 12.102 1 97.75 124 CYS B O 1
ATOM 3201 N N . GLN B 1 125 ? -14.25 2.488 10.68 1 95.81 125 GLN B N 1
ATOM 3202 C CA . GLN B 1 125 ? -14.32 1.06 10.977 1 95.81 125 GLN B CA 1
ATOM 3203 C C . GLN B 1 125 ? -13.055 0.344 10.523 1 95.81 125 GLN B C 1
ATOM 3205 O O . GLN B 1 125 ? -12.492 -0.466 11.266 1 95.81 125 GLN B O 1
ATOM 3210 N N . ARG B 1 126 ? -12.586 0.648 9.383 1 95.38 126 ARG B N 1
ATOM 3211 C CA . ARG B 1 126 ? -11.375 0.024 8.867 1 95.38 126 ARG B CA 1
ATOM 3212 C C . ARG B 1 126 ? -10.156 0.444 9.68 1 95.38 126 ARG B C 1
ATOM 3214 O O . ARG B 1 126 ? -9.227 -0.348 9.883 1 95.38 126 ARG B O 1
ATOM 3221 N N . ALA B 1 127 ? -10.18 1.646 10.188 1 96.81 127 ALA B N 1
ATOM 3222 C CA . ALA B 1 127 ? -9.055 2.186 10.938 1 96.81 127 ALA B CA 1
ATOM 3223 C C . ALA B 1 127 ? -8.961 1.545 12.32 1 96.81 127 ALA B C 1
ATOM 3225 O O . ALA B 1 127 ? -7.891 1.52 12.93 1 96.81 127 ALA B O 1
ATOM 3226 N N . GLY B 1 128 ? -10.133 1.106 12.844 1 94.81 128 GLY B N 1
ATOM 3227 C CA . GLY B 1 128 ? -10.141 0.465 14.148 1 94.81 128 GLY B CA 1
ATOM 3228 C C . GLY B 1 128 ? -9.82 1.418 15.281 1 94.81 128 GLY B C 1
ATOM 3229 O O . GLY B 1 128 ? -10.578 2.352 15.555 1 94.81 128 GLY B O 1
ATOM 3230 N N . LYS B 1 129 ? -8.641 1.25 15.859 1 96.5 129 LYS B N 1
ATOM 3231 C CA . LYS B 1 129 ? -8.273 1.992 17.062 1 96.5 129 LYS B CA 1
ATOM 3232 C C . LYS B 1 129 ? -7.727 3.371 16.703 1 96.5 129 LYS B C 1
ATOM 3234 O O . LYS B 1 129 ? -7.547 4.219 17.578 1 96.5 129 LYS B O 1
ATOM 3239 N N . TYR B 1 130 ? -7.457 3.553 15.5 1 98.38 130 TYR B N 1
ATOM 3240 C CA . TYR B 1 130 ? -6.836 4.812 15.109 1 98.38 130 TYR B CA 1
ATOM 3241 C C . TYR B 1 130 ? -7.887 5.895 14.891 1 98.38 130 TYR B C 1
ATOM 3243 O O . TYR B 1 130 ? -8.961 5.621 14.344 1 98.38 130 TYR B O 1
ATOM 3251 N N . ILE B 1 131 ? -7.531 7.07 15.266 1 98.81 131 ILE B N 1
ATOM 3252 C CA . ILE B 1 131 ? -8.391 8.234 15.062 1 98.81 131 ILE B CA 1
ATOM 3253 C C . ILE B 1 131 ? -8.211 8.758 13.633 1 98.81 131 ILE B C 1
ATOM 3255 O O . ILE B 1 131 ? -7.094 8.828 13.125 1 98.81 131 ILE B O 1
ATOM 3259 N N . ILE B 1 132 ? -9.336 9.047 13.023 1 98.81 132 ILE B N 1
ATOM 3260 C CA . ILE B 1 132 ? -9.328 9.703 11.719 1 98.81 132 ILE B CA 1
ATOM 3261 C C . ILE B 1 132 ? -9.562 11.203 11.891 1 98.81 132 ILE B C 1
ATOM 3263 O O . ILE B 1 132 ? -10.625 11.617 12.367 1 98.81 132 ILE B O 1
ATOM 3267 N N . GLY B 1 133 ? -8.547 11.992 11.547 1 98.81 133 GLY B N 1
ATOM 3268 C CA . GLY B 1 133 ? -8.672 13.438 11.594 1 98.81 133 GLY B CA 1
ATOM 3269 C C . GLY B 1 133 ? -9.133 14.039 10.281 1 98.81 133 GLY B C 1
ATOM 3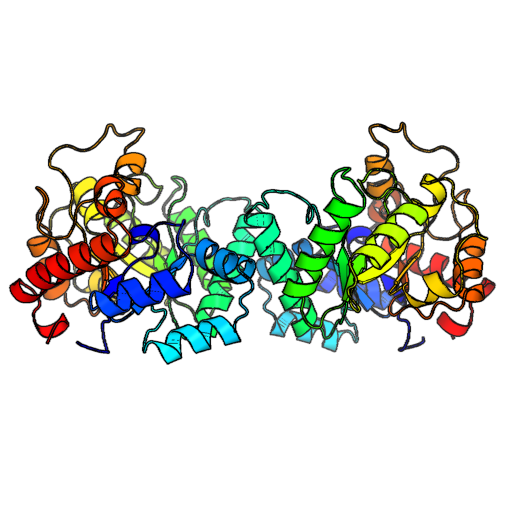270 O O . GLY B 1 133 ? -8.344 14.18 9.344 1 98.81 133 GLY B O 1
ATOM 3271 N N . VAL B 1 134 ? -10.336 14.477 10.227 1 98.81 134 VAL B N 1
ATOM 3272 C CA . VAL B 1 134 ? -10.922 15.062 9.023 1 98.81 134 VAL B CA 1
ATOM 3273 C C . VAL B 1 134 ? -10.5 16.531 8.914 1 98.81 134 VAL B C 1
ATOM 3275 O O . VAL B 1 134 ? -10.711 17.312 9.844 1 98.81 134 VAL B O 1
ATOM 3278 N N . GLU B 1 135 ? -9.969 16.812 7.797 1 98.62 135 GLU B N 1
ATOM 3279 C CA . GLU B 1 135 ? -9.461 18.172 7.57 1 98.62 135 GLU B CA 1
ATOM 3280 C C . GLU B 1 135 ? -10.32 18.906 6.551 1 98.62 135 GLU B C 1
ATOM 3282 O O . GLU B 1 135 ? -10.219 18.656 5.348 1 98.62 135 GLU B O 1
ATOM 3287 N N . PRO B 1 136 ? -11.109 19.906 6.969 1 98.5 136 PRO B N 1
ATOM 3288 C CA . PRO B 1 136 ? -11.82 20.75 6.008 1 98.5 136 PRO B CA 1
ATOM 3289 C C . PRO B 1 136 ? -10.875 21.547 5.117 1 98.5 136 PRO B C 1
ATOM 3291 O O . PRO B 1 136 ? -9.938 22.172 5.613 1 98.5 136 PRO B O 1
ATOM 3294 N N . MET B 1 137 ? -11.086 21.5 3.859 1 98.31 137 MET B N 1
ATOM 3295 C CA . MET B 1 137 ? -10.297 22.203 2.854 1 98.31 137 MET B CA 1
ATOM 3296 C C . MET B 1 137 ? -11.203 22.953 1.882 1 98.31 137 MET B C 1
ATOM 3298 O O . MET B 1 137 ? -12.07 22.359 1.243 1 98.31 137 MET B O 1
ATOM 3302 N N . PRO B 1 138 ? -10.953 24.203 1.721 1 98 138 PRO B N 1
ATOM 3303 C CA . PRO B 1 138 ? -11.875 25.031 0.95 1 98 138 PRO B CA 1
ATOM 3304 C C . PRO B 1 138 ? -12.062 24.531 -0.482 1 98 138 PRO B C 1
ATOM 3306 O O . PRO B 1 138 ? -13.078 24.844 -1.116 1 98 138 PRO B O 1
ATOM 3309 N N . TYR B 1 139 ? -11.18 23.797 -1.067 1 97 139 TYR B N 1
ATOM 3310 C CA . TYR B 1 139 ? -11.258 23.312 -2.441 1 97 139 TYR B CA 1
ATOM 3311 C C . TYR B 1 139 ? -11.68 21.844 -2.479 1 97 139 TYR B C 1
ATOM 3313 O O . TYR B 1 139 ? -11.562 21.188 -3.514 1 97 139 TYR B O 1
ATOM 3321 N N . SER B 1 140 ? -12.117 21.281 -1.354 1 96.81 140 SER B N 1
ATOM 3322 C CA . SER B 1 140 ? -12.562 19.891 -1.279 1 96.81 140 SER B CA 1
ATOM 3323 C C . SER B 1 140 ? -14.062 19.812 -1.001 1 96.81 140 SER B C 1
ATOM 3325 O O . SER B 1 140 ? -14.75 20.828 -0.962 1 96.81 140 SER B O 1
ATOM 3327 N N . GLY B 1 141 ? -14.555 18.578 -0.817 1 97.19 141 GLY B N 1
ATOM 3328 C CA . GLY B 1 141 ? -15.961 18.344 -0.54 1 97.19 141 GLY B CA 1
ATOM 3329 C C . GLY B 1 141 ? -16.375 18.734 0.867 1 97.19 141 GLY B C 1
ATOM 3330 O O . GLY B 1 141 ? -17.562 18.797 1.179 1 97.19 141 GLY B O 1
ATOM 3331 N N . ILE B 1 142 ? -15.43 19 1.7 1 98.38 142 ILE B N 1
ATOM 3332 C CA . ILE B 1 142 ? -15.633 19.562 3.025 1 98.38 142 ILE B CA 1
ATOM 3333 C C . ILE B 1 142 ? -14.898 20.906 3.121 1 98.38 142 ILE B C 1
ATOM 3335 O O . ILE B 1 142 ? -13.766 20.969 3.594 1 98.38 142 ILE B O 1
ATOM 3339 N N . PRO B 1 143 ? -15.578 21.922 2.742 1 98.12 143 PRO B N 1
ATOM 3340 C CA . PRO B 1 143 ? -14.859 23.188 2.496 1 98.12 143 PRO B CA 1
ATOM 3341 C C . PRO B 1 143 ? -14.648 24 3.768 1 98.12 143 PRO B C 1
ATOM 3343 O O . PRO B 1 143 ? -13.859 24.953 3.771 1 98.12 143 PRO B O 1
ATOM 3346 N N . ASP B 1 144 ? -15.422 23.641 4.844 1 98.38 144 ASP B N 1
ATOM 3347 C CA . ASP B 1 144 ? -15.359 24.5 6.027 1 98.38 144 ASP B CA 1
ATOM 3348 C C . ASP B 1 144 ? -15.695 23.719 7.293 1 98.38 144 ASP B C 1
ATOM 3350 O O . ASP B 1 144 ? -16 22.516 7.223 1 98.38 144 ASP B O 1
ATOM 3354 N N . LEU B 1 145 ? -15.539 24.391 8.438 1 98.69 145 LEU B N 1
ATOM 3355 C CA . LEU B 1 145 ? -15.758 23.766 9.742 1 98.69 145 LEU B CA 1
ATOM 3356 C C . LEU B 1 145 ? -17.188 23.25 9.859 1 98.69 145 LEU B C 1
ATOM 3358 O O . LEU B 1 145 ? -17.406 22.172 10.43 1 98.69 145 LEU B O 1
ATOM 3362 N N . LYS B 1 146 ? -18.156 24.047 9.422 1 98.31 146 LYS B N 1
ATOM 3363 C CA . LYS B 1 146 ? -19.562 23.672 9.562 1 98.31 146 LYS B CA 1
ATOM 3364 C C . LYS B 1 146 ? -19.828 22.297 8.945 1 98.31 146 LYS B C 1
ATOM 3366 O O . LYS B 1 146 ? -20.312 21.391 9.625 1 98.31 146 LYS B O 1
ATOM 3371 N N . LYS B 1 147 ? -19.484 22.125 7.719 1 98.5 147 LYS B N 1
ATOM 3372 C CA . LYS B 1 147 ? -19.719 20.828 7.07 1 98.5 147 LYS B CA 1
ATOM 3373 C C . LYS B 1 147 ? -18.859 19.734 7.695 1 98.5 147 LYS B C 1
ATOM 3375 O O . LYS B 1 147 ? -19.312 18.594 7.848 1 98.5 147 LYS B O 1
ATOM 3380 N N . GLY B 1 148 ? -17.578 20.062 8 1 98.69 148 GLY B N 1
ATOM 3381 C CA . GLY B 1 148 ? -16.734 19.094 8.68 1 98.69 148 GLY B CA 1
ATOM 3382 C C . GLY B 1 148 ? -17.344 18.562 9.961 1 98.69 148 GLY B C 1
ATOM 3383 O O . GLY B 1 148 ? -17.344 17.359 10.203 1 98.69 148 GLY B O 1
ATOM 3384 N N . TRP B 1 149 ? -17.891 19.484 10.695 1 98.62 149 TRP B N 1
ATOM 3385 C CA . TRP B 1 149 ? -18.5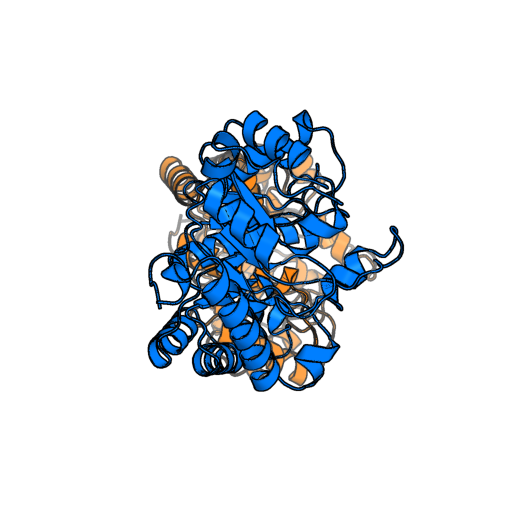 19.125 11.969 1 98.62 149 TRP B CA 1
ATOM 3386 C C . TRP B 1 149 ? -19.75 18.281 11.742 1 98.62 149 TRP B C 1
ATOM 3388 O O . TRP B 1 149 ? -19.969 17.281 12.438 1 98.62 149 TRP B O 1
ATOM 3398 N N . GLU B 1 150 ? -20.547 18.672 10.797 1 98.69 150 GLU B N 1
ATOM 3399 C CA . GLU B 1 150 ? -21.75 17.906 10.477 1 98.69 150 GLU B CA 1
ATOM 3400 C C . GLU B 1 150 ? -21.406 16.484 10.07 1 98.69 150 GLU B C 1
ATOM 3402 O O . GLU B 1 150 ? -22.078 15.531 10.492 1 98.69 150 GLU B O 1
ATOM 3407 N N . VAL B 1 151 ? -20.375 16.344 9.297 1 98.75 151 VAL B N 1
ATOM 3408 C CA . VAL B 1 151 ? -19.969 15.031 8.797 1 98.75 151 VAL B CA 1
ATOM 3409 C C . VAL B 1 151 ? -19.453 14.18 9.953 1 98.75 151 VAL B C 1
ATOM 3411 O O . VAL B 1 151 ? -19.828 13.016 10.094 1 98.75 151 VAL B O 1
ATOM 3414 N N . VAL B 1 152 ? -18.578 14.742 10.766 1 98.75 152 VAL B N 1
ATOM 3415 C CA . VAL B 1 152 ? -17.984 14.023 11.883 1 98.75 152 VAL B CA 1
ATOM 3416 C C . VAL B 1 152 ? -19.078 13.594 12.859 1 98.75 152 VAL B C 1
ATOM 3418 O O . VAL B 1 152 ? -19.125 12.438 13.289 1 98.75 152 VAL B O 1
ATOM 3421 N N . LYS B 1 153 ? -19.969 14.492 13.141 1 98.44 153 LYS B N 1
ATOM 3422 C CA . LYS B 1 153 ? -21.078 14.195 14.055 1 98.44 153 LYS B CA 1
ATOM 3423 C C . LYS B 1 153 ? -21.984 13.117 13.484 1 98.44 153 LYS B C 1
ATOM 3425 O O . LYS B 1 153 ? -22.359 12.172 14.188 1 98.44 153 LYS B O 1
ATOM 3430 N N . ALA B 1 154 ? -22.297 13.227 12.242 1 98.56 154 ALA B N 1
ATOM 3431 C CA . ALA B 1 154 ? -23.25 12.32 11.594 1 98.56 154 ALA B CA 1
ATOM 3432 C C . ALA B 1 154 ? -22.641 10.93 11.422 1 98.56 154 ALA B C 1
ATOM 3434 O O . ALA B 1 154 ? -23.375 9.938 11.305 1 98.56 154 ALA B O 1
ATOM 3435 N N . SER B 1 155 ? -21.344 10.828 11.359 1 98.38 155 SER B N 1
ATOM 3436 C CA . SER B 1 155 ? -20.688 9.523 11.211 1 98.38 155 SER B CA 1
ATOM 3437 C C . SER B 1 155 ? -21 8.617 12.391 1 98.38 155 SER B C 1
ATOM 3439 O O . SER B 1 155 ? -20.984 7.391 12.258 1 98.38 155 SER B O 1
ATOM 3441 N N . GLY B 1 156 ? -21.125 9.25 13.562 1 98.31 156 GLY B N 1
ATOM 3442 C CA . GLY B 1 156 ? -21.406 8.5 14.773 1 98.31 156 GLY B CA 1
ATOM 3443 C C . GLY B 1 156 ? -20.203 7.762 15.32 1 98.31 156 GLY B C 1
ATOM 3444 O O . GLY B 1 156 ? -20.328 6.934 16.219 1 98.31 156 GLY B O 1
ATOM 3445 N N . CYS B 1 157 ? -19.078 8.07 14.836 1 98.25 157 CYS B N 1
ATOM 3446 C CA . CYS B 1 157 ? -17.859 7.348 15.234 1 98.25 157 CYS B CA 1
ATOM 3447 C C . CYS B 1 157 ? -17.094 8.117 16.297 1 98.25 157 CYS B C 1
ATOM 3449 O O . CYS B 1 157 ? -16.828 9.312 16.141 1 98.25 157 CYS B O 1
ATOM 3451 N N . ASP B 1 158 ? -16.688 7.441 17.297 1 98.12 158 ASP B N 1
ATOM 3452 C CA . ASP B 1 158 ? -15.883 8.055 18.359 1 98.12 158 ASP B CA 1
ATOM 3453 C C . ASP B 1 158 ? -14.5 8.445 17.828 1 98.12 158 ASP B C 1
ATOM 3455 O O . ASP B 1 158 ? -13.906 9.414 18.297 1 98.12 158 ASP B O 1
ATOM 3459 N N . ASN B 1 159 ? -14.031 7.703 16.891 1 98.62 159 ASN B N 1
ATOM 3460 C CA . ASN B 1 159 ? -12.672 7.949 16.406 1 98.62 159 ASN B CA 1
ATOM 3461 C C . ASN B 1 159 ? -12.672 8.844 15.172 1 98.62 159 ASN B C 1
ATOM 3463 O O . ASN B 1 159 ? -11.688 8.883 14.43 1 98.62 159 ASN B O 1
ATOM 3467 N N . ALA B 1 160 ? -13.734 9.492 14.852 1 98.69 160 ALA B N 1
ATOM 3468 C CA . ALA B 1 160 ? -13.758 10.562 13.859 1 98.69 160 ALA B CA 1
ATOM 3469 C C . ALA B 1 160 ? -13.578 11.93 14.516 1 98.69 160 ALA B C 1
ATOM 3471 O O . ALA B 1 160 ? -14.375 12.32 15.375 1 98.69 160 ALA B O 1
ATOM 3472 N N . MET B 1 161 ? -12.578 12.609 14.133 1 98.88 161 MET B N 1
ATOM 3473 C CA . MET B 1 161 ? -12.281 13.914 14.711 1 98.88 161 MET B CA 1
ATOM 3474 C C . MET B 1 161 ? -11.906 14.922 13.633 1 98.88 161 MET B C 1
ATOM 3476 O O . MET B 1 161 ? -12.039 14.633 12.438 1 98.88 161 MET B O 1
ATOM 3480 N N . LEU B 1 162 ? -11.523 16.141 14.055 1 98.88 162 LEU B N 1
ATOM 3481 C CA . LEU B 1 162 ? -11.234 17.219 13.125 1 98.88 162 LEU B CA 1
ATOM 3482 C C . LEU B 1 162 ? -9.773 17.656 13.227 1 98.88 162 LEU B C 1
ATOM 3484 O O . LEU B 1 162 ? -9.156 17.531 14.281 1 98.88 162 LEU B O 1
ATOM 3488 N N . ILE B 1 163 ? -9.281 18.078 12.141 1 98.81 163 ILE B N 1
ATOM 3489 C CA . ILE B 1 163 ? -8.023 18.812 12.055 1 98.81 163 ILE B CA 1
ATOM 3490 C C . ILE B 1 163 ? -8.297 20.234 11.562 1 98.81 163 ILE B C 1
ATOM 3492 O O . ILE B 1 163 ? -9.039 20.422 10.594 1 98.81 163 ILE B O 1
ATOM 3496 N N . LEU B 1 164 ? -7.734 21.172 12.188 1 98.81 164 LEU B N 1
ATOM 3497 C CA . LEU B 1 164 ? -7.906 22.562 11.773 1 98.81 164 LEU B CA 1
ATOM 3498 C C . LEU B 1 164 ? -6.59 23.156 11.289 1 98.81 164 LEU B C 1
ATOM 3500 O O . LEU B 1 164 ? -5.578 23.094 11.992 1 98.81 164 LEU B O 1
ATOM 3504 N N . ASP B 1 165 ? -6.609 23.672 10.141 1 98.75 165 ASP B N 1
ATOM 3505 C CA . ASP B 1 165 ? -5.457 24.266 9.469 1 98.75 165 ASP B CA 1
ATOM 3506 C C . ASP B 1 165 ? -5.684 25.75 9.211 1 98.75 165 ASP B C 1
ATOM 3508 O O . ASP B 1 165 ? -6.688 26.141 8.617 1 98.75 165 ASP B O 1
ATOM 3512 N N . THR B 1 166 ? -4.715 26.578 9.539 1 98.5 166 THR B N 1
ATOM 3513 C CA . THR B 1 166 ? -4.824 28.016 9.453 1 98.5 166 THR B CA 1
ATOM 3514 C C . THR B 1 166 ? -5.141 28.453 8.023 1 98.5 166 THR B C 1
ATOM 3516 O O . THR B 1 166 ? -6.047 29.266 7.797 1 98.5 166 THR B O 1
ATOM 3519 N N . TRP B 1 167 ? -4.379 27.969 7.098 1 98.75 167 TRP B N 1
ATOM 3520 C CA . TRP B 1 167 ? -4.57 28.375 5.711 1 98.75 167 TRP B CA 1
ATOM 3521 C C . TRP B 1 167 ? -5.969 28.016 5.227 1 98.75 167 TRP B C 1
ATOM 3523 O O . TRP B 1 167 ? -6.664 28.844 4.633 1 98.75 167 TRP B O 1
ATOM 3533 N N . HIS B 1 168 ? -6.379 26.797 5.516 1 98.69 168 HIS B N 1
ATOM 3534 C CA . HIS B 1 168 ? -7.719 26.359 5.137 1 98.69 168 HIS B CA 1
ATOM 3535 C C . HIS B 1 168 ? -8.781 27.219 5.797 1 98.69 168 HIS B C 1
ATOM 3537 O O . HIS B 1 168 ? -9.805 27.547 5.176 1 98.69 168 HIS B O 1
ATOM 3543 N N . TRP B 1 169 ? -8.555 27.578 7.012 1 98.69 169 TRP B N 1
ATOM 3544 C CA . TRP B 1 169 ? -9.5 28.391 7.773 1 98.69 169 TRP B CA 1
ATOM 3545 C C . TRP B 1 169 ? -9.695 29.75 7.129 1 98.69 169 TRP B C 1
ATOM 3547 O O . TRP B 1 169 ? -10.828 30.172 6.891 1 98.69 169 TRP B O 1
ATOM 3557 N N . VAL B 1 170 ? -8.594 30.438 6.809 1 98.5 170 VAL B N 1
ATOM 3558 C CA . VAL B 1 170 ? -8.68 31.812 6.32 1 98.5 170 VAL B CA 1
ATOM 3559 C C . VAL B 1 170 ? -9.172 31.812 4.879 1 98.5 170 VAL B C 1
ATOM 3561 O O . VAL B 1 170 ? -9.875 32.75 4.461 1 98.5 170 VAL B O 1
ATOM 3564 N N . ARG B 1 171 ? -8.844 30.781 4.098 1 98.56 171 ARG B N 1
ATOM 3565 C CA . ARG B 1 171 ? -9.281 30.734 2.711 1 98.56 171 ARG B CA 1
ATOM 3566 C C . ARG B 1 171 ? -10.742 30.297 2.619 1 98.56 171 ARG B C 1
ATOM 3568 O O . ARG B 1 171 ? -11.383 30.469 1.577 1 98.56 171 ARG B O 1
ATOM 3575 N N . ALA B 1 172 ? -11.242 29.75 3.674 1 97.88 172 ALA B N 1
ATOM 3576 C CA . ALA B 1 172 ? -12.672 29.5 3.768 1 97.88 172 ALA B CA 1
ATOM 3577 C C . ALA B 1 172 ? -13.406 30.719 4.344 1 97.88 172 ALA B C 1
ATOM 3579 O O . ALA B 1 172 ? -14.617 30.672 4.566 1 97.88 172 ALA B O 1
ATOM 3580 N N . ASP B 1 173 ? -12.703 31.781 4.621 1 97.12 173 ASP B N 1
ATOM 3581 C CA . ASP B 1 173 ? -13.227 33.062 5.121 1 97.12 173 ASP B CA 1
ATOM 3582 C C . ASP B 1 173 ? -14.016 32.844 6.41 1 97.12 173 ASP B C 1
ATOM 3584 O O . ASP B 1 173 ? -15.148 33.312 6.535 1 97.12 173 ASP B O 1
ATOM 3588 N N . GLN B 1 174 ? -13.453 32.094 7.316 1 98.06 174 GLN B N 1
ATOM 3589 C CA . GLN B 1 174 ? -14.148 31.781 8.562 1 98.06 174 GLN B CA 1
ATOM 3590 C C . GLN B 1 174 ? -13.727 32.719 9.68 1 98.06 174 GLN B C 1
ATOM 3592 O O . GLN B 1 174 ? -12.562 33.125 9.773 1 98.06 174 GLN B O 1
ATOM 3597 N N . PRO B 1 175 ? -14.68 33.125 10.461 1 97.44 175 PRO B N 1
ATOM 3598 C CA . PRO B 1 175 ? -14.336 33.969 11.609 1 97.44 175 PRO B CA 1
ATOM 3599 C C . PRO B 1 175 ? -13.68 33.188 12.742 1 97.44 175 PRO B C 1
ATOM 3601 O O . PRO B 1 175 ? -13.664 31.953 12.703 1 97.44 175 PRO B O 1
ATOM 3604 N N . TYR B 1 176 ? -13.164 33.844 13.719 1 97.12 176 TYR B N 1
ATOM 3605 C CA . TYR B 1 176 ? -12.406 33.219 14.789 1 97.12 176 TYR B CA 1
ATOM 3606 C C . TYR B 1 176 ? -13.25 33.094 16.047 1 97.12 176 TYR B C 1
ATOM 3608 O O . TYR B 1 176 ? -12.742 33.219 17.156 1 97.12 176 TYR B O 1
ATOM 3616 N N . ASP B 1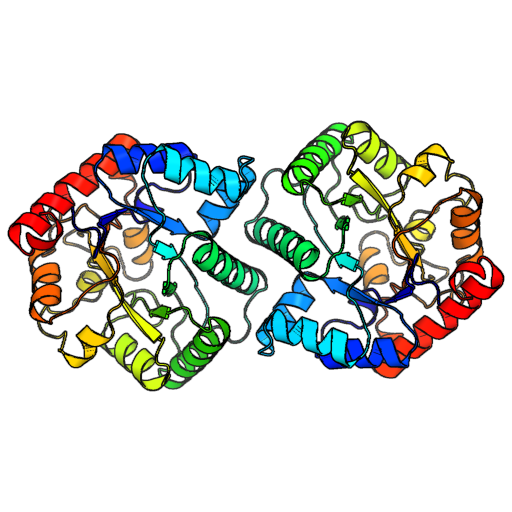 177 ? -14.508 32.906 15.891 1 95.06 177 ASP B N 1
ATOM 3617 C CA . ASP B 1 177 ? -15.359 32.844 17.062 1 95.06 177 ASP B CA 1
ATOM 3618 C C . ASP B 1 177 ? -16.406 31.734 16.906 1 95.06 177 ASP B C 1
ATOM 3620 O O . ASP B 1 177 ? -17.406 31.719 17.625 1 95.06 177 ASP B O 1
ATOM 3624 N N . ILE B 1 178 ? -16.156 30.844 16 1 96.19 178 ILE B N 1
ATOM 3625 C CA . ILE B 1 178 ? -17.203 29.875 15.711 1 96.19 178 ILE B CA 1
ATOM 3626 C C . ILE B 1 178 ? -16.797 28.5 16.25 1 96.19 178 ILE B C 1
ATOM 3628 O O . ILE B 1 178 ? -17.547 27.531 16.125 1 96.19 178 ILE B O 1
ATOM 3632 N N . LEU B 1 179 ? -15.648 28.375 16.859 1 97.94 179 LEU B N 1
ATOM 3633 C CA . LEU B 1 179 ? -15.227 27.109 17.453 1 97.94 179 LEU B CA 1
ATOM 3634 C C . LEU B 1 179 ? -15.828 26.953 18.859 1 97.94 179 LEU B C 1
ATOM 3636 O O . LEU B 1 179 ? -15.32 27.516 19.828 1 97.94 179 LEU B O 1
ATOM 3640 N N . THR B 1 180 ? -16.844 26.156 18.953 1 96.56 180 THR B N 1
ATOM 3641 C CA . THR B 1 180 ? -17.516 25.938 20.234 1 96.56 180 THR B CA 1
ATOM 3642 C C . THR B 1 180 ? -16.766 24.906 21.062 1 96.56 180 THR B C 1
ATOM 3644 O O . THR B 1 180 ? -15.961 24.141 20.531 1 96.56 180 THR B O 1
ATOM 3647 N N . PRO B 1 181 ? -17.078 24.844 22.344 1 96.12 181 PRO B N 1
ATOM 3648 C CA . PRO B 1 181 ? -16.438 23.828 23.188 1 96.12 181 PRO B CA 1
ATOM 3649 C C . PRO B 1 181 ? -16.75 22.406 22.719 1 96.12 181 PRO B C 1
ATOM 3651 O O . PRO B 1 181 ? -15.898 21.531 22.859 1 96.12 181 PRO B O 1
ATOM 3654 N N . GLU B 1 182 ? -17.922 22.266 22.25 1 96.81 182 GLU B N 1
ATOM 3655 C CA . GLU B 1 182 ? -18.312 20.938 21.766 1 96.81 182 GLU B CA 1
ATOM 3656 C C . GLU B 1 182 ? -17.453 20.531 20.562 1 96.81 182 GLU B C 1
ATOM 3658 O O . GLU B 1 182 ? -17 19.391 20.484 1 96.81 182 GLU B O 1
ATOM 3663 N N . ILE B 1 183 ? -17.25 21.406 19.656 1 98.12 183 ILE B N 1
ATOM 3664 C CA . ILE B 1 183 ? -16.438 21.141 18.484 1 98.12 183 ILE B CA 1
ATOM 3665 C C . ILE B 1 183 ? -14.969 20.969 18.891 1 98.12 183 ILE B C 1
ATOM 3667 O O . ILE B 1 183 ? -14.273 20.094 18.375 1 98.12 183 ILE B O 1
ATOM 3671 N N . ALA B 1 184 ? -14.547 21.797 19.828 1 98.19 184 ALA B N 1
ATOM 3672 C CA . ALA B 1 184 ? -13.164 21.797 20.297 1 98.19 184 ALA B CA 1
ATOM 3673 C C . ALA B 1 184 ? -12.758 20.438 20.828 1 98.19 184 ALA B C 1
ATOM 3675 O O . ALA B 1 184 ? -11.617 20 20.656 1 98.19 184 ALA B O 1
ATOM 3676 N N . LYS B 1 185 ? -13.703 19.734 21.438 1 97.81 185 LYS B N 1
ATOM 3677 C CA . LYS B 1 185 ? -13.438 18.406 22 1 97.81 185 LYS B CA 1
ATOM 3678 C C . LYS B 1 185 ? -13.148 17.391 20.906 1 97.81 185 LYS B C 1
ATOM 3680 O O . LYS B 1 185 ? -12.57 16.344 21.156 1 97.81 185 LYS B O 1
ATOM 3685 N N . LYS B 1 186 ? -13.516 17.734 19.656 1 98.25 186 LYS B N 1
ATOM 3686 C CA . LYS B 1 186 ? -13.367 16.812 18.531 1 98.25 186 LYS B CA 1
ATOM 3687 C C . LYS B 1 186 ? -12.219 17.25 17.625 1 98.25 186 LYS B C 1
ATOM 3689 O O . LYS B 1 186 ? -12.094 16.75 16.5 1 98.25 186 LYS B O 1
ATOM 3694 N N . VAL B 1 187 ? -11.375 18.125 18.078 1 98.75 187 VAL B N 1
ATOM 3695 C CA . VAL B 1 187 ? -10.195 18.516 17.312 1 98.75 187 VAL B CA 1
ATOM 3696 C C . VAL B 1 187 ? -8.984 17.719 17.781 1 98.75 187 VAL B C 1
ATOM 3698 O O . VAL B 1 187 ? -8.562 17.828 18.938 1 98.75 187 VAL B O 1
ATOM 3701 N N . ILE B 1 188 ? -8.414 16.938 16.922 1 98.62 188 ILE B N 1
ATOM 3702 C CA . ILE B 1 188 ? -7.352 16.016 17.297 1 98.62 188 ILE B CA 1
ATOM 3703 C C . ILE B 1 188 ? -5.992 16.688 17.125 1 98.62 188 ILE B C 1
ATOM 3705 O O . ILE B 1 188 ? -5.055 16.406 17.875 1 98.62 188 ILE B O 1
ATOM 3709 N N . SER B 1 189 ? -5.867 17.547 16.125 1 98.5 189 SER B N 1
ATOM 3710 C CA . SER B 1 189 ? -4.625 18.266 15.852 1 98.5 189 SER B CA 1
ATOM 3711 C C . SER B 1 189 ? -4.891 19.562 15.094 1 98.5 189 SER B C 1
ATOM 3713 O O . SER B 1 189 ? -6.004 19.781 14.617 1 98.5 189 SER B O 1
ATOM 3715 N N . ILE B 1 190 ? -3.881 20.406 15.062 1 98.69 190 ILE B N 1
ATOM 3716 C CA . ILE B 1 190 ? -3.979 21.672 14.344 1 98.69 190 ILE B CA 1
ATOM 3717 C C . ILE B 1 190 ? -2.736 21.875 13.477 1 98.69 190 ILE B C 1
ATOM 3719 O O . ILE B 1 190 ? -1.697 21.266 13.719 1 98.69 190 ILE B O 1
ATOM 3723 N N . GLN B 1 191 ? -2.875 22.641 12.5 1 98.81 191 GLN B N 1
ATOM 3724 C CA . GLN B 1 191 ? -1.768 23.031 11.625 1 98.81 191 GLN B CA 1
ATOM 3725 C C . GLN B 1 191 ? -1.672 24.547 11.492 1 98.81 191 GLN B C 1
ATOM 3727 O O . GLN B 1 191 ? -2.674 25.219 11.234 1 98.81 191 GLN B O 1
ATOM 3732 N N . ILE B 1 192 ? -0.479 25.062 11.695 1 98.56 192 ILE B N 1
ATOM 3733 C CA . ILE B 1 192 ? -0.332 26.5 11.711 1 98.56 192 ILE B CA 1
ATOM 3734 C C . ILE B 1 192 ? 0.56 26.953 10.555 1 98.56 192 ILE B C 1
ATOM 3736 O O . ILE B 1 192 ? 1.521 26.266 10.203 1 98.56 192 ILE B O 1
ATOM 3740 N N . ASN B 1 193 ? 0.239 27.938 9.938 1 98.88 193 ASN B N 1
ATOM 3741 C CA . ASN B 1 193 ? 0.876 28.656 8.844 1 98.88 193 ASN B CA 1
ATOM 3742 C C . ASN B 1 193 ? 0.301 30.062 8.68 1 98.88 193 ASN B C 1
ATOM 3744 O O . ASN B 1 193 ? -0.183 30.656 9.648 1 98.88 193 ASN B O 1
ATOM 3748 N N . ASP B 1 194 ? 0.531 30.656 7.57 1 98.88 194 ASP B N 1
ATOM 3749 C CA . ASP B 1 194 ? -0.061 31.938 7.227 1 98.88 194 ASP B CA 1
ATOM 3750 C C . ASP B 1 194 ? -0.312 32.062 5.723 1 98.88 194 ASP B C 1
ATOM 3752 O O . ASP B 1 194 ? -0.009 31.125 4.969 1 98.88 194 ASP B O 1
ATOM 3756 N N . ALA B 1 195 ? -1.014 33.125 5.285 1 98.75 195 ALA B N 1
ATOM 3757 C CA . ALA B 1 195 ? -1.397 33.281 3.887 1 98.75 195 ALA B CA 1
ATOM 3758 C C . ALA B 1 195 ? -1.213 34.719 3.42 1 98.75 195 ALA B C 1
ATOM 3760 O O . ALA B 1 195 ? -1.116 35.625 4.238 1 98.75 195 ALA B O 1
ATOM 3761 N N . TYR B 1 196 ? -1.147 34.875 2.111 1 98.31 196 TYR B N 1
ATOM 3762 C CA . TYR B 1 196 ? -1.177 36.219 1.494 1 98.31 196 TYR B CA 1
ATOM 3763 C C . TYR B 1 196 ? -2.557 36.844 1.623 1 98.31 196 TYR B C 1
ATOM 3765 O O . TYR B 1 196 ? -3.535 36.156 1.929 1 98.31 196 TYR B O 1
ATOM 3773 N N . GLU B 1 197 ? -2.547 38.094 1.414 1 97.94 197 GLU B N 1
ATOM 3774 C CA . GLU B 1 197 ? -3.811 38.812 1.5 1 97.94 197 GLU B CA 1
ATOM 3775 C C . GLU B 1 197 ? -4.801 38.312 0.451 1 97.94 197 GLU B C 1
ATOM 3777 O O . GLU B 1 197 ? -5.934 37.938 0.78 1 97.94 197 GLU B O 1
ATOM 3782 N N . ARG B 1 198 ? -4.402 38.25 -0.867 1 97.56 198 ARG B N 1
ATOM 3783 C CA . ARG B 1 198 ? -5.289 37.875 -1.963 1 97.56 198 ARG B CA 1
ATOM 3784 C C . ARG B 1 198 ? -5.113 36.406 -2.322 1 97.56 198 ARG B C 1
ATOM 3786 O O . ARG B 1 198 ? -3.998 35.969 -2.584 1 97.56 198 ARG B O 1
ATOM 3793 N N . PRO B 1 199 ? -6.191 35.688 -2.322 1 97.44 199 PRO B N 1
ATOM 3794 C CA . PRO B 1 199 ? -6.09 34.312 -2.75 1 97.44 199 PRO B CA 1
ATOM 3795 C C . PRO B 1 199 ? -5.902 34.156 -4.258 1 97.44 199 PRO B C 1
ATOM 3797 O O . PRO B 1 199 ? -6.18 35.094 -5.012 1 97.44 199 PRO B O 1
ATOM 3800 N N . TYR B 1 200 ? -5.359 32.938 -4.652 1 97.56 200 TYR B N 1
ATOM 3801 C CA . TYR B 1 200 ? -5.484 32.562 -6.055 1 97.56 200 TYR B CA 1
ATOM 3802 C C . TYR B 1 200 ? -6.949 32.469 -6.461 1 97.56 200 TYR B C 1
ATOM 3804 O O . TYR B 1 200 ? -7.84 32.469 -5.609 1 97.56 200 TYR B O 1
ATOM 3812 N N . ALA B 1 201 ? -7.176 32.406 -7.852 1 97 201 ALA B N 1
ATOM 3813 C CA . ALA B 1 201 ? -8.523 32.156 -8.352 1 97 201 ALA B CA 1
ATOM 3814 C C . ALA B 1 201 ? -9.062 30.812 -7.855 1 97 201 ALA B C 1
ATOM 3816 O O . ALA B 1 201 ? -8.297 29.859 -7.664 1 97 201 ALA B O 1
ATOM 3817 N N . ALA B 1 202 ? -10.383 30.734 -7.715 1 94.06 202 ALA B N 1
ATOM 3818 C CA . ALA B 1 202 ? -11.055 29.594 -7.094 1 94.06 202 ALA B CA 1
ATOM 3819 C C . ALA B 1 202 ? -10.672 28.281 -7.781 1 94.06 202 ALA B C 1
ATOM 3821 O O . ALA B 1 202 ? -10.383 27.281 -7.117 1 94.06 202 ALA B O 1
ATOM 3822 N N . PRO B 1 203 ? -10.594 28.25 -9.109 1 94.25 203 PRO B N 1
ATOM 3823 C CA . PRO B 1 203 ? -10.328 26.969 -9.781 1 94.25 203 PRO B CA 1
ATOM 3824 C C . PRO B 1 203 ? -8.914 26.453 -9.531 1 94.25 203 PRO B C 1
ATOM 3826 O O . PRO B 1 203 ? -8.648 25.266 -9.734 1 94.25 203 PRO B O 1
ATOM 3829 N N . ILE B 1 204 ? -7.969 27.297 -9.086 1 97.06 204 ILE B N 1
ATOM 3830 C CA . ILE B 1 204 ? -6.586 26.875 -8.867 1 97.06 204 ILE B CA 1
ATOM 3831 C C . ILE B 1 204 ? -6.18 27.156 -7.426 1 97.06 204 ILE B C 1
ATOM 3833 O O . ILE B 1 204 ? -4.996 27.344 -7.133 1 97.06 204 ILE B O 1
ATOM 3837 N N . LEU B 1 205 ? -7.16 27.375 -6.547 1 97.62 205 LEU B N 1
ATOM 3838 C CA . LEU B 1 205 ? -6.902 27.703 -5.148 1 97.62 205 LEU B CA 1
ATOM 3839 C C . LEU B 1 205 ? -6 26.656 -4.504 1 97.62 205 LEU B C 1
ATOM 3841 O O . LEU B 1 205 ? -5.172 26.984 -3.65 1 97.62 205 LEU B O 1
ATOM 3845 N N . ARG B 1 206 ? -6.164 25.422 -4.812 1 96.88 206 ARG B N 1
ATOM 3846 C CA . ARG B 1 206 ? -5.328 24.359 -4.27 1 96.88 206 ARG B CA 1
ATOM 3847 C C . ARG B 1 206 ? -3.855 24.594 -4.586 1 96.88 206 ARG B C 1
ATOM 3849 O O . ARG B 1 206 ? -2.98 24.266 -3.785 1 96.88 206 ARG B O 1
ATOM 3856 N N . ASP B 1 207 ? -3.561 25.203 -5.754 1 98.06 207 ASP B N 1
ATOM 3857 C CA . ASP B 1 207 ? -2.178 25.516 -6.109 1 98.06 207 ASP B CA 1
ATOM 3858 C C . ASP B 1 207 ? -1.544 26.453 -5.09 1 98.06 207 ASP B C 1
ATOM 3860 O O . ASP B 1 207 ? -0.37 26.312 -4.746 1 98.06 207 ASP B O 1
ATOM 3864 N N . GLU B 1 208 ? -2.316 27.406 -4.691 1 98.44 208 GLU B N 1
ATOM 3865 C CA . GLU B 1 208 ? -1.809 28.281 -3.635 1 98.44 208 GLU B CA 1
ATOM 3866 C C . GLU B 1 208 ? -1.479 27.484 -2.375 1 98.44 208 GLU B C 1
ATOM 3868 O O . GLU B 1 208 ? -0.422 27.672 -1.77 1 98.44 208 GLU B O 1
ATOM 3873 N N . SER B 1 209 ? -2.369 26.625 -2.023 1 98.06 209 SER B N 1
ATOM 3874 C CA . SER B 1 209 ? -2.193 25.797 -0.829 1 98.06 209 SER B CA 1
ATOM 3875 C C . SER B 1 209 ? -0.924 24.953 -0.917 1 98.06 209 SER B C 1
ATOM 3877 O O . SER B 1 209 ? -0.244 24.75 0.088 1 98.06 209 SER B O 1
ATOM 3879 N N . MET B 1 210 ? -0.546 24.578 -2.133 1 97.69 210 MET B N 1
ATOM 3880 C CA . MET B 1 210 ? 0.516 23.578 -2.309 1 97.69 210 MET B CA 1
ATOM 3881 C C . MET B 1 210 ? 1.847 24.266 -2.609 1 97.69 210 MET B C 1
ATOM 3883 O O . MET B 1 210 ? 2.896 23.625 -2.594 1 97.69 210 MET B O 1
ATOM 3887 N N . HIS B 1 211 ? 1.782 25.625 -2.785 1 98.31 211 HIS B N 1
ATOM 3888 C CA . HIS B 1 211 ? 3.029 26.203 -3.277 1 98.31 211 HIS B CA 1
ATOM 3889 C C . HIS B 1 211 ? 3.32 27.531 -2.609 1 98.31 211 HIS B C 1
ATOM 3891 O O . HIS B 1 211 ? 4.445 28.031 -2.676 1 98.31 211 HIS B O 1
ATOM 3897 N N . ASP B 1 212 ? 2.295 28.094 -1.969 1 98.62 212 ASP B N 1
ATOM 3898 C CA . ASP B 1 212 ? 2.482 29.5 -1.649 1 98.62 212 ASP B CA 1
ATOM 3899 C C . ASP B 1 212 ? 1.969 29.828 -0.247 1 98.62 212 ASP B C 1
ATOM 3901 O O . ASP B 1 212 ? 1.412 30.891 -0.014 1 98.62 212 ASP B O 1
ATOM 3905 N N . ARG B 1 213 ? 2.02 28.922 0.617 1 98.81 213 ARG B N 1
ATOM 3906 C CA . ARG B 1 213 ? 1.755 29.25 2.016 1 98.81 213 ARG B CA 1
ATOM 3907 C C . ARG B 1 213 ? 2.902 30.047 2.617 1 98.81 213 ARG B C 1
ATOM 3909 O O . ARG B 1 213 ? 3.994 30.109 2.047 1 98.81 213 ARG B O 1
ATOM 3916 N N . LEU B 1 214 ? 2.629 30.703 3.699 1 98.88 214 LEU B N 1
ATOM 3917 C CA . LEU B 1 214 ? 3.629 31.5 4.387 1 98.88 214 LEU B CA 1
ATOM 3918 C C . LEU B 1 214 ? 3.846 31.016 5.812 1 98.88 214 LEU B C 1
ATOM 3920 O O . LEU B 1 214 ? 2.982 30.328 6.375 1 98.88 214 LEU B O 1
ATOM 3924 N N . ALA B 1 215 ? 5.008 31.281 6.352 1 98.94 215 ALA B N 1
ATOM 3925 C CA . ALA B 1 215 ? 5.301 30.922 7.734 1 98.94 215 ALA B CA 1
ATOM 3926 C C . ALA B 1 215 ? 4.371 31.641 8.703 1 98.94 215 ALA B C 1
ATOM 3928 O O . ALA B 1 215 ? 3.932 32.781 8.43 1 98.94 215 ALA B O 1
ATOM 3929 N N . PRO B 1 216 ? 4.125 31.016 9.844 1 98.81 216 PRO B N 1
ATOM 3930 C CA . PRO B 1 216 ? 3.217 31.625 10.812 1 98.81 216 PRO B CA 1
ATOM 3931 C C . PRO B 1 216 ? 3.621 33.062 11.18 1 98.81 216 PRO B C 1
ATOM 3933 O O . PRO B 1 216 ? 4.781 33.312 11.531 1 98.81 216 PRO B O 1
ATOM 3936 N N . GLY B 1 217 ? 2.643 33.938 11.047 1 98.62 217 GLY B N 1
ATOM 3937 C CA . GLY B 1 217 ? 2.85 35.312 11.484 1 98.62 217 GLY B CA 1
ATOM 3938 C C . GLY B 1 217 ? 3.58 36.156 10.461 1 98.62 217 GLY B C 1
ATOM 3939 O O . GLY B 1 217 ? 3.898 37.312 10.727 1 98.62 217 GLY B O 1
ATOM 3940 N N . THR B 1 218 ? 3.828 35.656 9.266 1 98.75 218 THR B N 1
ATOM 3941 C CA . THR B 1 218 ? 4.617 36.406 8.289 1 98.75 218 THR B CA 1
ATOM 3942 C C . THR B 1 218 ? 3.746 36.844 7.117 1 98.75 218 THR B C 1
ATOM 3944 O O . THR B 1 218 ? 4.223 37.531 6.203 1 98.75 218 THR B O 1
ATOM 3947 N N . GLY B 1 219 ? 2.51 36.438 7.121 1 98.56 219 GLY B N 1
ATOM 3948 C CA . GLY B 1 219 ? 1.603 36.781 6.047 1 98.56 219 GLY B CA 1
ATOM 3949 C C . GLY B 1 219 ? 0.61 37.875 6.445 1 98.56 219 GLY B C 1
ATOM 3950 O O . GLY B 1 219 ? 0.876 38.656 7.352 1 98.56 219 GLY B O 1
ATOM 3951 N N . ALA B 1 220 ? -0.421 37.969 5.688 1 98.38 220 ALA B N 1
ATOM 3952 C CA . ALA B 1 220 ? -1.404 39.031 5.859 1 98.38 220 ALA B CA 1
ATOM 3953 C C . ALA B 1 220 ? -2.557 38.562 6.75 1 98.38 220 ALA B C 1
ATOM 3955 O O . ALA B 1 220 ? -3.436 39.375 7.094 1 98.38 220 ALA B O 1
ATOM 3956 N N . LYS B 1 221 ? -2.596 37.281 7.129 1 98 221 LYS B N 1
ATOM 3957 C CA . LYS B 1 221 ? -3.727 36.75 7.883 1 98 221 LYS B CA 1
ATOM 3958 C C . LYS B 1 221 ? -3.396 36.656 9.367 1 98 221 LYS B C 1
ATOM 3960 O O . LYS B 1 221 ? -2.25 36.875 9.773 1 98 221 LYS B O 1
ATOM 3965 N N . ASP B 1 222 ? -4.383 36.406 10.148 1 97.81 222 ASP B N 1
ATOM 3966 C CA . ASP B 1 222 ? -4.266 36.469 11.602 1 97.81 222 ASP B CA 1
ATOM 3967 C C . ASP B 1 222 ? -3.988 35.125 12.211 1 97.81 222 ASP B C 1
ATOM 3969 O O . ASP B 1 222 ? -4.848 34.531 12.883 1 97.81 222 ASP B O 1
ATOM 3973 N N . THR B 1 223 ? -2.736 34.656 12.039 1 98.25 223 THR B N 1
ATOM 3974 C CA . THR B 1 223 ? -2.324 33.344 12.586 1 98.25 223 THR B CA 1
ATOM 3975 C C . THR B 1 223 ? -2.48 33.344 14.102 1 98.25 223 THR B C 1
ATOM 3977 O O . THR B 1 223 ? -2.953 32.344 14.6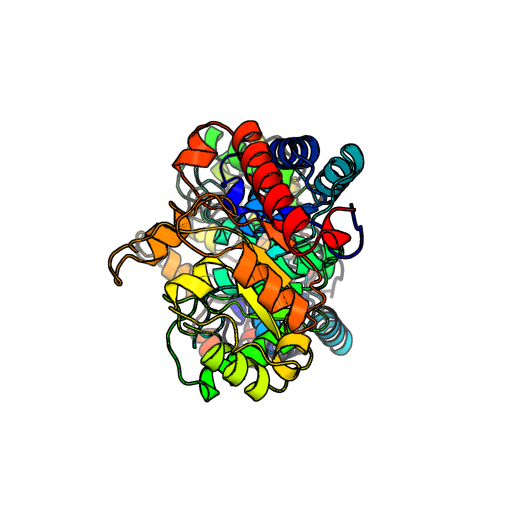72 1 98.25 223 THR B O 1
ATOM 3980 N N . ALA B 1 224 ? -2.012 34.406 14.773 1 98.25 224 ALA B N 1
ATOM 3981 C CA . ALA B 1 224 ? -2.123 34.5 16.219 1 98.25 224 ALA B CA 1
ATOM 3982 C C . ALA B 1 224 ? -3.578 34.406 16.672 1 98.25 224 ALA B C 1
ATOM 3984 O O . ALA B 1 224 ? -3.877 33.75 17.672 1 98.25 224 ALA B O 1
ATOM 3985 N N . GLY B 1 225 ? -4.504 35.156 15.992 1 98.12 225 GLY B N 1
ATOM 3986 C CA . GLY B 1 225 ? -5.922 35.062 16.297 1 98.12 225 GLY B CA 1
ATOM 3987 C C . GLY B 1 225 ? -6.473 33.656 16.156 1 98.12 225 GLY B C 1
ATOM 3988 O O . GLY B 1 225 ? -7.301 33.219 16.953 1 98.12 225 GLY B O 1
ATOM 3989 N N . PHE B 1 226 ? -6.062 32.906 15.148 1 98.25 226 PHE B N 1
ATOM 3990 C CA . PHE B 1 226 ? -6.461 31.531 14.938 1 98.25 226 PHE B CA 1
ATOM 3991 C C . PHE B 1 226 ? -6.023 30.656 16.109 1 98.25 226 PHE B C 1
ATOM 3993 O O . PHE B 1 226 ? -6.824 29.891 16.641 1 98.25 226 PHE B O 1
ATOM 4000 N N . VAL B 1 227 ? -4.75 30.781 16.5 1 98.25 227 VAL B N 1
ATOM 4001 C CA . VAL B 1 227 ? -4.203 29.984 17.594 1 98.25 227 VAL B CA 1
ATOM 4002 C C . VAL B 1 227 ? -4.918 30.344 18.891 1 98.25 227 VAL B C 1
ATOM 4004 O O . VAL B 1 227 ? -5.242 29.453 19.688 1 98.25 227 VAL B O 1
ATOM 4007 N N . LYS B 1 228 ? -5.172 31.594 19.047 1 98 228 LYS B N 1
ATOM 4008 C CA . LYS B 1 228 ? -5.867 32.031 20.25 1 98 228 LYS B CA 1
ATOM 4009 C C . LYS B 1 228 ? -7.273 31.453 20.328 1 98 228 LYS B C 1
ATOM 4011 O O . LYS B 1 228 ? -7.727 31.047 21.391 1 98 228 LYS B O 1
ATOM 4016 N N . MET B 1 229 ? -7.992 31.469 19.203 1 98.12 229 MET B N 1
ATOM 4017 C CA . MET B 1 229 ? -9.32 30.875 19.156 1 98.12 229 MET B CA 1
ATOM 4018 C C . MET B 1 229 ? -9.281 29.406 19.594 1 98.12 229 MET B C 1
ATOM 4020 O O . MET B 1 229 ? -10.117 28.969 20.375 1 98.12 229 MET B O 1
ATOM 4024 N N . ILE B 1 230 ? -8.32 28.719 19.094 1 98.19 230 ILE B N 1
ATOM 4025 C CA . ILE B 1 230 ? -8.156 27.297 19.391 1 98.19 230 ILE B CA 1
ATOM 4026 C C . ILE B 1 230 ? -7.898 27.109 20.891 1 98.19 230 ILE B C 1
ATOM 4028 O O . ILE B 1 230 ? -8.539 26.281 21.531 1 98.19 230 ILE B O 1
ATOM 4032 N N . LYS B 1 231 ? -6.973 27.891 21.375 1 97.38 231 LYS B N 1
ATOM 4033 C CA . LYS B 1 231 ? -6.625 27.844 22.797 1 97.38 231 LYS B CA 1
ATOM 4034 C C . LYS B 1 231 ? -7.836 28.156 23.672 1 97.38 231 LYS B C 1
ATOM 4036 O O . LYS B 1 231 ? -8.141 27.422 24.609 1 97.38 231 LYS B O 1
ATOM 4041 N N . ASP B 1 232 ? -8.5 29.219 23.359 1 97.5 232 ASP B N 1
ATOM 4042 C CA . ASP B 1 232 ? -9.617 29.703 24.172 1 97.5 232 ASP B CA 1
ATOM 4043 C C . ASP B 1 232 ? -10.773 28.703 24.156 1 97.5 232 ASP B C 1
ATOM 4045 O O . ASP B 1 232 ? -11.523 28.609 25.141 1 97.5 232 ASP B O 1
ATOM 4049 N N . ALA B 1 233 ? -10.914 27.984 23.078 1 97.88 233 ALA B N 1
ATOM 4050 C CA . ALA B 1 233 ? -11.992 27 22.953 1 97.88 233 ALA B CA 1
ATOM 4051 C C . ALA B 1 233 ? -11.68 25.75 23.781 1 97.88 233 ALA B C 1
ATOM 4053 O O . ALA B 1 233 ? -12.57 24.922 24.031 1 97.88 233 ALA B O 1
ATOM 4054 N N . GLY B 1 234 ? -10.43 25.609 24.156 1 97.31 234 GLY B N 1
ATOM 4055 C CA . GLY B 1 234 ? -10.062 24.5 25.016 1 97.31 234 GLY B CA 1
ATOM 4056 C C . GLY B 1 234 ? -9.539 23.297 24.266 1 97.31 234 GLY B C 1
ATOM 4057 O O . GLY B 1 234 ? -9.547 22.172 24.781 1 97.31 234 GLY B O 1
ATOM 4058 N N . VAL B 1 235 ? -9.109 23.469 23.078 1 97.56 235 VAL B N 1
ATOM 4059 C CA . VAL B 1 235 ? -8.523 22.375 22.312 1 97.56 235 VAL B CA 1
ATOM 4060 C C . VAL B 1 235 ? -7.207 21.938 22.953 1 97.56 235 VAL B C 1
ATOM 4062 O O . VAL B 1 235 ? -6.41 22.781 23.375 1 97.56 235 VAL B O 1
ATOM 4065 N N . ASP B 1 236 ? -7.027 20.688 23.125 1 96.25 236 ASP B N 1
ATOM 4066 C CA . ASP B 1 236 ? -5.762 20.078 23.516 1 96.25 236 ASP B CA 1
ATOM 4067 C C . ASP B 1 236 ? -5.195 19.219 22.391 1 96.25 236 ASP B C 1
ATOM 4069 O O . ASP B 1 236 ? -5.344 18 22.406 1 96.25 236 ASP B O 1
ATOM 4073 N N . PRO B 1 237 ? -4.559 19.859 21.438 1 97.56 237 PRO B N 1
ATOM 4074 C CA . PRO B 1 237 ? -4.16 19.125 20.234 1 97.56 237 PRO B CA 1
ATOM 4075 C C . PRO B 1 237 ? -3.057 18.109 20.5 1 97.56 237 PRO B C 1
ATOM 4077 O O . PRO B 1 237 ? -2.119 18.391 21.25 1 97.56 237 PRO B O 1
ATOM 4080 N N . LYS B 1 238 ? -3.143 16.969 19.859 1 97.12 238 LYS B N 1
ATOM 4081 C CA . LYS B 1 238 ? -2.102 15.953 19.969 1 97.12 238 LYS B CA 1
ATOM 4082 C C . LYS B 1 238 ? -0.819 16.406 19.266 1 97.12 238 LYS B C 1
ATOM 4084 O O . LYS B 1 238 ? 0.274 15.961 19.641 1 97.12 238 LYS B O 1
ATOM 4089 N N . VAL B 1 239 ? -1.022 17.219 18.25 1 97.44 239 VAL B N 1
ATOM 4090 C CA . VAL B 1 239 ? 0.085 17.734 17.453 1 97.44 239 VAL B CA 1
ATOM 4091 C C . VAL B 1 239 ? -0.189 19.172 17.031 1 97.44 239 VAL B C 1
ATOM 4093 O O . VAL B 1 239 ? -1.318 19.516 16.688 1 97.44 239 VAL B O 1
ATOM 4096 N N . VAL B 1 240 ? 0.801 19.953 17.156 1 98.25 240 VAL B N 1
ATOM 4097 C CA . VAL B 1 240 ? 0.818 21.266 16.516 1 98.25 240 VAL B CA 1
ATOM 4098 C C . VAL B 1 240 ? 1.699 21.203 15.266 1 98.25 240 VAL B C 1
ATOM 4100 O O . VAL B 1 240 ? 2.918 21.375 15.352 1 98.25 240 VAL B O 1
ATOM 4103 N N . GLY B 1 241 ? 1.047 21.016 14.164 1 98.38 241 GLY B N 1
ATOM 4104 C CA . GLY B 1 241 ? 1.771 20.875 12.914 1 98.38 241 GLY B CA 1
ATOM 4105 C C . GLY B 1 241 ? 2.121 22.219 12.281 1 98.38 241 GLY B C 1
ATOM 4106 O O . GLY B 1 241 ? 1.321 23.156 12.32 1 98.38 241 GLY B O 1
ATOM 4107 N N . VAL B 1 242 ? 3.301 22.297 11.789 1 98.88 242 VAL B N 1
ATOM 4108 C CA . VAL B 1 242 ? 3.715 23.438 10.977 1 98.88 242 VAL B CA 1
ATOM 4109 C C . VAL B 1 242 ? 3.707 23.047 9.5 1 98.88 242 VAL B C 1
ATOM 4111 O O . VAL B 1 242 ? 4.637 22.406 9.016 1 98.88 242 VAL B O 1
ATOM 4114 N N . GLU B 1 243 ? 2.654 23.469 8.797 1 98.81 243 GLU B N 1
ATOM 4115 C CA . GLU B 1 243 ? 2.473 23.094 7.395 1 98.81 243 GLU B CA 1
ATOM 4116 C C . GLU B 1 243 ? 2.605 24.297 6.473 1 98.81 243 GLU B C 1
ATOM 4118 O O . GLU B 1 243 ? 1.604 24.922 6.113 1 98.81 243 GLU B O 1
ATOM 4123 N N . VAL B 1 244 ? 3.799 24.547 6.141 1 98.88 244 VAL B N 1
ATOM 4124 C CA . VAL B 1 244 ? 4.145 25.672 5.281 1 98.88 244 VAL B CA 1
ATOM 4125 C C . VAL B 1 244 ? 4.68 25.172 3.947 1 98.88 244 VAL B C 1
ATOM 4127 O O . VAL B 1 244 ? 5.895 25.125 3.729 1 98.88 244 VAL B O 1
ATOM 4130 N N . ILE B 1 245 ? 3.73 24.828 3.059 1 98.69 245 ILE B N 1
ATOM 4131 C CA . ILE B 1 245 ? 4.129 24.406 1.724 1 98.69 245 ILE B CA 1
ATOM 4132 C C . ILE B 1 245 ? 4.414 25.625 0.85 1 98.69 245 ILE B C 1
ATOM 4134 O O . ILE B 1 245 ? 3.486 26.297 0.401 1 98.69 245 ILE B O 1
ATOM 4138 N N . SER B 1 246 ? 5.602 25.844 0.681 1 98.75 246 SER B N 1
ATOM 4139 C CA . SER B 1 246 ? 6.039 27.047 -0.012 1 98.75 246 SER B CA 1
ATOM 4140 C C . SER B 1 246 ? 7.27 26.781 -0.871 1 98.75 246 SER B C 1
ATOM 4142 O O . SER B 1 246 ? 8.336 26.453 -0.349 1 98.75 246 SER B O 1
ATOM 4144 N N . ASP B 1 247 ? 7.117 27.016 -2.156 1 98.56 247 ASP B N 1
ATOM 4145 C CA . ASP B 1 247 ? 8.25 26.844 -3.055 1 98.56 247 ASP B CA 1
ATOM 4146 C C . ASP B 1 247 ? 9.375 27.828 -2.723 1 98.56 247 ASP B C 1
ATOM 4148 O O . ASP B 1 247 ? 10.555 27.453 -2.74 1 98.56 247 ASP B O 1
ATOM 4152 N N . ALA B 1 248 ? 9.016 29.031 -2.461 1 98.5 248 ALA B N 1
ATOM 4153 C CA . ALA B 1 248 ? 9.992 30.078 -2.209 1 98.5 248 ALA B CA 1
ATOM 4154 C C . ALA B 1 248 ? 10.805 29.797 -0.948 1 98.5 248 ALA B C 1
ATOM 4156 O O . ALA B 1 248 ? 12.016 29.984 -0.924 1 98.5 248 ALA B O 1
ATOM 4157 N N . ILE B 1 249 ? 10.148 29.344 0.114 1 98.69 249 ILE B N 1
ATOM 4158 C CA . ILE B 1 249 ? 10.82 29.078 1.378 1 98.69 249 ILE B CA 1
ATOM 4159 C C . ILE B 1 249 ? 11.703 27.828 1.237 1 98.69 249 ILE B C 1
ATOM 4161 O O . ILE B 1 249 ? 12.875 27.844 1.627 1 98.69 249 ILE B O 1
ATOM 4165 N N . LEU B 1 250 ? 11.141 26.812 0.636 1 98.44 250 LEU B N 1
ATOM 4166 C CA . LEU B 1 250 ? 11.898 25.578 0.479 1 98.44 250 LEU B CA 1
ATOM 4167 C C . LEU B 1 250 ? 13.047 25.75 -0.502 1 98.44 250 LEU B C 1
ATOM 4169 O O . LEU B 1 250 ? 14.086 25.109 -0.376 1 98.44 250 LEU B O 1
ATOM 4173 N N . GLY B 1 251 ? 12.852 26.688 -1.438 1 98.31 251 GLY B N 1
ATOM 4174 C CA . GLY B 1 251 ? 13.875 26.969 -2.424 1 98.31 251 GLY B CA 1
ATOM 4175 C C . GLY B 1 251 ? 15.164 27.484 -1.808 1 98.31 251 GLY B C 1
ATOM 4176 O O . GLY B 1 251 ? 16.219 27.422 -2.436 1 98.31 251 GLY B O 1
ATOM 4177 N N . LYS B 1 252 ? 15.07 27.906 -0.608 1 98.38 252 LYS B N 1
ATOM 4178 C CA . LYS B 1 252 ? 16.25 28.406 0.082 1 98.38 252 LYS B CA 1
ATOM 4179 C C . LYS B 1 252 ? 17.062 27.266 0.698 1 98.38 252 LYS B C 1
ATOM 4181 O O . LYS B 1 252 ? 18.156 27.484 1.204 1 98.38 252 LYS B O 1
ATOM 4186 N N . GLY B 1 253 ? 16.484 26.078 0.683 1 98.25 253 GLY B N 1
ATOM 4187 C CA . GLY B 1 253 ? 17.172 24.906 1.223 1 98.25 253 GLY B CA 1
ATOM 4188 C C . GLY B 1 253 ? 16.422 24.266 2.369 1 98.25 253 GLY B C 1
ATOM 4189 O O . GLY B 1 253 ? 15.68 24.938 3.098 1 98.25 253 GLY B O 1
ATOM 4190 N N . LEU B 1 254 ? 16.688 23.047 2.547 1 98.5 254 LEU B N 1
ATOM 4191 C CA . LEU B 1 254 ? 16 22.219 3.533 1 98.5 254 LEU B CA 1
ATOM 4192 C C . LEU B 1 254 ? 16.219 22.766 4.941 1 98.5 254 LEU B C 1
ATOM 4194 O O . LEU B 1 254 ? 15.25 22.953 5.691 1 98.5 254 LEU B O 1
ATOM 4198 N N . LYS B 1 255 ? 17.422 23.016 5.309 1 98.44 255 LYS B N 1
ATOM 4199 C CA . LYS B 1 255 ? 17.766 23.5 6.641 1 98.44 255 LYS B CA 1
ATOM 4200 C C . LYS B 1 255 ? 17.156 24.875 6.895 1 98.44 255 LYS B C 1
ATOM 4202 O O . LYS B 1 255 ? 16.594 25.125 7.969 1 98.44 255 LYS B O 1
ATOM 4207 N N . GLU B 1 256 ? 17.266 25.719 5.922 1 98.5 256 GLU B N 1
ATOM 4208 C CA . GLU B 1 256 ? 16.734 27.078 6.043 1 98.5 256 GLU B CA 1
ATOM 4209 C C . GLU B 1 256 ? 15.219 27.062 6.16 1 98.5 256 GLU B C 1
ATOM 4211 O O . GLU B 1 256 ? 14.641 27.812 6.941 1 98.5 256 GLU B O 1
ATOM 4216 N N . ALA B 1 257 ? 14.609 26.219 5.363 1 98.81 257 ALA B N 1
ATOM 4217 C CA . ALA B 1 257 ? 13.156 26.109 5.418 1 98.81 257 ALA B CA 1
ATOM 4218 C C . ALA B 1 257 ? 12.688 25.641 6.793 1 98.81 257 ALA B C 1
ATOM 4220 O O . ALA B 1 257 ? 11.758 26.203 7.363 1 98.81 257 ALA B O 1
ATOM 4221 N N . ALA B 1 258 ? 13.344 24.625 7.324 1 98.88 258 ALA B N 1
ATOM 4222 C CA . ALA B 1 258 ? 12.992 24.109 8.641 1 98.88 258 ALA B CA 1
ATOM 4223 C C . ALA B 1 258 ? 13.18 25.156 9.719 1 98.88 258 ALA B C 1
ATOM 4225 O O . ALA B 1 258 ? 12.289 25.375 10.547 1 98.88 258 ALA B O 1
ATOM 4226 N N . ALA B 1 259 ? 14.305 25.812 9.672 1 98.88 259 ALA B N 1
ATOM 4227 C CA . ALA B 1 259 ? 14.633 26.812 10.688 1 98.88 259 ALA B CA 1
ATOM 4228 C C . ALA B 1 259 ? 13.672 28 10.625 1 98.88 259 ALA B C 1
ATOM 4230 O O . ALA B 1 259 ? 13.164 28.453 11.656 1 98.88 259 ALA B O 1
ATOM 4231 N N . TYR B 1 260 ? 13.461 28.469 9.445 1 98.88 260 TYR B N 1
ATOM 4232 C CA . TYR B 1 260 ? 12.625 29.641 9.242 1 98.88 260 TYR B CA 1
ATOM 4233 C C . TYR B 1 260 ? 11.203 29.391 9.711 1 98.88 260 TYR B C 1
ATOM 4235 O O . TYR B 1 260 ? 10.609 30.219 10.398 1 98.88 260 TYR B O 1
ATOM 4243 N N . THR B 1 261 ? 10.633 28.281 9.359 1 98.88 261 THR B N 1
ATOM 4244 C CA . THR B 1 261 ? 9.25 27.984 9.711 1 98.88 261 THR B CA 1
ATOM 4245 C C . THR B 1 261 ? 9.133 27.703 11.211 1 98.88 261 THR B C 1
ATOM 4247 O O . THR B 1 261 ? 8.156 28.109 11.844 1 98.88 261 THR B O 1
ATOM 4250 N N . TYR B 1 262 ? 10.109 27.078 11.789 1 98.75 262 TYR B N 1
ATOM 4251 C CA . TYR B 1 262 ? 10.086 26.844 13.227 1 98.75 262 TYR B CA 1
ATOM 4252 C C . TYR B 1 262 ? 10.172 28.156 14 1 98.75 262 TYR B C 1
ATOM 4254 O O . TYR B 1 262 ? 9.391 28.391 14.922 1 98.75 262 TYR B O 1
ATOM 4262 N N . GLU B 1 263 ? 11.125 29 13.602 1 98.62 263 GLU B N 1
ATOM 4263 C CA . GLU B 1 263 ? 11.352 30.266 14.297 1 98.62 263 GLU B CA 1
ATOM 4264 C C . GLU B 1 263 ? 10.086 31.109 14.312 1 98.62 263 GLU B C 1
ATOM 4266 O O . GLU B 1 263 ? 9.734 31.688 15.344 1 98.62 263 GLU B O 1
ATOM 4271 N N . ASN B 1 264 ? 9.484 31.188 13.234 1 98.81 264 ASN B N 1
ATOM 4272 C CA . ASN B 1 264 ? 8.289 32.031 13.148 1 98.81 264 ASN B CA 1
ATOM 4273 C C . ASN B 1 264 ? 7.109 31.391 13.875 1 98.81 264 ASN B C 1
ATOM 4275 O O . ASN B 1 264 ? 6.27 32.094 14.445 1 98.81 264 ASN B O 1
ATOM 4279 N N . THR B 1 265 ? 7.051 30.062 13.844 1 98.5 265 THR B N 1
ATOM 4280 C CA . THR B 1 265 ? 6.051 29.359 14.633 1 98.5 265 THR B CA 1
ATOM 4281 C C . THR B 1 265 ? 6.234 29.656 16.125 1 98.5 265 THR B C 1
ATOM 4283 O O . THR B 1 265 ? 5.27 29.969 16.828 1 98.5 265 THR B O 1
ATOM 4286 N N . GLU B 1 266 ? 7.441 29.547 16.531 1 97.38 266 GLU B N 1
ATOM 4287 C CA . GLU B 1 266 ? 7.758 29.781 17.922 1 97.38 266 GLU B CA 1
ATOM 4288 C C . GLU B 1 266 ? 7.363 31.203 18.359 1 97.38 266 GLU B C 1
ATOM 4290 O O . GLU B 1 266 ? 6.832 31.391 19.453 1 97.38 266 GLU B O 1
ATOM 4295 N N . LYS B 1 267 ? 7.625 32.156 17.516 1 98.06 267 LYS B N 1
ATOM 4296 C CA . LYS B 1 267 ? 7.273 33.531 17.812 1 98.06 267 LYS B CA 1
ATOM 4297 C C . LYS B 1 267 ? 5.773 33.688 18.047 1 98.06 267 LYS B C 1
ATOM 4299 O O . LYS B 1 267 ? 5.355 34.312 19.016 1 98.06 267 LYS B O 1
ATOM 4304 N N . VAL B 1 268 ? 4.992 33.094 17.188 1 98.38 268 VAL B N 1
ATOM 4305 C CA . VAL B 1 268 ? 3.541 33.188 17.281 1 98.38 268 VAL B CA 1
ATOM 4306 C C . VAL B 1 268 ? 3.064 32.5 18.547 1 98.38 268 VAL B C 1
ATOM 4308 O O . VAL B 1 268 ? 2.221 33.031 19.281 1 98.38 268 VAL B O 1
ATOM 4311 N N . LEU B 1 269 ? 3.582 31.312 18.812 1 97.44 269 LEU B N 1
ATOM 4312 C CA . LEU B 1 269 ? 3.131 30.531 19.953 1 97.44 269 LEU B CA 1
ATOM 4313 C C . LEU B 1 269 ? 3.529 31.203 21.266 1 97.44 269 LEU B C 1
ATOM 4315 O O . LEU B 1 269 ? 2.762 31.188 22.234 1 97.44 269 LEU B O 1
ATOM 4319 N N . LYS B 1 270 ? 4.738 31.766 21.297 1 96.5 270 LYS B N 1
ATOM 4320 C CA . LYS B 1 270 ? 5.168 32.5 22.5 1 96.5 270 LYS B CA 1
ATOM 4321 C C . LYS B 1 270 ? 4.211 33.625 22.828 1 96.5 270 LYS B C 1
ATOM 4323 O O . LYS B 1 270 ? 3.992 33.938 24 1 96.5 270 LYS B O 1
ATOM 4328 N N . GLU B 1 271 ? 3.682 34.156 21.859 1 96.38 271 GLU B N 1
ATOM 4329 C CA . GLU B 1 271 ? 2.783 35.281 22.016 1 96.38 271 GLU B CA 1
ATOM 4330 C C . GLU B 1 271 ? 1.415 34.844 22.531 1 96.38 271 GLU B C 1
ATOM 4332 O O . GLU B 1 271 ? 0.829 35.5 23.391 1 96.38 271 GLU B O 1
ATOM 4337 N N . VAL B 1 272 ? 0.891 33.781 22.047 1 97.19 272 VAL B N 1
ATOM 4338 C CA . VAL B 1 272 ? -0.533 33.531 22.25 1 97.19 272 VAL B CA 1
ATOM 4339 C C . VAL B 1 272 ? -0.732 32.25 23.047 1 97.19 272 VAL B C 1
ATOM 4341 O O . VAL B 1 272 ? -1.78 32.062 23.656 1 97.19 272 VAL B O 1
ATOM 4344 N N . TRP B 1 273 ? 0.204 31.375 23.031 1 96.44 273 TRP B N 1
ATOM 4345 C CA . TRP B 1 273 ? 0.117 30.078 23.703 1 96.44 273 TRP B CA 1
ATOM 4346 C C . TRP B 1 273 ? 1.489 29.625 24.188 1 96.44 273 TRP B C 1
ATOM 4348 O O . TRP B 1 273 ? 1.962 28.547 23.797 1 96.44 273 TRP B O 1
ATOM 4358 N N . PRO B 1 274 ? 2.123 30.359 25.062 1 94.94 274 PRO B N 1
ATOM 4359 C CA . PRO B 1 274 ? 3.514 30.125 25.469 1 94.94 274 PRO B CA 1
ATOM 4360 C C . PRO B 1 274 ? 3.719 28.75 26.125 1 94.94 274 PRO B C 1
ATOM 4362 O O . PRO B 1 274 ? 4.82 28.203 26.078 1 94.94 274 PRO B O 1
ATOM 4365 N N . GLU B 1 275 ? 2.631 28.125 26.641 1 92.44 275 GLU B N 1
ATOM 4366 C CA . GLU B 1 275 ? 2.729 26.828 27.312 1 92.44 275 GLU B CA 1
ATOM 4367 C C . GLU B 1 275 ? 3.172 25.734 26.328 1 92.44 275 GLU B C 1
ATOM 4369 O O . GLU B 1 275 ? 3.691 24.703 26.75 1 92.44 275 GLU B O 1
ATOM 4374 N N . LEU B 1 276 ? 2.932 26 25.062 1 92.75 276 LEU B N 1
ATOM 4375 C CA . LEU B 1 276 ? 3.293 25.016 24.047 1 92.75 276 LEU B CA 1
ATOM 4376 C C . LEU B 1 276 ? 4.789 25.078 23.75 1 92.75 276 LEU B C 1
ATOM 4378 O O . LEU B 1 276 ? 5.336 24.141 23.141 1 92.75 276 LEU B O 1
ATOM 4382 N N . VAL B 1 277 ? 5.473 26.125 24.062 1 89.56 277 VAL B N 1
ATOM 4383 C CA . VAL B 1 277 ? 6.887 26.266 23.719 1 89.56 277 VAL B CA 1
ATOM 4384 C C . VAL B 1 277 ? 7.73 26.234 24.984 1 89.56 277 VAL B C 1
ATOM 4386 O O . VAL B 1 277 ? 8.961 26.188 24.922 1 89.56 277 VAL B O 1
ATOM 4389 N N . ASP B 1 278 ? 7.199 26.344 26.219 1 77.62 278 ASP B N 1
ATOM 4390 C CA . ASP B 1 278 ? 7.934 26.328 27.469 1 77.62 278 ASP B CA 1
ATOM 4391 C C . ASP B 1 278 ? 8.234 24.906 27.922 1 77.62 278 ASP B C 1
ATOM 4393 O O . ASP B 1 278 ? 7.457 23.984 27.641 1 77.62 278 ASP B O 1
#

Radius of gyration: 26.9 Å; Cα contacts (8 Å, |Δi|>4): 1194; chains: 2; bounding box: 49×79×59 Å

Nearest PDB structures (foldseek):
  2g0w-assembly1_A  TM=9.829E-01  e=1.600E-34  Listeria monocytogenes
  1i6n-assembly1_A  TM=8.691E-01  e=2.012E-14  Bacillus subtilis
  3dx5-assembly1_A  TM=8.040E-01  e=7.237E-10  Bacillus anthracis
  2dsk-assembly1_B  TM=4.911E-01  e=1.749E-03  Pyrococcus furiosus
  3a4w-assembly2_B  TM=4.840E-01  e=1.749E-03  Pyrococcus furiosus

Secondary structure (DSSP, 8-state):
--SSS-EEE-GGGG-SSS-HHHHHHHHHHHT-SEEEEEHHHHHHHHHTT--HHHHHHHHHHTT--EEEEEEEE-TT-SS--HHHHHHHHHHHHHHHHHT--EEEEE------HHHHHHHHHHHHHHHTTSEEEE---TTSSS-SHHHHHHHHHHHT-TTEEEEEEHHHHHHTT--TT---HHHHTTEEEEEE-B--SSPPPGGGHHHHHHHB-B-TTSSSS-HHHHHHHHHHHT---S-EEE---BHHHHTT-HHHHHHHHHHHHHHHHHHH-GGGT-/--SSS-EEE-GGGG-SSS-HHHHHHHHHHHT-SEEEEEHHHHHHHHHTT--HHHHHHHHHHTT--EEEEEEEE-TT-SS--HHHHHHHHHHHHHHHHHT--EEEEE------HHHHHHHHHHHHHHHTTSEEEE---TTSSS-SHHHHHHHHHHHT-TTEEEEEEHHHHHHTT--TT---HHHHTTEEEEEE-B--SSPPPGGGHHHHHHHB-B-TTSSSS-HHHHHHHHHHHT---S-EEE---BHHHHTT-HHHHHHHHHHHHHHHHHHH-GGGT-

pLDDT: mean 97.05, std 4.62, range [51.06, 98.94]

Organism: NCBI:txid592978

Solvent-accessible surface area (backbone atoms only — not comparable to full-atom values): 27813 Å² total; per-residue (Å²): 100,34,84,70,36,29,46,19,41,26,35,58,33,67,52,86,84,64,55,59,67,58,52,53,49,26,34,46,75,36,64,42,53,21,33,26,40,34,48,67,57,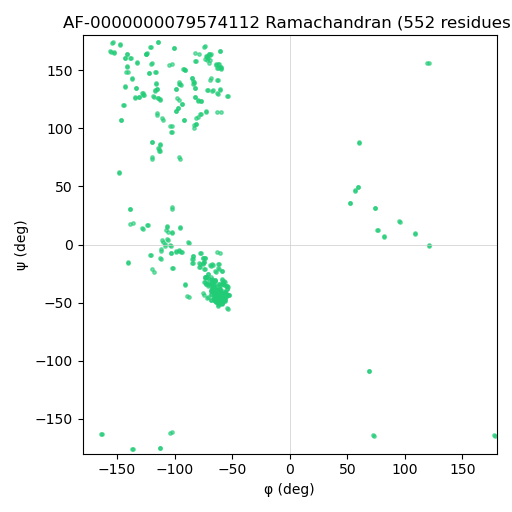51,54,50,34,38,72,72,71,42,50,73,67,50,53,53,46,52,27,57,74,63,72,44,41,56,62,40,41,28,68,48,48,47,69,61,46,92,75,68,53,68,49,53,55,39,45,49,52,46,44,52,49,48,25,64,76,54,71,32,61,47,34,39,26,38,62,32,73,76,60,55,59,67,58,44,6,51,32,47,33,53,50,37,59,72,49,56,87,33,28,40,22,40,36,41,29,51,86,31,37,31,32,34,68,70,56,39,50,52,22,38,60,65,31,69,42,88,42,44,31,27,31,48,38,44,48,34,40,58,72,46,69,55,73,72,79,73,66,41,57,74,56,23,74,36,34,48,30,37,30,47,14,15,28,63,78,73,75,59,60,77,96,48,34,61,54,37,59,64,36,53,32,25,40,26,65,71,39,65,47,64,34,52,56,50,53,35,36,43,52,74,30,59,42,72,38,57,29,39,27,36,52,33,18,20,53,73,51,39,70,68,31,63,52,53,27,34,30,52,40,40,51,31,39,49,55,41,34,55,71,61,44,38,73,55,65,78,98,33,82,70,36,28,46,18,43,27,35,58,32,65,51,86,83,64,55,59,67,58,52,51,49,25,34,45,74,36,65,42,55,20,34,26,39,32,46,66,56,51,53,49,32,38,72,72,72,42,48,74,66,52,53,53,46,51,28,57,75,63,72,44,42,56,63,38,40,30,68,47,48,45,70,62,48,92,75,68,52,68,50,52,54,39,45,48,52,45,45,54,50,48,25,65,76,53,70,33,60,48,34,38,28,38,61,32,74,76,61,55,57,68,60,44,7,52,33,47,34,53,51,38,60,72,50,58,89,34,29,38,23,42,34,39,29,51,87,32,38,33,31,34,67,69,56,39,49,51,21,37,60,66,30,71,40,88,41,44,30,27,31,51,39,44,49,32,41,58,73,44,69,54,74,72,78,74,68,42,56,75,57,24,74,36,35,48,29,36,30,46,15,16,28,63,79,75,74,59,60,79,96,50,34,60,53,37,60,64,35,52,33,25,40,26,66,70,37,67,49,63,34,51,55,49,53,36,37,42,51,75,32,59,40,73,38,56,28,39,26,36,52,32,18,20,52,72,51,39,68,68,30,63,52,52,28,34,29,52,40,41,51,30,38,48,55,40,33,55,71,61,42,39,73,55,65,78

Foldseek 3Di:
DDPQAWAEAEDLLLNQPDALLLLLQLLLVLPGQEYEDELSNVVVNVVVVDDLVRSVVSCVVSNYAHAAYDDQEQLLDPDDDVVNVVRLVSSLVVCVSRVHQEYEYEAHAADDLLSLLCSVLVSCVVSPRHAYAYEAACLGNRQADVSLVSSQVNNVDPRYAYEEEPVSCVVSVHDLAPCALVNLVRYAEYEAWAAAPDADDSVCRVVCVQAPIGAHPPYDDDRLSNVLSSVVSPHSYSYYYYYGRHNVQCVVDSNSSSNVNSVNVQVSCCVRPVVNVD/DDPQAWAEAEDLLLNQPDALLLLLQLLLVLPGQEYEDELSNVVVNVVVVDDLVRSVVSCVVSNYAHAAYDDQEQLLDPDDDVVNVVRLVSSLVVCVSRVHQEYEYEAHAADDLLSLLCSVLVSCVVSPRHAYAYEAACLGNRQADVSLVSSQVNNVDPRYAYEEEPVSCVVSVHDLAPCALVNLVRYAEYEAWAAAPDADPSVCRVVCVQAPIGAHPPYDDCRLSNVLSSVVSPHSYSYYYYYGRHNVQCVVDSNSSSNVNSVNVQVSCCVRPVVNVD

Sequence (556 aa):
MSKKNPITVSSWTLGDQCKFEDRVIAAKEAGYEGIGLRAETYVDALNEGLHDEDILAILDKHDMKVTEVEYIVQWCEEHRSYEQKYKEQMCFHMCELFGVGHINCGLMENYSVEYTAQKLKELCQRAGKYIIGVEPMPYSGIPDLKKGWEVVKASGCDNAMLILDTWHWVRADQPYDILTPEIAKKVISIQINDAYERPYAAPILRDESMHDRLAPGTGAKDTAGFVKMIKDAGVDPKVVGVEVISDAILGKGLKEAAAYTYENTEKVLKEVWPELVDMSKKNPITVSSWTLGDQCKFEDRVIAAKEAGYEGIGLRAETYVDALNEGLHDEDILAILDKHDMKVTEVEYIVQWCEEHRSYEQKYKEQMCFHMCELFGVGHINCGLMENYSVEYTAQKLKELCQRAGKYIIGVEPMPYSGIPDLKKGWEVVKASGCDNAMLILDTWHWVRADQPYDILTPEIAKKVISIQINDAYERPYAAPILRDESMHDRLAPGTGAKDTAGFVKMIKDAGVDPKVVGVEVISDAILGKGLKEAAAYTYENTEKVLKEVWPELVD